Protein 8AUD (pdb70)

B-factor: mean 89.84, std 32.64, range [24.98, 273.58]

Secondary structure (DSSP, 8-state):
-HHHHHHHHHHHHHHHHHHHHHHHHHHHHHHHHHHHHHHHHHHHHHHHHHHHHHHHHHHHHHHHHHHH--HHHHHHHHHHHHHHHHHHHHHHHHHHHHHHHHHHHHHHHHHHHHHHHHHHHHHHHHHHHHHHHHHHHHHHHHHHHHHHHHHHHHHHHHHHHH--THHHHHHHHHHHHHHHT--HHHHHHHHHHHHHS--TT--S--S-SSS-------------HHHHHHHHHHHHHHTTTPPB-TT--BTTB-B----BB-HHHHHHHHHHTTT----S-HHHHTTSSEEE-GGG--TTPEEEESGGG-SEEEEEEETTEEEE--STT--SEEEEPP-TTB-S-EEE--/-HHHHHHHHHHHHHHHHHHHHHHHHHHHHHHHHHHHHHHHHHHHHHHHHHHHHHHHHHHHHHHHHHHH--HHHHHHHHHHHHHHHHHHHHHHHHHHHHHHHHHHHHHHHHHHHHHHHHHHHHHHHHHHHHHHHHHHHHHHHHHHHHHHHHHHHHHHHHHHHH--HHHHHHHHHHHHHH--HHHHHHHHHHHHS--TT--S--S-SSS-------------HHHHHHHHHHHHHHTTTPBB-TT--BTTB-B----BB-HHHHHHHHHHTTT----SSHHHHTTSSEEE-GGG--TTPEEEESGGG-SEEEEEEETTEEEE--STT-BSEEEEPP-TTB-S-EEE--

Radius of gyration: 36.46 Å; Cα contacts (8 Å, |Δi|>4): 1129; chains: 2; bounding box: 85×81×124 Å

InterPro domains:
  IPR000064 Endopeptidase, NLPC/P60 domain [PF00877] (477-597)
  IPR000064 Endopeptidase, NLPC/P60 domain [PS51935] (462-600)
  IPR038765 Papain-like cysteine peptidase superfamily [SSF54001] (462-599)
  IPR051794 Peptidoglycan endopeptidase RipA/RipB-like [PTHR47359] (320-599)

Organism: Corynebacterium glutamicum (strain ATCC 13032 / DSM 20300 / JCM 1318 / BCRC 11384 / CCUG 27702 / LMG 3730 / NBRC 12168 / NCIMB 10025 / NRRL B-2784 / 534) (NCBI:txid196627)

Sequence (696 aa):
LAGSLSSTDAEINRVELEMGALREEVNKSLVDLHDAQAIAEQARQDALAAKKDLDDSQAQIEAAQERLDRQTYLRTSAEKQQAAVEELDRLRTENANKESVLRQARIVAEQREAEAVEKQVQTEAAIAANSEQLNVLTNNRSTLVAQRDGAERNLAIARAQADTAASIAAAALIAASQSSHATTQNPYPTDEDADPTDIADIQGDRSAQIETVIARAMSQLGVQYAWGGGNANGPTLGIVGFDCSGLTLYAFAGVGISLPHYTGYQYQHGTKVSPSEMQRGDLIFYGPGASQHVAIYLGDGQMIEAPNSGSVVKISPVRWSGMTESVVRLILAGSLSSTDAEINRVELEMGALREEVNKSLVDLHDAQAIAEQARQDALAAKKDLDDSQAQIEAAQERLDRQTYLRTSAEKQQAAVEELDRLRTENANKESVLRQARIVAEQREAEAVEKQVQTEAAIAANSEQLNVLTNNRSTLVAQRDGAERNLAIARAQADAASIAAAALIAASQSSHATTQNPYPTDEDADPTDIADIQGDRSAQIETVIARAMSQLGVQYAWGGGNANGPTLGIVGFDCSGLTLYAFAGVGISLPHYTGYQYQHGTKVSPSEMQRGDLIFYGPGASQHVAIYLGDGQMIEAPNSGSVVKISPVRWSGMTESVVRLI

Solvent-accessible surface area: 34866 Å² total; per-residue (Å²): 112,65,50,58,33,66,61,25,56,16,34,18,39,13,0,46,19,11,3,15,21,12,32,3,90,2,2,70,22,1,0,11,0,2,3,8,2,9,72,3,4,90,2,11,46,70,2,57,59,3,60,136,44,23,84,78,4,78,63,78,38,98,59,0,87,127,138,75,136,185,118,78,160,84,148,81,61,48,101,162,88,84,52,6,46,97,48,18,63,128,6,140,81,82,27,57,92,36,63,33,72,4,135,107,13,105,85,54,9,113,114,90,59,43,81,4,72,97,73,40,89,111,4,68,62,36,37,63,50,5,54,128,77,10,83,78,12,38,79,23,42,43,78,15,39,65,100,62,75,31,15,66,167,72,22,52,76,38,139,78,146,84,169,134,84,77,68,69,63,59,64,65,30,62,66,65,20,73,75,45,16,106,100,72,83,8,58,64,31,0,36,124,10,20,89,37,20,13,72,11,15,63,8,121,53,85,21,41,105,92,71,82,70,101,57,127,48,36,56,104,13,66,92,138,118,67,57,66,18,77,48,1,0,56,11,0,69,38,2,68,48,32,98,36,13,38,0,0,8,57,1,84,2,32,26,134,44,95,75,0,0,2,12,0,0,3,2,5,2,0,0,0,5,30,48,38,47,0,0,1,27,0,12,30,0,14,122,59,54,94,104,27,57,38,81,104,41,80,65,3,0,0,0,0,7,6,59,43,0,34,15,21,1,1,1,17,10,9,142,42,68,2,1,18,1,33,18,51,84,29,71,2,76,69,26,100,24,86,96,13,17,20,7,90,24,0,0,36,32,32,105,66,48,58,36,22,50,15,54,25,70,20,40,68,15,47,16,59,8,12,30,21,26,2,84,4,1,66,20,1,0,16,0,0,4,7,1,9,73,6,6,90,2,35,35,63,0,30,55,4,66,143,72,20,85,88,6,70,58,88,36,96,56,0,92,127,136,87,136,213,132,84,178,89,134,78,70,48,103,164,90,86,63,18,47,110,36,20,53,150,5,128,79,71,21,57,103,45,66,35,81,5,130,107,12,94,81,37,0,107,115,83,58,44,80,5,73,97,74,41,88,107,4,65,61,31,46,63,49,3,59,128,81,13,86,85,19,62,80,62,64,63,80,9,50,66,96,73,75,33,12,62,167,72,58,43,81,44,182,77,146,85,171,129,79,84,41,61,68,62,37,59,64,23,29,71,76,12,85,90,87,15,49,64,30,0,39,127,7,18,87,33,19,11,71,12,17,49,9,116,62,80,21,46,110,115,34,105,65,94,61,129,41,36,60,91,24,51,92,133,112,63,54,80,18,79,61,1,2,61,2,0,69,16,2,71,45,28,94,22,14,46,0,0,7,54,0,73,2,34,29,128,37,94,82,0,0,1,8,0,0,2,2,3,0,0,2,0,5,30,46,34,35,0,0,1,33,0,12,37,0,20,129,62,55,92,112,26,34,0,37,86,33,85,77,5,0,0,0,0,2,6,78,58,0,34,13,12,1,1,0,24,14,10,150,41,65,0,1,1,0,24,10,53,81,27,64,1,77,54,13,103,25,60,108,24,22,8,7,101,21,0,0,44,26,41

Foldseek 3Di:
DVVVLVVLVVVLVVLLLVLLLLLLVLLVLLLVLQQLLLVLLVLLLQLLVLVVVLVVLVVQLVVLVVQCVVVVVVVVVVVSNVVSVVSNVVSVVVNVVSVVSNVVSVVSSVVSVVVSVVSLVVSVVSVVVSVVSSVVSVVVSVVSVVVNVVVVVVVVVVVVVVVVCVVVVVVVVCVVLVVLCVVPLLLVLQVVLQVQADQSADNPRPHDDPSDDHDDGHDRAAPVPVVLLCQLVVQLVSQFQFADARSFAGLSATDHHVNGHAFQRSSQNSNSSVNDHHRSHQLRNLVDADWDAPVPDARQKKWAFAESRSGGIWGCHGPQKTWGNRGHPDGTHIGGDDDPRTYRIIHHRD/DVVLLVVLVVVLVVLLLVLLLLLLVLLVLLLVLLQLLLQLQVLLQQLLVLVVVLVVLVVVLVVLVVVLVVVVVVVVVVVVNVVSVVVNVVSVVVNVVSVVSNVVSVVSSVVSVVVSVVSLVVSVVSVVVSVVVSVVSVVVSVVSVVSNVVVVVVVVVVVVVVVVVVVVVVQVVLVVLLPPLLLVLQVVLQVQGDQSADSPRPHDDDSDDHDDRHDRAFPVPVVLLVSLVSNLVSQFPFADARSFAGLNATVHHVRGHAFLRSNQNSNSRNNDHHRSHQLRNLPAADWAFPVPDAAQWKWAFAESSSGGIWGDHHPQKTWGNRDHPHHTGIGGDDDPRTDRIIHHHD

Nearest PDB structures (foldseek):
  8aud-assembly1_A  TM=1.003E+00  e=3.432E-55  Corynebacterium glutamicum ATCC 13032
  8aud-assembly2_B  TM=9.886E-01  e=1.012E-49  Corynebacterium glutamicum ATCC 13032
  8auc-assembly3_A  TM=4.721E-01  e=1.057E-39  Corynebacterium glutamicum ATCC 13032
  8auc-assembly3_B  TM=4.655E-01  e=6.180E-38  Corynebacterium glutamicum ATCC 13032
  4q4g-assembly1_X  TM=9.886E-01  e=1.272E-15  Mycobacterium tuberculosis

Structure (mmCIF, N/CA/C/O backbone):
data_8AUD
#
_entry.id   8AUD
#
_cell.length_a   96.572
_cell.length_b   123.083
_cell.length_c   209.508
_cell.angle_alpha   90.00
_cell.angle_beta   90.00
_cell.angle_gamma   90.00
#
_symmetry.space_group_name_H-M   'P 21 21 21'
#
loop_
_atom_site.group_PDB
_atom_site.id
_atom_site.type_symbol
_atom_site.label_atom_id
_atom_site.label_alt_id
_atom_site.label_comp_id
_atom_site.label_asym_id
_atom_site.label_entity_id
_atom_site.label_seq_id
_atom_site.pdbx_PDB_ins_code
_atom_site.Cartn_x
_atom_site.Cartn_y
_atom_site.Cartn_z
_atom_site.occupancy
_atom_site.B_iso_or_equiv
_atom_site.auth_seq_id
_atom_site.auth_comp_id
_atom_site.auth_asym_id
_atom_site.auth_atom_id
_atom_site.pdbx_PDB_model_num
ATOM 1 N N . LEU A 1 46 ? 43.615 -20.158 11.246 1.00 67.29 46 LEU A N 1
ATOM 2 C CA . LEU A 1 46 ? 45.002 -20.443 10.890 1.00 66.13 46 LEU A CA 1
ATOM 3 C C . LEU A 1 46 ? 45.201 -21.877 10.415 1.00 75.21 46 LEU A C 1
ATOM 4 O O . LEU A 1 46 ? 45.940 -22.106 9.471 1.00 96.84 46 LEU A O 1
ATOM 9 N N . ALA A 1 47 ? 44.592 -22.839 11.114 1.00 67.22 47 ALA A N 1
ATOM 10 C CA . ALA A 1 47 ? 44.669 -24.237 10.692 1.00 79.31 47 ALA A CA 1
ATOM 11 C C . ALA A 1 47 ? 44.239 -24.398 9.238 1.00 88.79 47 ALA A C 1
ATOM 12 O O . ALA A 1 47 ? 44.905 -25.083 8.447 1.00 88.49 47 ALA A O 1
ATOM 14 N N . GLY A 1 48 ? 43.164 -23.708 8.857 1.00 118.47 48 GLY A N 1
ATOM 15 C CA . GLY A 1 48 ? 42.696 -23.767 7.485 1.00 131.69 48 GLY A CA 1
ATOM 16 C C . GLY A 1 48 ? 43.686 -23.162 6.513 1.00 116.26 48 GLY A C 1
ATOM 17 O O . GLY A 1 48 ? 43.924 -23.718 5.441 1.00 105.26 48 GLY A O 1
ATOM 18 N N . SER A 1 49 ? 44.256 -22.007 6.856 1.00 104.26 49 SER A N 1
ATOM 19 C CA . SER A 1 49 ? 45.167 -21.345 5.929 1.00 74.67 49 SER A CA 1
ATOM 20 C C . SER A 1 49 ? 46.474 -22.117 5.794 1.00 71.81 49 SER A C 1
ATOM 21 O O . SER A 1 49 ? 47.028 -22.209 4.697 1.00 99.47 49 SER A O 1
ATOM 24 N N . LEU A 1 50 ? 47.017 -22.622 6.904 1.00 61.92 50 LEU A N 1
ATOM 25 C CA . LEU A 1 50 ? 48.078 -23.626 6.853 1.00 61.57 50 LEU A CA 1
ATOM 26 C C . LEU A 1 50 ? 47.777 -24.742 5.850 1.00 87.46 50 LEU A C 1
ATOM 27 O O . LEU A 1 50 ? 48.546 -24.978 4.904 1.00 108.35 50 LEU A O 1
ATOM 32 N N . SER A 1 51 ? 46.663 -25.458 6.053 1.00 87.20 51 SER A N 1
ATOM 33 C CA . SER A 1 51 ? 46.385 -26.609 5.193 1.00 61.91 51 SER A CA 1
ATOM 34 C C . SER A 1 51 ? 46.121 -26.196 3.747 1.00 60.71 51 SER A C 1
ATOM 35 O O . SER A 1 51 ? 46.470 -26.931 2.814 1.00 59.98 51 SER A O 1
ATOM 38 N N . SER A 1 52 ? 45.596 -24.991 3.540 1.00 67.40 52 SER A N 1
ATOM 39 C CA . SER A 1 52 ? 45.358 -24.503 2.190 1.00 59.52 52 SER A CA 1
ATOM 40 C C . SER A 1 52 ? 46.643 -24.066 1.502 1.00 58.23 52 SER A C 1
ATOM 41 O O . SER A 1 52 ? 46.783 -24.252 0.289 1.00 85.55 52 SER A O 1
ATOM 44 N N . THR A 1 53 ? 47.590 -23.472 2.231 1.00 58.16 53 THR A N 1
ATOM 45 C CA . THR A 1 53 ? 48.881 -23.213 1.612 1.00 59.38 53 THR A CA 1
ATOM 46 C C . THR A 1 53 ? 49.674 -24.486 1.364 1.00 71.03 53 THR A C 1
ATOM 47 O O . THR A 1 53 ? 50.501 -24.504 0.457 1.00 101.25 53 THR A O 1
ATOM 51 N N . ASP A 1 54 ? 49.407 -25.576 2.087 1.00 57.61 54 ASP A N 1
ATOM 52 C CA . ASP A 1 54 ? 50.025 -26.848 1.695 1.00 63.67 54 ASP A CA 1
ATOM 53 C C . ASP A 1 54 ? 49.351 -27.459 0.469 1.00 73.35 54 ASP A C 1
ATOM 54 O O . ASP A 1 54 ? 50.029 -28.042 -0.391 1.00 70.90 54 ASP A O 1
ATOM 59 N N . ALA A 1 55 ? 48.033 -27.274 0.342 1.00 69.73 55 ALA A N 1
ATOM 60 C CA . ALA A 1 55 ? 47.339 -27.633 -0.890 1.00 75.68 55 ALA A CA 1
ATOM 61 C C . ALA A 1 55 ? 47.870 -26.849 -2.088 1.00 85.74 55 ALA A C 1
ATOM 62 O O . ALA A 1 55 ? 48.117 -27.419 -3.160 1.00 78.87 55 ALA A O 1
ATOM 64 N N . GLU A 1 56 ? 48.075 -25.541 -1.909 1.00 112.20 56 GLU A N 1
ATOM 65 C CA . GLU A 1 56 ? 48.628 -24.698 -2.965 1.00 101.26 56 GLU A CA 1
ATOM 66 C C . GLU A 1 56 ? 50.070 -25.083 -3.269 1.00 99.20 56 GLU A C 1
ATOM 67 O O . GLU A 1 56 ? 50.499 -25.059 -4.432 1.00 108.60 56 GLU A O 1
ATOM 73 N N . ILE A 1 57 ? 50.842 -25.391 -2.223 1.00 77.36 57 ILE A N 1
ATOM 74 C CA . ILE A 1 57 ? 52.193 -25.920 -2.377 1.00 78.94 57 ILE A CA 1
ATOM 75 C C . ILE A 1 57 ? 52.182 -27.126 -3.304 1.00 69.27 57 ILE A C 1
ATOM 76 O O . ILE A 1 57 ? 52.998 -27.232 -4.227 1.00 73.58 57 ILE A O 1
ATOM 81 N N . ASN A 1 58 ? 51.232 -28.044 -3.089 1.00 54.08 58 ASN A N 1
ATOM 82 C CA . ASN A 1 58 ? 51.231 -29.249 -3.910 1.00 60.36 58 ASN A CA 1
ATOM 83 C C . ASN A 1 58 ? 50.718 -28.978 -5.322 1.00 78.30 58 ASN A C 1
ATOM 84 O O . ASN A 1 58 ? 51.200 -29.599 -6.276 1.00 82.89 58 ASN A O 1
ATOM 89 N N . ARG A 1 59 ? 49.780 -28.044 -5.492 1.00 86.50 59 ARG A N 1
ATOM 90 C CA . ARG A 1 59 ? 49.446 -27.572 -6.836 1.00 76.85 59 ARG A CA 1
ATOM 91 C C . ARG A 1 59 ? 50.673 -27.092 -7.596 1.00 73.52 59 ARG A C 1
ATOM 92 O O . ARG A 1 59 ? 50.941 -27.529 -8.722 1.00 77.85 59 ARG A O 1
ATOM 100 N N . VAL A 1 60 ? 51.395 -26.138 -7.004 1.00 66.07 60 VAL A N 1
ATOM 101 C CA . VAL A 1 60 ? 52.530 -25.528 -7.687 1.00 83.65 60 VAL A CA 1
ATOM 102 C C . VAL A 1 60 ? 53.619 -26.568 -7.920 1.00 72.18 60 VAL A C 1
ATOM 103 O O . VAL A 1 60 ? 54.304 -26.556 -8.957 1.00 75.17 60 VAL A O 1
ATOM 107 N N . GLU A 1 61 ? 53.745 -27.523 -7.002 1.00 50.78 61 GLU A N 1
ATOM 108 C CA . GLU A 1 61 ? 54.738 -28.572 -7.150 1.00 50.59 61 GLU A CA 1
ATOM 109 C C . GLU A 1 61 ? 54.377 -29.492 -8.312 1.00 57.09 61 GLU A C 1
ATOM 110 O O . GLU A 1 61 ? 55.247 -29.869 -9.104 1.00 80.09 61 GLU A O 1
ATOM 116 N N . LEU A 1 62 ? 53.087 -29.834 -8.451 1.00 50.92 62 LEU A N 1
ATOM 117 C CA . LEU A 1 62 ? 52.659 -30.646 -9.588 1.00 50.27 62 LEU A CA 1
ATOM 118 C C . LEU A 1 62 ? 52.793 -29.899 -10.907 1.00 67.88 62 LEU A C 1
ATOM 119 O O . LEU A 1 62 ? 53.085 -30.513 -11.935 1.00 69.21 62 LEU A O 1
ATOM 124 N N . GLU A 1 63 ? 52.559 -28.586 -10.914 1.00 82.59 63 GLU A N 1
ATOM 125 C CA . GLU A 1 63 ? 52.719 -27.826 -12.156 1.00 81.98 63 GLU A CA 1
ATOM 126 C C . GLU A 1 63 ? 54.174 -27.853 -12.598 1.00 72.18 63 GLU A C 1
ATOM 127 O O . GLU A 1 63 ? 54.492 -28.096 -13.774 1.00 65.62 63 GLU A O 1
ATOM 133 N N . MET A 1 64 ? 55.070 -27.562 -11.652 1.00 61.36 64 MET A N 1
ATOM 134 C CA . MET A 1 64 ? 56.500 -27.699 -11.888 1.00 68.34 64 MET A CA 1
ATOM 135 C C . MET A 1 64 ? 56.838 -29.097 -12.411 1.00 70.35 64 MET A C 1
ATOM 136 O O . MET A 1 64 ? 57.585 -29.247 -13.392 1.00 84.91 64 MET A O 1
ATOM 141 N N . GLY A 1 65 ? 56.259 -30.130 -11.791 1.00 64.41 65 GLY A N 1
ATOM 142 C CA . GLY A 1 65 ? 56.477 -31.491 -12.263 1.00 56.15 65 GLY A CA 1
ATOM 143 C C . GLY A 1 65 ? 56.034 -31.678 -13.702 1.00 54.25 65 GLY A C 1
ATOM 144 O O . GLY A 1 65 ? 56.724 -32.314 -14.504 1.00 64.47 65 GLY A O 1
ATOM 145 N N . ALA A 1 66 ? 54.851 -31.149 -14.031 1.00 52.15 66 ALA A N 1
ATOM 146 C CA . ALA A 1 66 ? 54.286 -31.277 -15.370 1.00 54.88 66 ALA A CA 1
ATOM 147 C C . ALA A 1 66 ? 55.205 -30.680 -16.416 1.00 53.85 66 ALA A C 1
ATOM 148 O O . ALA A 1 66 ? 55.422 -31.276 -17.474 1.00 56.13 66 ALA A O 1
ATOM 150 N N . LEU A 1 67 ? 55.756 -29.498 -16.136 1.00 60.49 67 LEU A N 1
ATOM 151 C CA . LEU A 1 67 ? 56.640 -28.870 -17.115 1.00 65.52 67 LEU A CA 1
ATOM 152 C C . LEU A 1 67 ? 57.930 -29.669 -17.270 1.00 58.71 67 LEU A C 1
ATOM 153 O O . LEU A 1 67 ? 58.405 -29.895 -18.400 1.00 51.90 67 LEU A O 1
ATOM 158 N N . ARG A 1 68 ? 58.518 -30.093 -16.146 1.00 62.12 68 ARG A N 1
ATOM 159 C CA . ARG A 1 68 ? 59.759 -30.856 -16.217 1.00 59.84 68 ARG A CA 1
ATOM 160 C C . ARG A 1 68 ? 59.559 -32.112 -17.055 1.00 63.53 68 ARG A C 1
ATOM 161 O O . ARG A 1 68 ? 60.354 -32.424 -17.954 1.00 69.61 68 ARG A O 1
ATOM 169 N N . GLU A 1 69 ? 58.478 -32.845 -16.776 1.00 54.51 69 GLU A N 1
ATOM 170 C CA . GLU A 1 69 ? 58.208 -34.065 -17.521 1.00 58.98 69 GLU A CA 1
ATOM 171 C C . GLU A 1 69 ? 57.848 -33.790 -18.976 1.00 71.54 69 GLU A C 1
ATOM 172 O O . GLU A 1 69 ? 58.139 -34.617 -19.842 1.00 75.00 69 GLU A O 1
ATOM 178 N N . GLU A 1 70 ? 57.161 -32.680 -19.257 1.00 67.99 70 GLU A N 1
ATOM 179 C CA . GLU A 1 70 ? 56.895 -32.283 -20.636 1.00 58.72 70 GLU A CA 1
ATOM 180 C C . GLU A 1 70 ? 58.195 -32.222 -21.433 1.00 58.34 70 GLU A C 1
ATOM 181 O O . GLU A 1 70 ? 58.313 -32.788 -22.537 1.00 60.17 70 GLU A O 1
ATOM 187 N N . VAL A 1 71 ? 59.193 -31.531 -20.868 1.00 56.33 71 VAL A N 1
ATOM 188 C CA . VAL A 1 71 ? 60.496 -31.479 -21.528 1.00 45.14 71 VAL A CA 1
ATOM 189 C C . VAL A 1 71 ? 61.095 -32.875 -21.648 1.00 45.06 71 VAL A C 1
ATOM 190 O O . VAL A 1 71 ? 61.688 -33.217 -22.678 1.00 63.50 71 VAL A O 1
ATOM 194 N N . ASN A 1 72 ? 61.009 -33.680 -20.583 1.00 45.31 72 ASN A N 1
ATOM 195 C CA . ASN A 1 72 ? 61.517 -35.054 -20.648 1.00 45.40 72 ASN A CA 1
ATOM 196 C C . ASN A 1 72 ? 60.917 -35.820 -21.825 1.00 45.22 72 ASN A C 1
ATOM 197 O O . ASN A 1 72 ? 61.619 -36.547 -22.544 1.00 48.49 72 ASN A O 1
ATOM 202 N N . LYS A 1 73 ? 59.608 -35.660 -22.027 1.00 45.23 73 LYS A N 1
ATOM 203 C CA . LYS A 1 73 ? 58.913 -36.328 -23.120 1.00 51.40 73 LYS A CA 1
ATOM 204 C C . LYS A 1 73 ? 59.505 -35.911 -24.450 1.00 63.84 73 LYS A C 1
ATOM 205 O O . LYS A 1 73 ? 59.829 -36.757 -25.296 1.00 78.47 73 LYS A O 1
ATOM 211 N N . SER A 1 74 ? 59.601 -34.607 -24.686 1.00 63.44 74 SER A N 1
ATOM 212 C CA . SER A 1 74 ? 60.023 -34.259 -26.034 1.00 56.53 74 SER A CA 1
ATOM 213 C C . SER A 1 74 ? 61.528 -34.450 -26.225 1.00 50.13 74 SER A C 1
ATOM 214 O O . SER A 1 74 ? 61.978 -34.605 -27.366 1.00 50.19 74 SER A O 1
ATOM 217 N N . LEU A 1 75 ? 62.286 -34.591 -25.131 1.00 56.34 75 LEU A N 1
ATOM 218 C CA . LEU A 1 75 ? 63.640 -35.142 -25.182 1.00 50.96 75 LEU A CA 1
ATOM 219 C C . LEU A 1 75 ? 63.654 -36.582 -25.688 1.00 47.82 75 LEU A C 1
ATOM 220 O O . LEU A 1 75 ? 64.488 -36.954 -26.530 1.00 54.71 75 LEU A O 1
ATOM 225 N N . VAL A 1 76 ? 62.748 -37.413 -25.164 1.00 45.04 76 VAL A N 1
ATOM 226 C CA . VAL A 1 76 ? 62.639 -38.789 -25.652 1.00 45.57 76 VAL A CA 1
ATOM 227 C C . VAL A 1 76 ? 62.336 -38.777 -27.144 1.00 71.95 76 VAL A C 1
ATOM 228 O O . VAL A 1 76 ? 62.962 -39.501 -27.936 1.00 85.79 76 VAL A O 1
ATOM 232 N N . ASP A 1 77 ? 61.346 -37.971 -27.540 1.00 64.71 77 ASP A N 1
ATOM 233 C CA . ASP A 1 77 ? 60.973 -37.898 -28.949 1.00 55.67 77 ASP A CA 1
ATOM 234 C C . ASP A 1 77 ? 62.180 -37.508 -29.790 1.00 53.56 77 ASP A C 1
ATOM 235 O O . ASP A 1 77 ? 62.392 -38.058 -30.875 1.00 51.14 77 ASP A O 1
ATOM 240 N N . LEU A 1 78 ? 62.963 -36.535 -29.316 1.00 60.65 78 LEU A N 1
ATOM 241 C CA . LEU A 1 78 ? 64.134 -36.091 -30.064 1.00 60.09 78 LEU A CA 1
ATOM 242 C C . LEU A 1 78 ? 65.138 -37.216 -30.265 1.00 64.27 78 LEU A C 1
ATOM 243 O O . LEU A 1 78 ? 65.598 -37.448 -31.385 1.00 60.74 78 LEU A O 1
ATOM 248 N N . HIS A 1 79 ? 65.528 -37.897 -29.186 1.00 80.56 79 HIS A N 1
ATOM 249 C CA . HIS A 1 79 ? 66.527 -38.957 -29.338 1.00 86.22 79 HIS A CA 1
ATOM 250 C C . HIS A 1 79 ? 66.016 -40.104 -30.208 1.00 75.63 79 HIS A C 1
ATOM 251 O O . HIS A 1 79 ? 66.792 -40.714 -30.962 1.00 85.73 79 HIS A O 1
ATOM 258 N N . ASP A 1 80 ? 64.701 -40.323 -30.227 1.00 61.86 80 ASP A N 1
ATOM 259 C CA . ASP A 1 80 ? 64.178 -41.384 -31.081 1.00 68.76 80 ASP A CA 1
ATOM 260 C C . ASP A 1 80 ? 64.122 -40.943 -32.541 1.00 84.54 80 ASP A C 1
ATOM 261 O O . ASP A 1 80 ? 64.402 -41.740 -33.447 1.00 89.40 80 ASP A O 1
ATOM 266 N N . ALA A 1 81 ? 63.782 -39.680 -32.790 1.00 92.83 81 ALA A N 1
ATOM 267 C CA . ALA A 1 81 ? 63.885 -39.131 -34.138 1.00 96.55 81 ALA A CA 1
ATOM 268 C C . ALA A 1 81 ? 65.328 -39.149 -34.630 1.00 96.72 81 ALA A C 1
ATOM 269 O O . ALA A 1 81 ? 65.585 -39.366 -35.818 1.00 107.40 81 ALA A O 1
ATOM 271 N N . GLN A 1 82 ? 66.279 -38.875 -33.733 1.00 68.97 82 GLN A N 1
ATOM 272 C CA . GLN A 1 82 ? 67.698 -38.961 -34.071 1.00 55.30 82 GLN A CA 1
ATOM 273 C C . GLN A 1 82 ? 68.077 -40.369 -34.516 1.00 60.12 82 GLN A C 1
ATOM 274 O O . GLN A 1 82 ? 68.810 -40.546 -35.500 1.00 82.11 82 GLN A O 1
ATOM 280 N N . ALA A 1 83 ? 67.576 -41.385 -33.806 1.00 61.76 83 ALA A N 1
ATOM 281 C CA . ALA A 1 83 ? 67.853 -42.765 -34.202 1.00 77.83 83 ALA A CA 1
ATOM 282 C C . ALA A 1 83 ? 67.189 -43.091 -35.537 1.00 80.45 83 ALA A C 1
ATOM 283 O O . ALA A 1 83 ? 67.765 -43.798 -36.376 1.00 100.35 83 ALA A O 1
ATOM 285 N N . ILE A 1 84 ? 65.992 -42.547 -35.758 1.00 69.79 84 ILE A N 1
ATOM 286 C CA . ILE A 1 84 ? 65.301 -42.695 -37.038 1.00 89.52 84 ILE A CA 1
ATOM 287 C C . ILE A 1 84 ? 66.153 -42.135 -38.176 1.00 101.54 84 ILE A C 1
ATOM 288 O O . ILE A 1 84 ? 66.350 -42.782 -39.220 1.00 86.95 84 ILE A O 1
ATOM 293 N N . ALA A 1 85 ? 66.657 -40.912 -37.991 1.00 117.27 85 ALA A N 1
ATOM 294 C CA . ALA A 1 85 ? 67.478 -40.260 -39.006 1.00 114.71 85 ALA A CA 1
ATOM 295 C C . ALA A 1 85 ? 68.734 -41.070 -39.297 1.00 120.09 85 ALA A C 1
ATOM 296 O O . ALA A 1 85 ? 69.078 -41.308 -40.462 1.00 130.56 85 ALA A O 1
ATOM 298 N N . GLU A 1 86 ? 69.446 -41.485 -38.244 1.00 101.19 86 GLU A N 1
ATOM 299 C CA . GLU A 1 86 ? 70.663 -42.264 -38.446 1.00 88.77 86 GLU A CA 1
ATOM 300 C C . GLU A 1 86 ? 70.385 -43.598 -39.142 1.00 104.13 86 GLU A C 1
ATOM 301 O O . GLU A 1 86 ? 71.220 -44.067 -39.922 1.00 114.69 86 GLU A O 1
ATOM 307 N N . GLN A 1 87 ? 69.203 -44.200 -38.930 1.00 103.52 87 GLN A N 1
ATOM 308 C CA . GLN A 1 87 ? 68.898 -45.463 -39.610 1.00 97.74 87 GLN A CA 1
ATOM 309 C C . GLN A 1 87 ? 68.644 -45.238 -41.091 1.00 101.67 87 GLN A C 1
ATOM 310 O O . GLN A 1 87 ? 69.151 -45.990 -41.941 1.00 100.42 87 GLN A O 1
ATOM 316 N N . ALA A 1 88 ? 67.927 -44.160 -41.417 1.00 105.84 88 ALA A N 1
ATOM 317 C CA . ALA A 1 88 ? 67.716 -43.799 -42.814 1.00 100.67 88 ALA A CA 1
ATOM 318 C C . ALA A 1 88 ? 68.923 -43.567 -43.721 1.00 109.73 88 ALA A C 1
ATOM 319 O O . ALA A 1 88 ? 68.962 -44.023 -44.871 1.00 115.95 88 ALA A O 1
ATOM 321 N N . ARG A 1 89 ? 69.938 -42.880 -43.191 1.00 120.26 89 ARG A N 1
ATOM 322 C CA . ARG A 1 89 ? 71.210 -42.736 -43.914 1.00 88.17 89 ARG A CA 1
ATOM 323 C C . ARG A 1 89 ? 72.207 -43.944 -43.960 1.00 87.12 89 ARG A C 1
ATOM 324 O O . ARG A 1 89 ? 72.980 -44.168 -44.903 1.00 107.18 89 ARG A O 1
ATOM 332 N N . GLN A 1 90 ? 72.076 -44.796 -42.940 1.00 85.10 90 GLN A N 1
ATOM 333 C CA . GLN A 1 90 ? 72.844 -46.042 -42.969 1.00 83.18 90 GLN A CA 1
ATOM 334 C C . GLN A 1 90 ? 72.199 -46.838 -44.103 1.00 102.48 90 GLN A C 1
ATOM 335 O O . GLN A 1 90 ? 72.906 -47.509 -44.873 1.00 124.15 90 GLN A O 1
ATOM 341 N N . ASP A 1 91 ? 70.888 -46.679 -44.300 1.00 137.23 91 ASP A N 1
ATOM 342 C CA . ASP A 1 91 ? 70.246 -47.257 -45.479 1.00 141.48 91 ASP A CA 1
ATOM 343 C C . ASP A 1 91 ? 70.747 -46.590 -46.757 1.00 135.70 91 ASP A C 1
ATOM 344 O O . ASP A 1 91 ? 71.070 -47.268 -47.745 1.00 138.17 91 ASP A O 1
ATOM 349 N N . ALA A 1 92 ? 70.793 -45.256 -46.760 1.00 118.88 92 ALA A N 1
ATOM 350 C CA . ALA A 1 92 ? 71.327 -44.531 -47.910 1.00 98.73 92 ALA A CA 1
ATOM 351 C C . ALA A 1 92 ? 72.759 -44.957 -48.229 1.00 101.20 92 ALA A C 1
ATOM 352 O O . ALA A 1 92 ? 73.121 -45.118 -49.405 1.00 110.93 92 ALA A O 1
ATOM 354 N N . LEU A 1 93 ? 73.606 -45.088 -47.203 1.00 107.65 93 LEU A N 1
ATOM 355 C CA . LEU A 1 93 ? 74.973 -45.555 -47.444 1.00 92.40 93 LEU A CA 1
ATOM 356 C C . LEU A 1 93 ? 74.983 -46.944 -48.086 1.00 111.56 93 LEU A C 1
ATOM 357 O O . LEU A 1 93 ? 75.773 -47.200 -49.005 1.00 106.04 93 LEU A O 1
ATOM 362 N N . ALA A 1 94 ? 74.146 -47.868 -47.589 1.00 122.83 94 ALA A N 1
ATOM 363 C CA . ALA A 1 94 ? 74.069 -49.199 -48.202 1.00 101.90 94 ALA A CA 1
ATOM 364 C C . ALA A 1 94 ? 73.711 -49.090 -49.682 1.00 110.77 94 ALA A C 1
ATOM 365 O O . ALA A 1 94 ? 74.225 -49.840 -50.532 1.00 107.86 94 ALA A O 1
ATOM 367 N N . ALA A 1 95 ? 72.836 -48.134 -49.998 1.00 123.88 95 ALA A N 1
ATOM 368 C CA . ALA A 1 95 ? 72.416 -47.902 -51.376 1.00 113.40 95 ALA A CA 1
ATOM 369 C C . ALA A 1 95 ? 73.601 -47.463 -52.228 1.00 114.54 95 ALA A C 1
ATOM 370 O O . ALA A 1 95 ? 73.816 -47.977 -53.333 1.00 139.35 95 ALA A O 1
ATOM 372 N N . LYS A 1 96 ? 74.371 -46.491 -51.738 1.00 104.61 96 LYS A N 1
ATOM 373 C CA . LYS A 1 96 ? 75.530 -46.046 -52.508 1.00 96.14 96 LYS A CA 1
ATOM 374 C C . LYS A 1 96 ? 76.544 -47.177 -52.671 1.00 111.10 96 LYS A C 1
ATOM 375 O O . LYS A 1 96 ? 77.190 -47.298 -53.722 1.00 114.69 96 LYS A O 1
ATOM 381 N N . LYS A 1 97 ? 76.654 -48.040 -51.659 1.00 110.73 97 LYS A N 1
ATOM 382 C CA . LYS A 1 97 ? 77.559 -49.186 -51.718 1.00 118.13 97 LYS A CA 1
ATOM 383 C C . LYS A 1 97 ? 77.210 -50.134 -52.867 1.00 121.07 97 LYS A C 1
ATOM 384 O O . LYS A 1 97 ? 78.066 -50.463 -53.709 1.00 111.49 97 LYS A O 1
ATOM 390 N N . ASP A 1 98 ? 75.941 -50.559 -52.949 1.00 121.21 98 ASP A N 1
ATOM 391 C CA . ASP A 1 98 ? 75.632 -51.489 -54.035 1.00 116.34 98 ASP A CA 1
ATOM 392 C C . ASP A 1 98 ? 75.597 -50.784 -55.385 1.00 132.31 98 ASP A C 1
ATOM 393 O O . ASP A 1 98 ? 75.897 -51.410 -56.411 1.00 146.17 98 ASP A O 1
ATOM 398 N N . LEU A 1 99 ? 75.321 -49.477 -55.407 1.00 125.54 99 LEU A N 1
ATOM 399 C CA . LEU A 1 99 ? 75.385 -48.763 -56.677 1.00 88.80 99 LEU A CA 1
ATOM 400 C C . LEU A 1 99 ? 76.805 -48.771 -57.222 1.00 96.99 99 LEU A C 1
ATOM 401 O O . LEU A 1 99 ? 77.018 -48.970 -58.421 1.00 118.39 99 LEU A O 1
ATOM 406 N N . ASP A 1 100 ? 77.792 -48.567 -56.345 1.00 84.77 100 ASP A N 1
ATOM 407 C CA . ASP A 1 100 ? 79.188 -48.640 -56.767 1.00 88.18 100 ASP A CA 1
ATOM 408 C C . ASP A 1 100 ? 79.595 -50.041 -57.213 1.00 98.82 100 ASP A C 1
ATOM 409 O O . ASP A 1 100 ? 80.350 -50.185 -58.189 1.00 107.80 100 ASP A O 1
ATOM 414 N N . ASP A 1 101 ? 79.134 -51.091 -56.520 1.00 100.34 101 ASP A N 1
ATOM 415 C CA . ASP A 1 101 ? 79.463 -52.424 -57.033 1.00 117.20 101 ASP A CA 1
ATOM 416 C C . ASP A 1 101 ? 78.871 -52.669 -58.422 1.00 114.67 101 ASP A C 1
ATOM 417 O O . ASP A 1 101 ? 79.562 -53.186 -59.312 1.00 87.07 101 ASP A O 1
ATOM 422 N N . SER A 1 102 ? 77.613 -52.265 -58.646 1.00 129.21 102 SER A N 1
ATOM 423 C CA . SER A 1 102 ? 77.009 -52.422 -59.972 1.00 116.29 102 SER A CA 1
ATOM 424 C C . SER A 1 102 ? 77.743 -51.590 -61.015 1.00 111.04 102 SER A C 1
ATOM 425 O O . SER A 1 102 ? 77.933 -52.023 -62.159 1.00 125.93 102 SER A O 1
ATOM 428 N N . GLN A 1 103 ? 78.139 -50.379 -60.622 1.00 102.13 103 GLN A N 1
ATOM 429 C CA . GLN A 1 103 ? 78.948 -49.478 -61.432 1.00 100.29 103 GLN A CA 1
ATOM 430 C C . GLN A 1 103 ? 80.178 -50.199 -61.963 1.00 108.22 103 GLN A C 1
ATOM 431 O O . GLN A 1 103 ? 80.374 -50.327 -63.180 1.00 113.94 103 GLN A O 1
ATOM 437 N N . ALA A 1 104 ? 81.036 -50.661 -61.054 1.00 101.71 104 ALA A N 1
ATOM 438 C CA . ALA A 1 104 ? 82.303 -51.220 -61.502 1.00 95.78 104 ALA A CA 1
ATOM 439 C C . ALA A 1 104 ? 82.099 -52.575 -62.165 1.00 105.67 104 ALA A C 1
ATOM 440 O O . ALA A 1 104 ? 82.929 -52.982 -62.989 1.00 110.56 104 ALA A O 1
ATOM 442 N N . GLN A 1 105 ? 80.961 -53.226 -61.907 1.00 101.35 105 GLN A N 1
ATOM 443 C CA . GLN A 1 105 ? 80.604 -54.427 -62.652 1.00 107.63 105 GLN A CA 1
ATOM 444 C C . GLN A 1 105 ? 80.363 -54.082 -64.121 1.00 118.30 105 GLN A C 1
ATOM 445 O O . GLN A 1 105 ? 80.917 -54.727 -65.027 1.00 131.54 105 GLN A O 1
ATOM 451 N N . ILE A 1 106 ? 79.541 -53.053 -64.370 1.00 118.10 106 ILE A N 1
ATOM 452 C CA . ILE A 1 106 ? 79.294 -52.592 -65.737 1.00 80.61 106 ILE A CA 1
ATOM 453 C C . ILE A 1 106 ? 80.589 -52.178 -66.408 1.00 104.83 106 ILE A C 1
ATOM 454 O O . ILE A 1 106 ? 80.795 -52.434 -67.598 1.00 135.99 106 ILE A O 1
ATOM 459 N N . GLU A 1 107 ? 81.478 -51.516 -65.668 1.00 95.45 107 GLU A N 1
ATOM 460 C CA . GLU A 1 107 ? 82.717 -51.085 -66.306 1.00 98.36 107 GLU A CA 1
ATOM 461 C C . GLU A 1 107 ? 83.615 -52.269 -66.647 1.00 111.67 107 GLU A C 1
ATOM 462 O O . GLU A 1 107 ? 84.283 -52.255 -67.688 1.00 111.03 107 GLU A O 1
ATOM 468 N N . ALA A 1 108 ? 83.595 -53.327 -65.829 1.00 120.57 108 ALA A N 1
ATOM 469 C CA . ALA A 1 108 ? 84.350 -54.529 -66.172 1.00 122.48 108 ALA A CA 1
ATOM 470 C C . ALA A 1 108 ? 83.773 -55.208 -67.411 1.00 132.62 108 ALA A C 1
ATOM 471 O O . ALA A 1 108 ? 84.519 -55.678 -68.276 1.00 132.49 108 ALA A O 1
ATOM 473 N N . ALA A 1 109 ? 82.443 -55.238 -67.532 1.00 157.43 109 ALA A N 1
ATOM 474 C CA . ALA A 1 109 ? 81.835 -55.819 -68.729 1.00 139.41 109 ALA A CA 1
ATOM 475 C C . ALA A 1 109 ? 82.099 -54.965 -69.972 1.00 138.34 109 ALA A C 1
ATOM 476 O O . ALA A 1 109 ? 82.323 -55.499 -71.067 1.00 154.77 109 ALA A O 1
ATOM 478 N N . GLN A 1 110 ? 82.046 -53.638 -69.832 1.00 120.34 110 GLN A N 1
ATOM 479 C CA . GLN A 1 110 ? 82.397 -52.745 -70.935 1.00 121.81 110 GLN A CA 1
ATOM 480 C C . GLN A 1 110 ? 83.829 -53.000 -71.389 1.00 133.10 110 GLN A C 1
ATOM 481 O O . GLN A 1 110 ? 84.117 -53.039 -72.592 1.00 120.65 110 GLN A O 1
ATOM 487 N N . GLU A 1 111 ? 84.738 -53.181 -70.427 1.00 139.46 111 GLU A N 1
ATOM 488 C CA . GLU A 1 111 ? 86.135 -53.451 -70.736 1.00 134.50 111 GLU A CA 1
ATOM 489 C C . GLU A 1 111 ? 86.284 -54.829 -71.366 1.00 121.04 111 GLU A C 1
ATOM 490 O O . GLU A 1 111 ? 87.224 -55.064 -72.133 1.00 112.51 111 GLU A O 1
ATOM 496 N N . ARG A 1 112 ? 85.364 -55.745 -71.057 1.00 148.98 112 ARG A N 1
ATOM 497 C CA . ARG A 1 112 ? 85.343 -57.018 -71.767 1.00 144.76 112 ARG A CA 1
ATOM 498 C C . ARG A 1 112 ? 84.948 -56.808 -73.223 1.00 133.41 112 ARG A C 1
ATOM 499 O O . ARG A 1 112 ? 85.521 -57.435 -74.122 1.00 144.59 112 ARG A O 1
ATOM 507 N N . LEU A 1 113 ? 83.961 -55.935 -73.470 1.00 117.42 113 LEU A N 1
ATOM 508 C CA . LEU A 1 113 ? 83.609 -55.574 -74.846 1.00 114.81 113 LEU A CA 1
ATOM 509 C C . LEU A 1 113 ? 84.798 -54.967 -75.574 1.00 108.96 113 LEU A C 1
ATOM 510 O O . LEU A 1 113 ? 85.045 -55.266 -76.749 1.00 120.62 113 LEU A O 1
ATOM 515 N N . ASP A 1 114 ? 85.544 -54.117 -74.880 1.00 86.01 114 ASP A N 1
ATOM 516 C CA . ASP A 1 114 ? 86.780 -53.534 -75.372 1.00 107.88 114 ASP A CA 1
ATOM 517 C C . ASP A 1 114 ? 87.776 -54.586 -75.865 1.00 94.75 114 ASP A C 1
ATOM 518 O O . ASP A 1 114 ? 88.282 -54.500 -76.987 1.00 91.12 114 ASP A O 1
ATOM 523 N N . ARG A 1 145 ? 88.319 -69.315 -91.941 1.00 113.11 145 ARG A N 1
ATOM 524 C CA . ARG A 1 145 ? 88.175 -67.908 -91.582 1.00 114.18 145 ARG A CA 1
ATOM 525 C C . ARG A 1 145 ? 86.779 -67.610 -91.018 1.00 127.92 145 ARG A C 1
ATOM 526 O O . ARG A 1 145 ? 86.612 -67.030 -89.923 1.00 128.35 145 ARG A O 1
ATOM 534 N N . GLN A 1 146 ? 85.781 -68.061 -91.776 1.00 124.19 146 GLN A N 1
ATOM 535 C CA . GLN A 1 146 ? 84.391 -67.798 -91.429 1.00 110.07 146 GLN A CA 1
ATOM 536 C C . GLN A 1 146 ? 84.010 -68.441 -90.098 1.00 107.40 146 GLN A C 1
ATOM 537 O O . GLN A 1 146 ? 83.269 -67.851 -89.304 1.00 128.05 146 GLN A O 1
ATOM 543 N N . THR A 1 147 ? 84.525 -69.645 -89.832 1.00 113.07 147 THR A N 1
ATOM 544 C CA . THR A 1 147 ? 84.342 -70.288 -88.530 1.00 145.38 147 THR A CA 1
ATOM 545 C C . THR A 1 147 ? 84.928 -69.479 -87.371 1.00 150.02 147 THR A C 1
ATOM 546 O O . THR A 1 147 ? 84.308 -69.377 -86.297 1.00 148.08 147 THR A O 1
ATOM 550 N N . TYR A 1 148 ? 86.113 -68.888 -87.562 1.00 155.62 148 TYR A N 1
ATOM 551 C CA . TYR A 1 148 ? 86.702 -68.128 -86.463 1.00 151.73 148 TYR A CA 1
ATOM 552 C C . TYR A 1 148 ? 85.884 -66.871 -86.193 1.00 145.07 148 TYR A C 1
ATOM 553 O O . TYR A 1 148 ? 85.668 -66.488 -85.031 1.00 144.51 148 TYR A O 1
ATOM 562 N N . LEU A 1 149 ? 85.364 -66.263 -87.261 1.00 133.18 149 LEU A N 1
ATOM 563 C CA . LEU A 1 149 ? 84.435 -65.142 -87.120 1.00 117.60 149 LEU A CA 1
ATOM 564 C C . LEU A 1 149 ? 83.169 -65.567 -86.385 1.00 131.46 149 LEU A C 1
ATOM 565 O O . LEU A 1 149 ? 82.644 -64.817 -85.551 1.00 157.44 149 LEU A O 1
ATOM 570 N N . ARG A 1 150 ? 82.660 -66.763 -86.688 1.00 124.54 150 ARG A N 1
ATOM 571 C CA . ARG A 1 150 ? 81.475 -67.267 -86.002 1.00 125.94 150 ARG A CA 1
ATOM 572 C C . ARG A 1 150 ? 81.712 -67.296 -84.493 1.00 143.47 150 ARG A C 1
ATOM 573 O O . ARG A 1 150 ? 80.943 -66.709 -83.706 1.00 168.07 150 ARG A O 1
ATOM 581 N N . THR A 1 151 ? 82.799 -67.939 -84.068 1.00 114.17 151 THR A N 1
ATOM 582 C CA . THR A 1 151 ? 82.992 -68.112 -82.630 1.00 151.64 151 THR A CA 1
ATOM 583 C C . THR A 1 151 ? 83.338 -66.792 -81.935 1.00 142.15 151 THR A C 1
ATOM 584 O O . THR A 1 151 ? 82.964 -66.586 -80.767 1.00 124.70 151 THR A O 1
ATOM 588 N N . SER A 1 152 ? 83.943 -65.841 -82.655 1.00 120.47 152 SER A N 1
ATOM 589 C CA . SER A 1 152 ? 84.168 -64.527 -82.049 1.00 94.83 152 SER A CA 1
ATOM 590 C C . SER A 1 152 ? 82.883 -63.706 -81.938 1.00 93.41 152 SER A C 1
ATOM 591 O O . SER A 1 152 ? 82.716 -62.944 -80.974 1.00 117.93 152 SER A O 1
ATOM 594 N N . ALA A 1 153 ? 81.934 -63.902 -82.856 1.00 94.44 153 ALA A N 1
ATOM 595 C CA . ALA A 1 153 ? 80.617 -63.288 -82.697 1.00 96.89 153 ALA A CA 1
ATOM 596 C C . ALA A 1 153 ? 79.909 -63.803 -81.450 1.00 129.39 153 ALA A C 1
ATOM 597 O O . ALA A 1 153 ? 79.265 -63.036 -80.726 1.00 127.74 153 ALA A O 1
ATOM 599 N N . GLU A 1 154 ? 79.991 -65.107 -81.200 1.00 149.74 154 GLU A N 1
ATOM 600 C CA . GLU A 1 154 ? 79.386 -65.652 -79.979 1.00 147.70 154 GLU A CA 1
ATOM 601 C C . GLU A 1 154 ? 80.058 -65.123 -78.718 1.00 146.05 154 GLU A C 1
ATOM 602 O O . GLU A 1 154 ? 79.390 -64.865 -77.703 1.00 145.20 154 GLU A O 1
ATOM 608 N N . LYS A 1 155 ? 81.379 -64.952 -78.758 1.00 107.72 155 LYS A N 1
ATOM 609 C CA . LYS A 1 155 ? 82.052 -64.343 -77.610 1.00 125.30 155 LYS A CA 1
ATOM 610 C C . LYS A 1 155 ? 81.501 -62.936 -77.371 1.00 106.46 155 LYS A C 1
ATOM 611 O O . LYS A 1 155 ? 81.230 -62.532 -76.223 1.00 101.74 155 LYS A O 1
ATOM 617 N N . GLN A 1 156 ? 81.304 -62.190 -78.460 1.00 115.03 156 GLN A N 1
ATOM 618 C CA . GLN A 1 156 ? 80.732 -60.853 -78.363 1.00 112.31 156 GLN A CA 1
ATOM 619 C C . GLN A 1 156 ? 79.322 -60.890 -77.782 1.00 110.68 156 GLN A C 1
ATOM 620 O O . GLN A 1 156 ? 78.940 -60.004 -77.007 1.00 112.05 156 GLN A O 1
ATOM 626 N N . GLN A 1 157 ? 78.534 -61.907 -78.136 1.00 146.28 157 GLN A N 1
ATOM 627 C CA . GLN A 1 157 ? 77.194 -61.989 -77.562 1.00 152.98 157 GLN A CA 1
ATOM 628 C C . GLN A 1 157 ? 77.229 -62.259 -76.068 1.00 143.10 157 GLN A C 1
ATOM 629 O O . GLN A 1 157 ? 76.408 -61.713 -75.320 1.00 146.68 157 GLN A O 1
ATOM 635 N N . ALA A 1 158 ? 78.154 -63.109 -75.616 1.00 126.10 158 ALA A N 1
ATOM 636 C CA . ALA A 1 158 ? 78.306 -63.313 -74.177 1.00 121.88 158 ALA A CA 1
ATOM 637 C C . ALA A 1 158 ? 78.612 -62.002 -73.455 1.00 116.20 158 ALA A C 1
ATOM 638 O O . ALA A 1 158 ? 77.982 -61.668 -72.434 1.00 106.64 158 ALA A O 1
ATOM 640 N N . ALA A 1 159 ? 79.552 -61.222 -74.005 1.00 112.43 159 ALA A N 1
ATOM 641 C CA . ALA A 1 159 ? 79.900 -59.944 -73.379 1.00 79.79 159 ALA A CA 1
ATOM 642 C C . ALA A 1 159 ? 78.716 -58.981 -73.372 1.00 92.72 159 ALA A C 1
ATOM 643 O O . ALA A 1 159 ? 78.459 -58.289 -72.372 1.00 105.47 159 ALA A O 1
ATOM 645 N N . VAL A 1 160 ? 77.969 -58.948 -74.476 1.00 100.34 160 VAL A N 1
ATOM 646 C CA . VAL A 1 160 ? 76.829 -58.046 -74.609 1.00 101.18 160 VAL A CA 1
ATOM 647 C C . VAL A 1 160 ? 75.752 -58.385 -73.588 1.00 106.18 160 VAL A C 1
ATOM 648 O O . VAL A 1 160 ? 75.175 -57.489 -72.956 1.00 100.11 160 VAL A O 1
ATOM 652 N N . GLU A 1 161 ? 75.441 -59.676 -73.424 1.00 118.19 161 GLU A N 1
ATOM 653 C CA . GLU A 1 161 ? 74.401 -60.032 -72.465 1.00 114.01 161 GLU A CA 1
ATOM 654 C C . GLU A 1 161 ? 74.834 -59.751 -71.036 1.00 117.93 161 GLU A C 1
ATOM 655 O O . GLU A 1 161 ? 74.002 -59.344 -70.207 1.00 124.84 161 GLU A O 1
ATOM 661 N N . GLU A 1 162 ? 76.123 -59.925 -70.725 1.00 115.30 162 GLU A N 1
ATOM 662 C CA . GLU A 1 162 ? 76.567 -59.511 -69.399 1.00 111.82 162 GLU A CA 1
ATOM 663 C C . GLU A 1 162 ? 76.371 -58.014 -69.179 1.00 99.44 162 GLU A C 1
ATOM 664 O O . GLU A 1 162 ? 75.889 -57.596 -68.117 1.00 95.11 162 GLU A O 1
ATOM 670 N N . LEU A 1 163 ? 76.695 -57.189 -70.183 1.00 102.52 163 LEU A N 1
ATOM 671 C CA . LEU A 1 163 ? 76.464 -55.755 -70.012 1.00 83.38 163 LEU A CA 1
ATOM 672 C C . LEU A 1 163 ? 74.985 -55.406 -69.869 1.00 92.14 163 LEU A C 1
ATOM 673 O O . LEU A 1 163 ? 74.635 -54.526 -69.082 1.00 100.56 163 LEU A O 1
ATOM 678 N N . ASP A 1 164 ? 74.108 -56.047 -70.645 1.00 94.22 164 ASP A N 1
ATOM 679 C CA . ASP A 1 164 ? 72.666 -55.853 -70.468 1.00 87.10 164 ASP A CA 1
ATOM 680 C C . ASP A 1 164 ? 72.206 -56.152 -69.040 1.00 87.12 164 ASP A C 1
ATOM 681 O O . ASP A 1 164 ? 71.463 -55.359 -68.426 1.00 93.19 164 ASP A O 1
ATOM 686 N N . ARG A 1 165 ? 72.632 -57.300 -68.497 1.00 91.29 165 ARG A N 1
ATOM 687 C CA . ARG A 1 165 ? 72.324 -57.633 -67.108 1.00 97.10 165 ARG A CA 1
ATOM 688 C C . ARG A 1 165 ? 72.753 -56.494 -66.191 1.00 115.61 165 ARG A C 1
ATOM 689 O O . ARG A 1 165 ? 71.929 -55.902 -65.480 1.00 117.28 165 ARG A O 1
ATOM 697 N N . LEU A 1 166 ? 74.055 -56.197 -66.181 1.00 126.09 166 LEU A N 1
ATOM 698 C CA . LEU A 1 166 ? 74.592 -55.180 -65.277 1.00 113.87 166 LEU A CA 1
ATOM 699 C C . LEU A 1 166 ? 73.918 -53.826 -65.478 1.00 117.62 166 LEU A C 1
ATOM 700 O O . LEU A 1 166 ? 73.786 -53.044 -64.531 1.00 128.50 166 LEU A O 1
ATOM 705 N N . ARG A 1 167 ? 73.478 -53.539 -66.705 1.00 110.35 167 ARG A N 1
ATOM 706 C CA . ARG A 1 167 ? 72.769 -52.298 -67.008 1.00 87.52 167 ARG A CA 1
ATOM 707 C C . ARG A 1 167 ? 71.489 -52.194 -66.196 1.00 94.34 167 ARG A C 1
ATOM 708 O O . ARG A 1 167 ? 71.257 -51.210 -65.474 1.00 96.57 167 ARG A O 1
ATOM 716 N N . THR A 1 168 ? 70.615 -53.195 -66.340 1.00 103.40 168 THR A N 1
ATOM 717 C CA . THR A 1 168 ? 69.351 -53.097 -65.614 1.00 105.22 168 THR A CA 1
ATOM 718 C C . THR A 1 168 ? 69.575 -53.219 -64.109 1.00 106.20 168 THR A C 1
ATOM 719 O O . THR A 1 168 ? 68.817 -52.638 -63.314 1.00 91.58 168 THR A O 1
ATOM 723 N N . GLU A 1 169 ? 70.645 -53.913 -63.703 1.00 111.70 169 GLU A N 1
ATOM 724 C CA . GLU A 1 169 ? 71.021 -53.934 -62.292 1.00 105.84 169 GLU A CA 1
ATOM 725 C C . GLU A 1 169 ? 71.345 -52.532 -61.789 1.00 101.64 169 GLU A C 1
ATOM 726 O O . GLU A 1 169 ? 70.931 -52.139 -60.690 1.00 99.15 169 GLU A O 1
ATOM 732 N N . ASN A 1 170 ? 72.094 -51.767 -62.588 1.00 111.19 170 ASN A N 1
ATOM 733 C CA . ASN A 1 170 ? 72.450 -50.400 -62.222 1.00 113.74 170 ASN A CA 1
ATOM 734 C C . ASN A 1 170 ? 71.235 -49.494 -62.171 1.00 112.34 170 ASN A C 1
ATOM 735 O O . ASN A 1 170 ? 71.168 -48.593 -61.334 1.00 124.26 170 ASN A O 1
ATOM 740 N N . ALA A 1 171 ? 70.279 -49.691 -63.077 1.00 107.15 171 ALA A N 1
ATOM 741 C CA . ALA A 1 171 ? 69.049 -48.907 -62.985 1.00 82.15 171 ALA A CA 1
ATOM 742 C C . ALA A 1 171 ? 68.278 -49.204 -61.702 1.00 106.99 171 ALA A C 1
ATOM 743 O O . ALA A 1 171 ? 67.801 -48.277 -61.023 1.00 119.63 171 ALA A O 1
ATOM 745 N N . ASN A 1 172 ? 68.171 -50.484 -61.329 1.00 111.94 172 ASN A N 1
ATOM 746 C CA . ASN A 1 172 ? 67.525 -50.808 -60.058 1.00 121.11 172 ASN A CA 1
ATOM 747 C C . ASN A 1 172 ? 68.255 -50.187 -58.870 1.00 117.25 172 ASN A C 1
ATOM 748 O O . ASN A 1 172 ? 67.632 -49.595 -57.978 1.00 112.15 172 ASN A O 1
ATOM 753 N N . LYS A 1 173 ? 69.584 -50.305 -58.846 1.00 110.06 173 LYS A N 1
ATOM 754 C CA . LYS A 1 173 ? 70.363 -49.703 -57.769 1.00 97.34 173 LYS A CA 1
ATOM 755 C C . LYS A 1 173 ? 70.273 -48.180 -57.759 1.00 92.74 173 LYS A C 1
ATOM 756 O O . LYS A 1 173 ? 70.298 -47.566 -56.686 1.00 102.37 173 LYS A O 1
ATOM 762 N N . GLU A 1 174 ? 70.187 -47.552 -58.933 1.00 103.25 174 GLU A N 1
ATOM 763 C CA . GLU A 1 174 ? 70.037 -46.104 -58.994 1.00 117.77 174 GLU A CA 1
ATOM 764 C C . GLU A 1 174 ? 68.719 -45.662 -58.384 1.00 128.61 174 GLU A C 1
ATOM 765 O O . GLU A 1 174 ? 68.670 -44.668 -57.653 1.00 138.71 174 GLU A O 1
ATOM 771 N N . SER A 1 175 ? 67.644 -46.415 -58.638 1.00 131.96 175 SER A N 1
ATOM 772 C CA . SER A 1 175 ? 66.377 -46.085 -57.989 1.00 125.61 175 SER A CA 1
ATOM 773 C C . SER A 1 175 ? 66.442 -46.324 -56.484 1.00 116.09 175 SER A C 1
ATOM 774 O O . SER A 1 175 ? 65.872 -45.550 -55.696 1.00 119.48 175 SER A O 1
ATOM 777 N N . VAL A 1 176 ? 67.132 -47.389 -56.069 1.00 112.76 176 VAL A N 1
ATOM 778 C CA . VAL A 1 176 ? 67.303 -47.648 -54.642 1.00 101.43 176 VAL A CA 1
ATOM 779 C C . VAL A 1 176 ? 68.004 -46.477 -53.963 1.00 91.67 176 VAL A C 1
ATOM 780 O O . VAL A 1 176 ? 67.587 -46.015 -52.895 1.00 84.80 176 VAL A O 1
ATOM 784 N N . LEU A 1 177 ? 69.073 -45.971 -54.584 1.00 100.72 177 LEU A N 1
ATOM 785 C CA . LEU A 1 177 ? 69.741 -44.780 -54.063 1.00 86.31 177 LEU A CA 1
ATOM 786 C C . LEU A 1 177 ? 68.845 -43.547 -54.057 1.00 91.47 177 LEU A C 1
ATOM 787 O O . LEU A 1 177 ? 68.834 -42.797 -53.077 1.00 93.62 177 LEU A O 1
ATOM 792 N N . ARG A 1 178 ? 68.103 -43.306 -55.142 1.00 94.02 178 ARG A N 1
ATOM 793 C CA . ARG A 1 178 ? 67.201 -42.155 -55.169 1.00 83.16 178 ARG A CA 1
ATOM 794 C C . ARG A 1 178 ? 66.245 -42.150 -53.984 1.00 97.11 178 ARG A C 1
ATOM 795 O O . ARG A 1 178 ? 66.131 -41.152 -53.252 1.00 108.99 178 ARG A O 1
ATOM 803 N N . GLN A 1 179 ? 65.618 -43.298 -53.722 1.00 109.94 179 GLN A N 1
ATOM 804 C CA . GLN A 1 179 ? 64.635 -43.326 -52.645 1.00 104.63 179 GLN A CA 1
ATOM 805 C C . GLN A 1 179 ? 65.264 -43.386 -51.255 1.00 95.64 179 GLN A C 1
ATOM 806 O O . GLN A 1 179 ? 64.751 -42.757 -50.319 1.00 88.86 179 GLN A O 1
ATOM 812 N N . ALA A 1 180 ? 66.389 -44.090 -51.093 1.00 104.23 180 ALA A N 1
ATOM 813 C CA . ALA A 1 180 ? 67.060 -44.073 -49.798 1.00 106.23 180 ALA A CA 1
ATOM 814 C C . ALA A 1 180 ? 67.557 -42.676 -49.452 1.00 102.05 180 ALA A C 1
ATOM 815 O O . ALA A 1 180 ? 67.448 -42.234 -48.301 1.00 104.72 180 ALA A O 1
ATOM 817 N N . ARG A 1 181 ? 68.080 -41.952 -50.443 1.00 88.41 181 ARG A N 1
ATOM 818 C CA . ARG A 1 181 ? 68.520 -40.589 -50.193 1.00 75.27 181 ARG A CA 1
ATOM 819 C C . ARG A 1 181 ? 67.359 -39.664 -49.858 1.00 91.35 181 ARG A C 1
ATOM 820 O O . ARG A 1 181 ? 67.481 -38.843 -48.945 1.00 107.32 181 ARG A O 1
ATOM 828 N N . ILE A 1 182 ? 66.222 -39.769 -50.558 1.00 101.65 182 ILE A N 1
ATOM 829 C CA . ILE A 1 182 ? 65.137 -38.852 -50.202 1.00 91.16 182 ILE A CA 1
ATOM 830 C C . ILE A 1 182 ? 64.579 -39.170 -48.813 1.00 86.25 182 ILE A C 1
ATOM 831 O O . ILE A 1 182 ? 64.245 -38.255 -48.044 1.00 95.72 182 ILE A O 1
ATOM 836 N N . VAL A 1 183 ? 64.499 -40.456 -48.444 1.00 72.99 183 VAL A N 1
ATOM 837 C CA . VAL A 1 183 ? 63.974 -40.786 -47.118 1.00 79.36 183 VAL A CA 1
ATOM 838 C C . VAL A 1 183 ? 64.931 -40.321 -46.022 1.00 88.59 183 VAL A C 1
ATOM 839 O O . VAL A 1 183 ? 64.499 -39.793 -44.984 1.00 99.48 183 VAL A O 1
ATOM 843 N N . ALA A 1 184 ? 66.243 -40.493 -46.232 1.00 93.55 184 ALA A N 1
ATOM 844 C CA . ALA A 1 184 ? 67.200 -39.996 -45.250 1.00 69.98 184 ALA A CA 1
ATOM 845 C C . ALA A 1 184 ? 67.185 -38.476 -45.168 1.00 67.17 184 ALA A C 1
ATOM 846 O O . ALA A 1 184 ? 67.270 -37.916 -44.071 1.00 74.30 184 ALA A O 1
ATOM 848 N N . GLU A 1 185 ? 67.047 -37.790 -46.305 1.00 72.47 185 GLU A N 1
ATOM 849 C CA . GLU 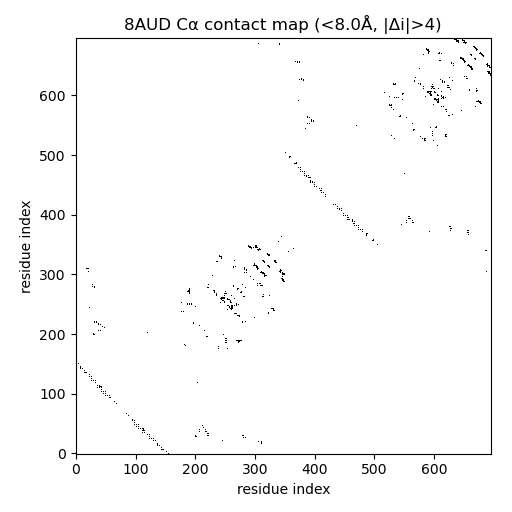A 1 185 ? 66.937 -36.336 -46.286 1.00 71.12 185 GLU A CA 1
ATOM 850 C C . GLU A 1 185 ? 65.770 -35.900 -45.415 1.00 77.41 185 GLU A C 1
ATOM 851 O O . GLU A 1 185 ? 65.925 -35.091 -44.484 1.00 85.58 185 GLU A O 1
ATOM 857 N N . GLN A 1 186 ? 64.610 -36.523 -45.641 1.00 98.48 186 GLN A N 1
ATOM 858 C CA . GLN A 1 186 ? 63.410 -36.148 -44.907 1.00 99.63 186 GLN A CA 1
ATOM 859 C C . GLN A 1 186 ? 63.571 -36.386 -43.415 1.00 99.61 186 GLN A C 1
ATOM 860 O O . GLN A 1 186 ? 63.327 -35.487 -42.602 1.00 103.68 186 GLN A O 1
ATOM 866 N N . ARG A 1 187 ? 63.976 -37.593 -43.029 1.00 92.63 187 ARG A N 1
ATOM 867 C CA . ARG A 1 187 ? 63.932 -37.889 -41.605 1.00 74.89 187 ARG A CA 1
ATOM 868 C C . ARG A 1 187 ? 65.150 -37.391 -40.823 1.00 85.41 187 ARG A C 1
ATOM 869 O O . ARG A 1 187 ? 65.022 -37.127 -39.614 1.00 95.68 187 ARG A O 1
ATOM 877 N N . GLU A 1 188 ? 66.269 -37.089 -41.495 1.00 97.26 188 GLU A N 1
ATOM 878 C CA . GLU A 1 188 ? 67.303 -36.254 -40.889 1.00 97.01 188 GLU A CA 1
ATOM 879 C C . GLU A 1 188 ? 66.779 -34.856 -40.589 1.00 95.31 188 GLU A C 1
ATOM 880 O O . GLU A 1 188 ? 67.001 -34.314 -39.494 1.00 101.47 188 GLU A O 1
ATOM 886 N N . ALA A 1 189 ? 66.092 -34.242 -41.562 1.00 70.66 189 ALA A N 1
ATOM 887 C CA . ALA A 1 189 ? 65.507 -32.931 -41.306 1.00 55.44 189 ALA A CA 1
ATOM 888 C C . ALA A 1 189 ? 64.508 -32.995 -40.158 1.00 87.41 189 ALA A C 1
ATOM 889 O O . ALA A 1 189 ? 64.439 -32.081 -39.331 1.00 101.63 189 ALA A O 1
ATOM 891 N N . GLU A 1 190 ? 63.711 -34.063 -40.112 1.00 81.88 190 GLU A N 1
ATOM 892 C CA . GLU A 1 190 ? 62.736 -34.244 -39.041 1.00 77.39 190 GLU A CA 1
ATOM 893 C C . GLU A 1 190 ? 63.407 -34.250 -37.669 1.00 91.35 190 GLU A C 1
ATOM 894 O O . GLU A 1 190 ? 62.924 -33.608 -36.719 1.00 89.92 190 GLU A O 1
ATOM 900 N N . ALA A 1 191 ? 64.558 -34.925 -37.562 1.00 88.94 191 ALA A N 1
ATOM 901 C CA . ALA A 1 191 ? 65.255 -34.948 -36.278 1.00 77.20 191 ALA A CA 1
ATOM 902 C C . ALA A 1 191 ? 65.852 -33.583 -35.943 1.00 80.17 191 ALA A C 1
ATOM 903 O O . ALA A 1 191 ? 65.820 -33.154 -34.781 1.00 101.27 191 ALA A O 1
ATOM 905 N N . VAL A 1 192 ? 66.370 -32.873 -36.952 1.00 81.12 192 VAL A N 1
ATOM 906 C CA . VAL A 1 192 ? 66.856 -31.505 -36.741 1.00 76.15 192 VAL A CA 1
ATOM 907 C C . VAL A 1 192 ? 65.742 -30.624 -36.176 1.00 99.17 192 VAL A C 1
ATOM 908 O O . VAL A 1 192 ? 65.940 -29.866 -35.206 1.00 88.98 192 VAL A O 1
ATOM 912 N N . GLU A 1 193 ? 64.562 -30.685 -36.807 1.00 126.39 193 GLU A N 1
ATOM 913 C CA . GLU A 1 193 ? 63.433 -29.882 -36.350 1.00 118.79 193 GLU A CA 1
ATOM 914 C C . GLU A 1 193 ? 63.134 -30.178 -34.892 1.00 113.50 193 GLU A C 1
ATOM 915 O O . GLU A 1 193 ? 63.064 -29.256 -34.072 1.00 109.49 193 GLU A O 1
ATOM 921 N N . LYS A 1 194 ? 62.923 -31.454 -34.549 1.00 106.64 194 LYS A N 1
ATOM 922 C CA . LYS A 1 194 ? 62.516 -31.724 -33.171 1.00 90.49 194 LYS A CA 1
ATOM 923 C C . LYS A 1 194 ? 63.624 -31.359 -32.186 1.00 75.81 194 LYS A C 1
ATOM 924 O O . LYS A 1 194 ? 63.333 -31.017 -31.036 1.00 67.75 194 LYS A O 1
ATOM 930 N N . GLN A 1 195 ? 64.887 -31.369 -32.628 1.00 89.21 195 GLN A N 1
ATOM 931 C CA . GLN A 1 195 ? 65.981 -30.940 -31.757 1.00 82.22 195 GLN A CA 1
ATOM 932 C C . GLN A 1 195 ? 65.832 -29.469 -31.387 1.00 86.09 195 GLN A C 1
ATOM 933 O O . GLN A 1 195 ? 65.832 -29.109 -30.196 1.00 110.09 195 GLN A O 1
ATOM 939 N N . VAL A 1 196 ? 65.705 -28.598 -32.390 1.00 79.89 196 VAL A N 1
ATOM 940 C CA . VAL A 1 196 ? 65.567 -27.181 -32.051 1.00 71.52 196 VAL A CA 1
ATOM 941 C C . VAL A 1 196 ? 64.272 -26.967 -31.274 1.00 84.95 196 VAL A C 1
ATOM 942 O O . VAL A 1 196 ? 64.198 -26.133 -30.353 1.00 83.78 196 VAL A O 1
ATOM 946 N N . GLN A 1 197 ? 63.232 -27.726 -31.640 1.00 129.20 197 GLN A N 1
ATOM 947 C CA . GLN A 1 197 ? 61.940 -27.678 -30.965 1.00 130.93 197 GLN A CA 1
ATOM 948 C C . GLN A 1 197 ? 62.097 -27.877 -29.464 1.00 110.82 197 GLN A C 1
ATOM 949 O O . GLN A 1 197 ? 61.597 -27.080 -28.661 1.00 105.16 197 GLN A O 1
ATOM 955 N N . THR A 1 198 ? 62.804 -28.938 -29.062 1.00 69.65 198 THR A N 1
ATOM 956 C CA . THR A 1 198 ? 62.871 -29.206 -27.633 1.00 62.56 198 THR A CA 1
ATOM 957 C C . THR A 1 198 ? 63.870 -28.302 -26.929 1.00 56.41 198 THR A C 1
ATOM 958 O O . THR A 1 198 ? 63.719 -28.072 -25.729 1.00 75.74 198 THR A O 1
ATOM 962 N N . GLU A 1 199 ? 64.889 -27.774 -27.616 1.00 53.52 199 GLU A N 1
ATOM 963 C CA . GLU A 1 199 ? 65.695 -26.747 -26.949 1.00 55.33 199 GLU A CA 1
ATOM 964 C C . GLU A 1 199 ? 64.840 -25.527 -26.593 1.00 60.00 199 GLU A C 1
ATOM 965 O O . GLU A 1 199 ? 64.951 -24.973 -25.487 1.00 73.27 199 GLU A O 1
ATOM 971 N N . ALA A 1 200 ? 63.951 -25.111 -27.501 1.00 57.17 200 ALA A N 1
ATOM 972 C CA . ALA A 1 200 ? 63.124 -23.943 -27.196 1.00 63.98 200 ALA A CA 1
ATOM 973 C C . ALA A 1 200 ? 62.071 -24.283 -26.141 1.00 55.64 200 ALA A C 1
ATOM 974 O O . ALA A 1 200 ? 61.740 -23.449 -25.281 1.00 50.28 200 ALA A O 1
ATOM 976 N N . ALA A 1 201 ? 61.525 -25.499 -26.204 1.00 52.75 201 ALA A N 1
ATOM 977 C CA . ALA A 1 201 ? 60.618 -25.966 -25.161 1.00 50.49 201 ALA A CA 1
ATOM 978 C C . ALA A 1 201 ? 61.314 -25.962 -23.802 1.00 66.61 201 ALA A C 1
ATOM 979 O O . ALA A 1 201 ? 60.707 -25.613 -22.782 1.00 77.10 201 ALA A O 1
ATOM 981 N N . ILE A 1 202 ? 62.591 -26.361 -23.778 1.00 74.65 202 ILE A N 1
ATOM 982 C CA . ILE A 1 202 ? 63.416 -26.254 -22.576 1.00 53.03 202 ILE A CA 1
ATOM 983 C C . ILE A 1 202 ? 63.448 -24.814 -22.083 1.00 60.52 202 ILE A C 1
ATOM 984 O O . ILE A 1 202 ? 63.306 -24.557 -20.886 1.00 55.93 202 ILE A O 1
ATOM 989 N N . ALA A 1 203 ? 63.702 -23.861 -22.984 1.00 62.82 203 ALA A N 1
ATOM 990 C CA . ALA A 1 203 ? 63.749 -22.459 -22.562 1.00 64.65 203 ALA A CA 1
ATOM 991 C C . ALA A 1 203 ? 62.449 -22.057 -21.860 1.00 76.62 203 ALA A C 1
ATOM 992 O O . ALA A 1 203 ? 62.458 -21.514 -20.739 1.00 78.89 203 ALA A O 1
ATOM 994 N N . ALA A 1 204 ? 61.313 -22.355 -22.506 1.00 80.18 204 ALA A N 1
ATOM 995 C CA . ALA A 1 204 ? 60.007 -21.963 -21.974 1.00 83.97 204 ALA A CA 1
ATOM 996 C C . ALA A 1 204 ? 59.759 -22.607 -20.617 1.00 75.76 204 ALA A C 1
ATOM 997 O O . ALA A 1 204 ? 59.315 -21.945 -19.664 1.00 81.98 204 ALA A O 1
ATOM 999 N N . ASN A 1 205 ? 60.060 -23.900 -20.508 1.00 56.13 205 ASN A N 1
ATOM 1000 C CA . ASN A 1 205 ? 59.766 -24.621 -19.283 1.00 62.74 205 ASN A CA 1
ATOM 1001 C C . ASN A 1 205 ? 60.735 -24.224 -18.185 1.00 65.26 205 ASN A C 1
ATOM 1002 O O . ASN A 1 205 ? 60.366 -24.252 -17.014 1.00 88.95 205 ASN A O 1
ATOM 1007 N N . SER A 1 206 ? 61.966 -23.845 -18.534 1.00 46.73 206 SER A N 1
ATOM 1008 C CA . SER A 1 206 ? 62.881 -23.309 -17.534 1.00 56.12 206 SER A CA 1
ATOM 1009 C C . SER A 1 206 ? 62.323 -22.029 -16.930 1.00 68.05 206 SER A C 1
ATOM 1010 O O . SER A 1 206 ? 62.372 -21.840 -15.708 1.00 71.75 206 SER A O 1
ATOM 1013 N N . GLU A 1 207 ? 61.760 -21.147 -17.763 1.00 62.39 207 GLU A N 1
ATOM 1014 C CA . GLU A 1 207 ? 61.214 -19.912 -17.199 1.00 74.12 207 GLU A CA 1
ATOM 1015 C C . GLU A 1 207 ? 60.017 -20.202 -16.302 1.00 96.98 207 GLU A C 1
ATOM 1016 O O . GLU A 1 207 ? 59.941 -19.715 -15.159 1.00 101.57 207 GLU A O 1
ATOM 1022 N N . GLN A 1 208 ? 59.070 -21.001 -16.802 1.00 115.39 208 GLN A N 1
ATOM 1023 C CA . GLN A 1 208 ? 57.900 -21.324 -15.990 1.00 112.32 208 GLN A CA 1
ATOM 1024 C C . GLN A 1 208 ? 58.279 -22.068 -14.713 1.00 116.51 208 GLN A C 1
ATOM 1025 O O . GLN A 1 208 ? 57.692 -21.824 -13.655 1.00 134.04 208 GLN A O 1
ATOM 1031 N N . LEU A 1 209 ? 59.266 -22.970 -14.784 1.00 68.64 209 LEU A N 1
ATOM 1032 C CA . LEU A 1 209 ? 59.735 -23.662 -13.588 1.00 65.47 209 LEU A CA 1
ATOM 1033 C C . LEU A 1 209 ? 60.355 -22.712 -12.576 1.00 96.85 209 LEU A C 1
ATOM 1034 O O . LEU A 1 209 ? 60.162 -22.878 -11.367 1.00 119.01 209 LEU A O 1
ATOM 1039 N N . ASN A 1 210 ? 61.166 -21.758 -13.033 1.00 90.22 210 ASN A N 1
ATOM 1040 C CA . ASN A 1 210 ? 61.785 -20.845 -12.081 1.00 99.75 210 ASN A CA 1
ATOM 1041 C C . ASN A 1 210 ? 60.731 -20.002 -11.377 1.00 92.95 210 ASN A C 1
ATOM 1042 O O . ASN A 1 210 ? 60.800 -19.785 -10.158 1.00 85.02 210 ASN A O 1
ATOM 1047 N N . VAL A 1 211 ? 59.708 -19.575 -12.128 1.00 94.99 211 VAL A N 1
ATOM 1048 C CA . VAL A 1 211 ? 58.550 -18.925 -11.516 1.00 80.82 211 VAL A CA 1
ATOM 1049 C C . VAL A 1 211 ? 57.885 -19.836 -10.489 1.00 80.26 211 VAL A C 1
ATOM 1050 O O . VAL A 1 211 ? 57.595 -19.420 -9.357 1.00 70.88 211 VAL A O 1
ATOM 1054 N N . LEU A 1 212 ? 57.591 -21.081 -10.886 1.00 101.20 212 LEU A N 1
ATOM 1055 C CA . LEU A 1 212 ? 56.877 -21.984 -9.990 1.00 81.38 212 LEU A CA 1
ATOM 1056 C C . LEU A 1 212 ? 57.652 -22.195 -8.695 1.00 66.24 212 LEU A C 1
ATOM 1057 O O . LEU A 1 212 ? 57.068 -22.195 -7.607 1.00 65.70 212 LEU A O 1
ATOM 1062 N N . THR A 1 213 ? 58.972 -22.381 -8.792 1.00 63.81 213 THR A N 1
ATOM 1063 C CA . THR A 1 213 ? 59.739 -22.657 -7.585 1.00 63.76 213 THR A CA 1
ATOM 1064 C C . THR A 1 213 ? 59.952 -21.416 -6.721 1.00 77.48 213 THR A C 1
ATOM 1065 O O . THR A 1 213 ? 60.029 -21.539 -5.493 1.00 89.68 213 THR A O 1
ATOM 1069 N N . ASN A 1 214 ? 59.995 -20.212 -7.310 1.00 75.64 214 ASN A N 1
ATOM 1070 C CA . ASN A 1 214 ? 59.965 -19.006 -6.483 1.00 70.06 214 ASN A CA 1
ATOM 1071 C C . ASN A 1 214 ? 58.657 -18.896 -5.711 1.00 69.50 214 ASN A C 1
ATOM 1072 O O . ASN A 1 214 ? 58.649 -18.622 -4.500 1.00 70.77 214 ASN A O 1
ATOM 1077 N N . ASN A 1 215 ? 57.534 -19.133 -6.399 1.00 64.34 215 ASN A N 1
ATOM 1078 C CA . ASN A 1 215 ? 56.245 -19.109 -5.715 1.00 51.14 215 ASN A CA 1
ATOM 1079 C C . ASN A 1 215 ? 56.214 -20.154 -4.613 1.00 51.39 215 ASN A C 1
ATOM 1080 O O . ASN A 1 215 ? 55.720 -19.894 -3.512 1.00 53.29 215 ASN A O 1
ATOM 1085 N N . ARG A 1 216 ? 56.715 -21.354 -4.909 1.00 53.38 216 ARG A N 1
ATOM 1086 C CA . ARG A 1 216 ? 56.710 -22.435 -3.934 1.00 56.66 216 ARG A CA 1
ATOM 1087 C C . ARG A 1 216 ? 57.532 -22.057 -2.708 1.00 62.96 216 ARG A C 1
ATOM 1088 O O . ARG A 1 216 ? 57.161 -22.398 -1.581 1.00 69.89 216 ARG A O 1
ATOM 1096 N N . SER A 1 217 ? 58.694 -21.421 -2.912 1.00 80.62 217 SER A N 1
ATOM 1097 C CA . SER A 1 217 ? 59.533 -21.069 -1.771 1.00 77.08 217 SER A CA 1
ATOM 1098 C C . SER A 1 217 ? 58.878 -19.990 -0.912 1.00 70.90 217 SER A C 1
ATOM 1099 O O . SER A 1 217 ? 58.945 -20.048 0.322 1.00 72.21 217 SER A O 1
ATOM 1102 N N . THR A 1 218 ? 58.206 -19.014 -1.532 1.00 63.98 218 THR A N 1
ATOM 1103 C CA . THR A 1 218 ? 57.460 -18.059 -0.710 1.00 55.51 218 THR A CA 1
ATOM 1104 C C . THR A 1 218 ? 56.300 -18.741 0.016 1.00 70.30 218 THR A C 1
ATOM 1105 O O . THR A 1 218 ? 55.992 -18.403 1.168 1.00 64.50 218 THR A O 1
ATOM 1109 N N . LEU A 1 219 ? 55.653 -19.711 -0.640 1.00 72.04 219 LEU A N 1
ATOM 1110 C CA . LEU A 1 219 ? 54.581 -20.474 -0.006 1.00 55.22 219 LEU A CA 1
ATOM 1111 C C . LEU A 1 219 ? 55.086 -21.267 1.194 1.00 56.05 219 LEU A C 1
ATOM 1112 O O . LEU A 1 219 ? 54.418 -21.321 2.232 1.00 65.14 219 LEU A O 1
ATOM 1117 N N . VAL A 1 220 ? 56.254 -21.905 1.070 1.00 57.10 220 VAL A N 1
ATOM 1118 C CA . VAL A 1 220 ? 56.756 -22.680 2.200 1.00 54.91 220 VAL A CA 1
ATOM 1119 C C . VAL A 1 220 ? 57.207 -21.738 3.305 1.00 55.47 220 VAL A C 1
ATOM 1120 O O . VAL A 1 220 ? 57.121 -22.078 4.493 1.00 70.83 220 VAL A O 1
ATOM 1124 N N . ALA A 1 221 ? 57.679 -20.540 2.945 1.00 55.30 221 ALA A N 1
ATOM 1125 C CA . ALA A 1 221 ? 57.944 -19.536 3.966 1.00 60.01 221 ALA A CA 1
ATOM 1126 C C . ALA A 1 221 ? 56.669 -19.267 4.757 1.00 80.28 221 ALA A C 1
ATOM 1127 O O . ALA A 1 221 ? 56.659 -19.326 5.997 1.00 80.76 221 ALA A O 1
ATOM 1129 N N . GLN A 1 222 ? 55.592 -18.922 4.035 1.00 84.87 222 GLN A N 1
ATOM 1130 C CA . GLN A 1 222 ? 54.277 -18.734 4.641 1.00 66.15 222 GLN A CA 1
ATOM 1131 C C . GLN A 1 222 ? 53.899 -19.903 5.541 1.00 57.68 222 GLN A C 1
ATOM 1132 O O . GLN A 1 222 ? 53.357 -19.706 6.631 1.00 58.63 222 GLN A O 1
ATOM 1138 N N . ARG A 1 223 ? 54.154 -21.133 5.081 1.00 62.04 223 ARG A N 1
ATOM 1139 C CA . ARG A 1 223 ? 53.681 -22.310 5.804 1.00 58.21 223 ARG A CA 1
ATOM 1140 C C . ARG A 1 223 ? 54.425 -22.489 7.120 1.00 60.65 223 ARG A C 1
ATOM 1141 O O . ARG A 1 223 ? 53.811 -22.771 8.159 1.00 72.10 223 ARG A O 1
ATOM 1149 N N . ASP A 1 224 ? 55.746 -22.302 7.099 1.00 74.19 224 ASP A N 1
ATOM 1150 C CA . ASP A 1 224 ? 56.524 -22.415 8.329 1.00 80.83 224 ASP A CA 1
ATOM 1151 C C . ASP A 1 224 ? 56.148 -21.299 9.296 1.00 91.25 224 ASP A C 1
ATOM 1152 O O . ASP A 1 224 ? 56.034 -21.522 10.511 1.00 111.35 224 ASP A O 1
ATOM 1157 N N . GLY A 1 225 ? 55.922 -20.094 8.764 1.00 75.82 225 GLY A N 1
ATOM 1158 C CA . GLY A 1 225 ? 55.488 -18.994 9.610 1.00 79.52 225 GLY A CA 1
ATOM 1159 C C . GLY A 1 225 ? 54.150 -19.283 10.258 1.00 84.87 225 GLY A C 1
ATOM 1160 O O . GLY A 1 225 ? 53.950 -19.023 11.448 1.00 96.97 225 GLY A O 1
ATOM 1161 N N . ALA A 1 226 ? 53.195 -19.766 9.464 1.00 60.94 226 ALA A N 1
ATOM 1162 C CA . ALA A 1 226 ? 51.871 -20.057 9.993 1.00 61.89 226 ALA A CA 1
ATOM 1163 C C . ALA A 1 226 ? 51.940 -21.147 11.055 1.00 73.95 226 ALA A C 1
ATOM 1164 O O . ALA A 1 226 ? 51.212 -21.091 12.053 1.00 96.15 226 ALA A O 1
ATOM 1166 N N . GLU A 1 227 ? 52.796 -22.161 10.858 1.00 63.12 227 GLU A N 1
ATOM 1167 C CA . GLU A 1 227 ? 52.968 -23.154 11.917 1.00 63.99 227 GLU A CA 1
ATOM 1168 C C . GLU A 1 227 ? 53.517 -22.516 13.189 1.00 74.69 227 GLU A C 1
ATOM 1169 O O . GLU A 1 227 ? 53.060 -22.833 14.295 1.00 101.11 227 GLU A O 1
ATOM 1175 N N . ARG A 1 228 ? 54.521 -21.638 13.059 1.00 89.99 228 ARG A N 1
ATOM 1176 C CA . ARG A 1 228 ? 55.051 -20.952 14.238 1.00 106.13 228 ARG A CA 1
ATOM 1177 C C . ARG A 1 228 ? 53.974 -20.154 14.969 1.00 98.45 228 ARG A C 1
ATOM 1178 O O . ARG A 1 228 ? 53.863 -20.208 16.206 1.00 104.05 228 ARG A O 1
ATOM 1186 N N . ASN A 1 229 ? 53.134 -19.452 14.208 1.00 92.94 229 ASN A N 1
ATOM 1187 C CA . ASN A 1 229 ? 52.042 -18.693 14.810 1.00 92.77 229 ASN A CA 1
ATOM 1188 C C . ASN A 1 229 ? 51.027 -19.597 15.494 1.00 91.56 229 ASN A C 1
ATOM 1189 O O . ASN A 1 229 ? 50.524 -19.269 16.575 1.00 108.72 229 ASN A O 1
ATOM 1194 N N . LEU A 1 230 ? 50.666 -20.710 14.852 1.00 85.77 230 LEU A N 1
ATOM 1195 C CA . LEU A 1 230 ? 49.777 -21.669 15.498 1.00 82.63 230 LEU A CA 1
ATOM 1196 C C . LEU A 1 230 ? 50.357 -22.194 16.807 1.00 95.92 230 LEU A C 1
ATOM 1197 O O . LEU A 1 230 ? 49.619 -22.403 17.778 1.00 117.89 230 LEU A O 1
ATOM 1202 N N . ALA A 1 231 ? 51.670 -22.451 16.845 1.00 96.88 231 ALA A N 1
ATOM 1203 C CA . ALA A 1 231 ? 52.279 -22.880 18.104 1.00 85.56 231 ALA A CA 1
ATOM 1204 C C . ALA A 1 231 ? 52.118 -21.806 19.175 1.00 112.78 231 ALA A C 1
ATOM 1205 O O . ALA A 1 231 ? 51.781 -22.102 20.334 1.00 112.91 231 ALA A O 1
ATOM 1207 N N . ILE A 1 232 ? 52.285 -20.541 18.775 1.00 113.55 232 ILE A N 1
ATOM 1208 C CA . ILE A 1 232 ? 52.056 -19.421 19.685 1.00 118.23 232 ILE A CA 1
ATOM 1209 C C . ILE A 1 232 ? 50.614 -19.431 20.190 1.00 121.21 232 ILE A C 1
ATOM 1210 O O . ILE A 1 232 ? 50.357 -19.215 21.381 1.00 122.05 232 ILE A O 1
ATOM 1215 N N . ALA A 1 233 ? 49.660 -19.693 19.289 1.00 125.67 233 ALA A N 1
ATOM 1216 C CA . ALA A 1 233 ? 48.241 -19.696 19.636 1.00 90.25 233 ALA A CA 1
ATOM 1217 C C . ALA A 1 233 ? 47.926 -20.786 20.655 1.00 88.86 233 ALA A C 1
ATOM 1218 O O . ALA A 1 233 ? 47.192 -20.548 21.620 1.00 124.32 233 ALA A O 1
ATOM 1220 N N . ARG A 1 234 ? 48.414 -22.009 20.414 1.00 74.89 234 ARG A N 1
ATOM 1221 C CA . ARG A 1 234 ? 48.162 -23.112 21.339 1.00 76.69 234 ARG A CA 1
ATOM 1222 C C . ARG A 1 234 ? 48.723 -22.786 22.708 1.00 119.31 234 ARG A C 1
ATOM 1223 O O . ARG A 1 234 ? 48.080 -23.051 23.733 1.00 147.36 234 ARG A O 1
ATOM 1231 N N . ALA A 1 235 ? 49.914 -22.180 22.738 1.00 151.80 235 ALA A N 1
ATOM 1232 C CA . ALA A 1 235 ? 50.502 -21.792 24.014 1.00 158.40 235 ALA A CA 1
ATOM 1233 C C . ALA A 1 235 ? 49.618 -20.758 24.704 1.00 163.14 235 ALA A C 1
ATOM 1234 O O . ALA A 1 235 ? 49.352 -20.852 25.907 1.00 165.87 235 ALA A O 1
ATOM 1236 N N . GLN A 1 236 ? 49.159 -19.763 23.943 1.00 134.58 236 GLN A N 1
ATOM 1237 C CA . GLN A 1 236 ? 48.341 -18.674 24.470 1.00 114.06 236 GLN A CA 1
ATOM 1238 C C . GLN A 1 236 ? 47.018 -19.186 25.032 1.00 118.32 236 GLN A C 1
ATOM 1239 O O . GLN A 1 236 ? 46.535 -18.686 26.054 1.00 118.50 236 GLN A O 1
ATOM 1245 N N . ALA A 1 237 ? 46.417 -20.177 24.371 1.00 127.17 237 ALA A N 1
ATOM 1246 C CA . ALA A 1 237 ? 45.149 -20.734 24.836 1.00 130.44 237 ALA A CA 1
ATOM 1247 C C . ALA A 1 237 ? 45.273 -21.326 26.235 1.00 162.94 237 ALA A C 1
ATOM 1248 O O . ALA A 1 237 ? 44.462 -21.017 27.116 1.00 164.58 237 ALA A O 1
ATOM 1250 N N . ASP A 1 238 ? 46.270 -22.173 26.470 1.00 198.97 238 ASP A N 1
ATOM 1251 C CA . ASP A 1 238 ? 46.334 -22.888 27.746 1.00 205.42 238 ASP A CA 1
ATOM 1252 C C . ASP A 1 238 ? 47.095 -22.067 28.782 1.00 191.83 238 ASP A C 1
ATOM 1253 O O . ASP A 1 238 ? 46.495 -21.524 29.713 1.00 173.06 238 ASP A O 1
ATOM 1258 N N . UNK A 1 344 ? 90.673 -28.326 -14.401 1.00 73.99 344 UNK A N 1
ATOM 1259 C CA . UNK A 1 344 ? 89.521 -29.218 -14.478 1.00 59.16 344 UNK A CA 1
ATOM 1260 C C . UNK A 1 344 ? 89.506 -30.222 -13.318 1.00 95.25 344 UNK A C 1
ATOM 1261 O O . UNK A 1 344 ? 89.554 -31.433 -13.532 1.00 96.43 344 UNK A O 1
ATOM 1263 N N . UNK A 1 345 ? 89.441 -29.705 -12.085 1.00 99.92 345 UNK A N 1
ATOM 1264 C CA . UNK A 1 345 ? 89.296 -30.540 -10.895 1.00 81.98 345 UNK A CA 1
ATOM 1265 C C . UNK A 1 345 ? 87.885 -31.103 -10.744 1.00 108.51 345 UNK A C 1
ATOM 1266 O O . UNK A 1 345 ? 87.646 -31.962 -9.876 1.00 114.96 345 UNK A O 1
ATOM 1268 N N . UNK A 1 346 ? 86.944 -30.647 -11.577 1.00 119.11 346 UNK A N 1
ATOM 1269 C CA . UNK A 1 346 ? 85.661 -31.325 -11.687 1.00 133.89 346 UNK A CA 1
ATOM 1270 C C . UNK A 1 346 ? 85.851 -32.785 -12.068 1.00 149.53 346 UNK A C 1
ATOM 1271 O O . UNK A 1 346 ? 84.971 -33.606 -11.807 1.00 185.70 346 UNK A O 1
ATOM 1273 N N . UNK A 1 347 ? 87.004 -33.134 -12.645 1.00 123.26 347 UNK A N 1
ATOM 1274 C CA . UNK A 1 347 ? 87.336 -34.536 -12.878 1.00 113.92 347 UNK A CA 1
ATOM 1275 C C . UNK A 1 347 ? 87.456 -35.300 -11.567 1.00 113.67 347 UNK A C 1
ATOM 1276 O O . UNK A 1 347 ? 86.906 -36.400 -11.432 1.00 96.18 347 UNK A O 1
ATOM 1278 N N . UNK A 1 348 ? 88.181 -34.744 -10.592 1.00 125.34 348 UNK A N 1
ATOM 1279 C CA . UNK A 1 348 ? 88.255 -35.382 -9.283 1.00 108.76 348 UNK A CA 1
ATOM 1280 C C . UNK A 1 348 ? 86.881 -35.434 -8.631 1.00 100.52 348 UNK A C 1
ATOM 1281 O O . UNK A 1 348 ? 86.524 -36.432 -7.988 1.00 103.31 348 UNK A O 1
ATOM 1283 N N . UNK A 1 349 ? 86.100 -34.361 -8.787 1.00 160.44 349 UNK A N 1
ATOM 1284 C CA . UNK A 1 349 ? 84.725 -34.368 -8.287 1.00 146.88 349 UNK A CA 1
ATOM 1285 C C . UNK A 1 349 ? 83.931 -35.538 -8.871 1.00 125.49 349 UNK A C 1
ATOM 1286 O O . UNK A 1 349 ? 83.219 -36.256 -8.152 1.00 131.79 349 UNK A O 1
ATOM 1288 N N . UNK A 1 350 ? 84.064 -35.756 -10.181 1.00 77.94 350 UNK A N 1
ATOM 1289 C CA . UNK A 1 350 ? 83.326 -36.820 -10.851 1.00 70.13 350 UNK A CA 1
ATOM 1290 C C . UNK A 1 350 ? 83.818 -38.195 -10.420 1.00 57.14 350 UNK A C 1
ATOM 1291 O O . UNK A 1 350 ? 83.021 -39.130 -10.288 1.00 68.22 350 UNK A O 1
ATOM 1293 N N . UNK A 1 351 ? 85.126 -38.342 -10.209 1.00 44.01 351 UNK A N 1
ATOM 1294 C CA . UNK A 1 351 ? 85.654 -39.616 -9.726 1.00 56.84 351 UNK A CA 1
ATOM 1295 C C . UNK A 1 351 ? 85.103 -39.944 -8.343 1.00 76.02 351 UNK A C 1
ATOM 1296 O O . UNK A 1 351 ? 84.756 -41.102 -8.050 1.00 60.21 351 UNK A O 1
ATOM 1298 N N . UNK A 1 352 ? 85.007 -38.928 -7.482 1.00 98.10 352 UNK A N 1
ATOM 1299 C CA . UNK A 1 352 ? 84.406 -39.114 -6.166 1.00 93.87 352 UNK A CA 1
ATOM 1300 C C . UNK A 1 352 ? 82.953 -39.564 -6.285 1.00 101.10 352 UNK A C 1
ATOM 1301 O O . UNK A 1 352 ? 82.527 -40.517 -5.616 1.00 104.77 352 UNK A O 1
ATOM 1303 N N . UNK A 1 353 ? 82.172 -38.884 -7.136 1.00 94.62 353 UNK A N 1
ATOM 1304 C CA . UNK A 1 353 ? 80.774 -39.275 -7.324 1.00 64.22 353 UNK A CA 1
ATOM 1305 C C . UNK A 1 353 ? 80.654 -40.694 -7.867 1.00 54.22 353 UNK A C 1
ATOM 1306 O O . UNK A 1 353 ? 79.706 -41.420 -7.523 1.00 67.71 353 UNK A O 1
ATOM 1308 N N . UNK A 1 354 ? 81.597 -41.099 -8.718 1.00 55.83 354 UNK A N 1
ATOM 1309 C CA . UNK A 1 354 ? 81.582 -42.455 -9.249 1.00 76.77 354 UNK A CA 1
ATOM 1310 C C . UNK A 1 354 ? 81.763 -43.473 -8.135 1.00 63.94 354 UNK A C 1
ATOM 1311 O O . UNK A 1 354 ? 80.997 -44.439 -8.033 1.00 78.44 354 UNK A O 1
ATOM 1313 N N . UNK A 1 355 ? 82.796 -43.287 -7.307 1.00 58.45 355 UNK A N 1
ATOM 1314 C CA . UNK A 1 355 ? 82.957 -44.148 -6.137 1.00 78.97 355 UNK A CA 1
ATOM 1315 C C . UNK A 1 355 ? 81.669 -44.199 -5.321 1.00 62.98 355 UNK A C 1
ATOM 1316 O O . UNK A 1 355 ? 81.207 -45.283 -4.921 1.00 45.56 355 UNK A O 1
ATOM 1318 N N . UNK A 1 356 ? 81.064 -43.029 -5.095 1.00 57.25 356 UNK A N 1
ATOM 1319 C CA . UNK A 1 356 ? 79.832 -42.920 -4.327 1.00 47.14 356 UNK A CA 1
ATOM 1320 C C . UNK A 1 356 ? 78.771 -43.877 -4.849 1.00 50.24 356 UNK A C 1
ATOM 1321 O O . UNK A 1 356 ? 78.427 -44.853 -4.172 1.00 61.93 356 UNK A O 1
ATOM 1323 N N . UNK A 1 357 ? 78.269 -43.607 -6.057 1.00 66.72 357 UNK A N 1
ATOM 1324 C CA . UNK A 1 357 ? 77.172 -44.413 -6.589 1.00 62.48 357 UNK A CA 1
ATOM 1325 C C . UNK A 1 357 ? 77.565 -45.876 -6.756 1.00 84.88 357 UNK A C 1
ATOM 1326 O O . UNK A 1 357 ? 76.735 -46.769 -6.526 1.00 96.04 357 UNK A O 1
ATOM 1328 N N . UNK A 1 358 ? 78.823 -46.145 -7.131 1.00 89.07 358 UNK A N 1
ATOM 1329 C CA . UNK A 1 358 ? 79.249 -47.518 -7.371 1.00 73.57 358 UNK A CA 1
ATOM 1330 C C . UNK A 1 358 ? 79.133 -48.360 -6.110 1.00 70.12 358 UNK A C 1
ATOM 1331 O O . UNK A 1 358 ? 78.631 -49.488 -6.155 1.00 81.80 358 UNK A O 1
ATOM 1333 N N . UNK A 1 359 ? 79.574 -47.833 -4.970 1.00 50.47 359 UNK A N 1
ATOM 1334 C CA . UNK A 1 359 ? 79.466 -48.630 -3.756 1.00 43.66 359 UNK A CA 1
ATOM 1335 C C . UNK A 1 359 ? 78.117 -48.493 -3.067 1.00 63.05 359 UNK A C 1
ATOM 1336 O O . UNK A 1 359 ? 77.774 -49.350 -2.243 1.00 56.25 359 UNK A O 1
ATOM 1338 N N . UNK A 1 360 ? 77.342 -47.448 -3.380 1.00 76.61 360 UNK A N 1
ATOM 1339 C CA . UNK A 1 360 ? 75.962 -47.415 -2.907 1.00 57.52 360 UNK A CA 1
ATOM 1340 C C . UNK A 1 360 ? 75.116 -48.461 -3.617 1.00 90.01 360 UNK A C 1
ATOM 1341 O O . UNK A 1 360 ? 74.105 -48.911 -3.068 1.00 92.31 360 UNK A O 1
ATOM 1343 N N . UNK A 1 361 ? 75.510 -48.861 -4.832 1.00 112.83 361 UNK A N 1
ATOM 1344 C CA . UNK A 1 361 ? 74.850 -49.964 -5.521 1.00 103.40 361 UNK A CA 1
ATOM 1345 C C . UNK A 1 361 ? 75.297 -51.344 -5.016 1.00 89.39 361 UNK A C 1
ATOM 1346 O O . UNK A 1 361 ? 75.127 -52.337 -5.734 1.00 73.70 361 UNK A O 1
ATOM 1348 N N . UNK A 1 362 ? 75.851 -51.431 -3.809 1.00 98.55 362 UNK A N 1
ATOM 1349 C CA . UNK A 1 362 ? 76.232 -52.718 -3.235 1.00 83.94 362 UNK A CA 1
ATOM 1350 C C . UNK A 1 362 ? 75.203 -53.181 -2.205 1.00 80.75 362 UNK A C 1
ATOM 1351 O O . UNK A 1 362 ? 74.372 -54.048 -2.485 1.00 54.83 362 UNK A O 1
ATOM 1353 N N . THR A 1 391 ? 72.310 -59.076 -6.581 1.00 58.01 372 THR A N 1
ATOM 1354 C CA . THR A 1 391 ? 72.479 -57.645 -6.809 1.00 50.23 372 THR A CA 1
ATOM 1355 C C . THR A 1 391 ? 73.348 -57.390 -8.037 1.00 59.21 372 THR A C 1
ATOM 1356 O O . THR A 1 391 ? 72.987 -56.585 -8.897 1.00 80.30 372 THR A O 1
ATOM 1360 N N . ALA A 1 392 ? 74.511 -58.049 -8.096 1.00 44.88 373 ALA A N 1
ATOM 1361 C CA . ALA A 1 392 ? 75.395 -57.873 -9.245 1.00 54.66 373 ALA A CA 1
ATOM 1362 C C . ALA A 1 392 ? 74.716 -58.263 -10.552 1.00 55.57 373 ALA A C 1
ATOM 1363 O O . ALA A 1 392 ? 74.925 -57.610 -11.585 1.00 57.69 373 ALA A O 1
ATOM 1365 N N . ALA A 1 393 ? 73.847 -59.273 -10.513 1.00 56.47 374 ALA A N 1
ATOM 1366 C CA . ALA A 1 393 ? 73.072 -59.625 -11.695 1.00 70.33 374 ALA A CA 1
ATOM 1367 C C . ALA A 1 393 ? 72.149 -58.484 -12.092 1.00 58.62 374 ALA A C 1
ATOM 1368 O O . ALA A 1 393 ? 72.049 -58.129 -13.274 1.00 43.17 374 ALA A O 1
ATOM 1370 N N . SER A 1 394 ? 71.433 -57.922 -11.115 1.00 68.25 375 SER A N 1
ATOM 1371 C CA . SER A 1 394 ? 70.502 -56.845 -11.417 1.00 65.85 375 SER A CA 1
ATOM 1372 C C . SER A 1 394 ? 71.215 -55.627 -11.991 1.00 66.58 375 SER A C 1
ATOM 1373 O O . SER A 1 394 ? 70.733 -55.018 -12.955 1.00 69.54 375 SER A O 1
ATOM 1376 N N . ILE A 1 395 ? 72.369 -55.254 -11.427 1.00 72.82 376 ILE A N 1
ATOM 1377 C CA . ILE A 1 395 ? 73.052 -54.086 -11.976 1.00 67.19 376 ILE A CA 1
ATOM 1378 C C . ILE A 1 395 ? 73.594 -54.370 -13.370 1.00 78.32 376 ILE A C 1
ATOM 1379 O O . ILE A 1 395 ? 73.556 -53.495 -14.239 1.00 76.40 376 ILE A O 1
ATOM 1384 N N . ALA A 1 396 ? 74.122 -55.579 -13.621 1.00 78.14 377 ALA A N 1
ATOM 1385 C CA . ALA A 1 396 ? 74.555 -55.857 -14.991 1.00 61.72 377 ALA A CA 1
ATOM 1386 C C . ALA A 1 396 ? 73.404 -55.920 -15.994 1.00 55.88 377 ALA A C 1
ATOM 1387 O O . ALA A 1 396 ? 73.574 -55.509 -17.149 1.00 62.86 377 ALA A O 1
ATOM 1389 N N . ALA A 1 397 ? 72.208 -56.333 -15.562 1.00 55.69 378 ALA A N 1
ATOM 1390 C CA . ALA A 1 397 ? 71.042 -56.257 -16.444 1.00 63.56 378 ALA A CA 1
ATOM 1391 C C . ALA A 1 397 ? 70.657 -54.816 -16.742 1.00 74.61 378 ALA A C 1
ATOM 1392 O O . ALA A 1 397 ? 70.410 -54.443 -17.903 1.00 85.18 378 ALA A O 1
ATOM 1394 N N . ALA A 1 398 ? 70.643 -53.986 -15.701 1.00 93.49 379 ALA A N 1
ATOM 1395 C CA . ALA A 1 398 ? 70.365 -52.573 -15.889 1.00 107.71 379 ALA A CA 1
ATOM 1396 C C . ALA A 1 398 ? 71.389 -51.926 -16.796 1.00 105.86 379 ALA A C 1
ATOM 1397 O O . ALA A 1 398 ? 71.035 -51.175 -17.703 1.00 111.24 379 ALA A O 1
ATOM 1399 N N . ALA A 1 399 ? 72.647 -52.308 -16.645 1.00 100.36 380 ALA A N 1
ATOM 1400 C CA . ALA A 1 399 ? 73.708 -51.744 -17.462 1.00 92.50 380 ALA A CA 1
ATOM 1401 C C . ALA A 1 399 ? 73.551 -52.139 -18.922 1.00 85.24 380 ALA A C 1
ATOM 1402 O O . ALA A 1 399 ? 73.797 -51.320 -19.818 1.00 69.66 380 ALA A O 1
ATOM 1404 N N . LEU A 1 400 ? 73.228 -53.408 -19.185 1.00 87.72 381 LEU A N 1
ATOM 1405 C CA . LEU A 1 400 ? 72.912 -53.810 -20.552 1.00 91.55 381 LEU A CA 1
ATOM 1406 C C . LEU A 1 400 ? 71.852 -52.867 -21.118 1.00 93.91 381 LEU A C 1
ATOM 1407 O O . LEU A 1 400 ? 72.006 -52.312 -22.218 1.00 103.06 381 LEU A O 1
ATOM 1412 N N . ILE A 1 401 ? 70.776 -52.649 -20.352 1.00 91.50 382 ILE A N 1
ATOM 1413 C CA . ILE A 1 401 ? 69.702 -51.782 -20.837 1.00 82.93 382 ILE A CA 1
ATOM 1414 C C . ILE A 1 401 ? 70.240 -50.378 -21.097 1.00 91.90 382 ILE A C 1
ATOM 1415 O O . ILE A 1 401 ? 69.897 -49.738 -22.098 1.00 105.23 382 ILE A O 1
ATOM 1420 N N . ALA A 1 402 ? 71.079 -49.877 -20.187 1.00 86.75 383 ALA A N 1
ATOM 1421 C CA . ALA A 1 402 ? 71.629 -48.530 -20.308 1.00 85.88 383 ALA A CA 1
ATOM 1422 C C . ALA A 1 402 ? 72.386 -48.388 -21.615 1.00 94.10 383 ALA A C 1
ATOM 1423 O O . ALA A 1 402 ? 72.213 -47.411 -22.353 1.00 97.96 383 ALA A O 1
ATOM 1425 N N . ALA A 1 403 ? 73.229 -49.373 -21.919 1.00 95.59 384 ALA A N 1
ATOM 1426 C CA . ALA A 1 403 ? 73.935 -49.392 -23.188 1.00 105.78 384 ALA A CA 1
ATOM 1427 C C . ALA A 1 403 ? 73.007 -49.647 -24.366 1.00 89.40 384 ALA A C 1
ATOM 1428 O O . ALA A 1 403 ? 73.450 -49.520 -25.513 1.00 61.95 384 ALA A O 1
ATOM 1430 N N . SER A 1 404 ? 71.738 -50.000 -24.127 1.00 103.58 385 SER A N 1
ATOM 1431 C CA . SER A 1 404 ? 70.829 -50.157 -25.256 1.00 95.84 385 SER A CA 1
ATOM 1432 C C . SER A 1 404 ? 70.127 -48.867 -25.687 1.00 101.03 385 SER A C 1
ATOM 1433 O O . SER A 1 404 ? 69.584 -48.834 -26.796 1.00 116.63 385 SER A O 1
ATOM 1436 N N . GLN A 1 405 ? 70.114 -47.804 -24.870 1.00 102.24 386 GLN A N 1
ATOM 1437 C CA . GLN A 1 405 ? 69.359 -46.605 -25.232 1.00 92.42 386 GLN A CA 1
ATOM 1438 C C . GLN A 1 405 ? 70.197 -45.344 -25.054 1.00 69.62 386 GLN A C 1
ATOM 1439 O O . GLN A 1 405 ? 71.130 -45.298 -24.245 1.00 48.78 386 GLN A O 1
ATOM 1445 N N . SER A 1 406 ? 69.843 -44.320 -25.829 1.00 76.96 387 SER A N 1
ATOM 1446 C CA . SER A 1 406 ? 70.567 -43.058 -25.866 1.00 70.77 387 SER A CA 1
ATOM 1447 C C . SER A 1 406 ? 70.448 -42.309 -24.540 1.00 66.30 387 SER A C 1
ATOM 1448 O O . SER A 1 406 ? 69.506 -42.496 -23.765 1.00 94.46 387 SER A O 1
ATOM 1451 N N . SER A 1 407 ? 71.437 -41.455 -24.289 1.00 53.16 388 SER A N 1
ATOM 1452 C CA . SER A 1 407 ? 71.397 -40.521 -23.168 1.00 72.74 388 SER A CA 1
ATOM 1453 C C . SER A 1 407 ? 70.216 -39.559 -23.257 1.00 74.90 388 SER A C 1
ATOM 1454 O O . SER A 1 407 ? 70.123 -38.756 -24.191 1.00 74.67 388 SER A O 1
ATOM 1457 N N . HIS A 1 408 ? 69.322 -39.638 -22.269 1.00 81.45 389 HIS A N 1
ATOM 1458 C CA . HIS A 1 408 ? 68.102 -38.841 -22.194 1.00 79.05 389 HIS A CA 1
ATOM 1459 C C . HIS A 1 408 ? 68.298 -37.577 -21.369 1.00 64.67 389 HIS A C 1
ATOM 1460 O O . HIS A 1 408 ? 67.339 -37.075 -20.765 1.00 50.69 389 HIS A O 1
ATOM 1467 N N . ALA A 1 409 ? 69.522 -37.038 -21.352 1.00 64.29 390 ALA A N 1
ATOM 1468 C CA . ALA A 1 409 ? 69.830 -35.801 -20.649 1.00 73.20 390 ALA A CA 1
ATOM 1469 C C . ALA A 1 409 ? 70.307 -34.670 -21.549 1.00 67.89 390 ALA A C 1
ATOM 1470 O O . ALA A 1 409 ? 70.197 -33.509 -21.146 1.00 67.43 390 ALA A O 1
ATOM 1472 N N . THR A 1 410 ? 70.835 -34.957 -22.732 1.00 73.68 391 THR A N 1
ATOM 1473 C CA . THR A 1 410 ? 71.337 -33.917 -23.619 1.00 78.26 391 THR A CA 1
ATOM 1474 C C . THR A 1 410 ? 70.352 -33.764 -24.770 1.00 72.03 391 THR A C 1
ATOM 1475 O O . THR A 1 410 ? 69.311 -34.418 -24.804 1.00 73.42 391 THR A O 1
ATOM 1479 N N . THR A 1 411 ? 70.696 -32.930 -25.746 1.00 67.20 392 THR A N 1
ATOM 1480 C CA . THR A 1 411 ? 70.003 -32.958 -27.027 1.00 65.33 392 THR A CA 1
ATOM 1481 C C . THR A 1 411 ? 70.900 -33.265 -28.212 1.00 85.78 392 THR A C 1
ATOM 1482 O O . THR A 1 411 ? 70.436 -33.893 -29.168 1.00 82.82 392 THR A O 1
ATOM 1486 N N . GLN A 1 412 ? 72.157 -32.824 -28.174 1.00 105.81 393 GLN A N 1
ATOM 1487 C CA . GLN A 1 412 ? 73.067 -32.923 -29.307 1.00 104.79 393 GLN A CA 1
ATOM 1488 C C . GLN A 1 412 ? 73.109 -34.335 -29.875 1.00 112.19 393 GLN A C 1
ATOM 1489 O O . GLN A 1 412 ? 73.365 -35.303 -29.154 1.00 116.24 393 GLN A O 1
ATOM 1495 N N . ASN A 1 413 ? 72.859 -34.433 -31.174 1.00 95.08 394 ASN A N 1
ATOM 1496 C CA . ASN A 1 413 ? 72.670 -35.719 -31.836 1.00 95.05 394 ASN A CA 1
ATOM 1497 C C . ASN A 1 413 ? 73.962 -36.522 -31.814 1.00 81.92 394 ASN A C 1
ATOM 1498 O O . ASN A 1 413 ? 74.947 -36.107 -32.439 1.00 119.05 394 ASN A O 1
ATOM 1503 N N . PRO A 1 414 ? 74.010 -37.671 -31.138 1.00 66.18 395 PRO A N 1
ATOM 1504 C CA . PRO A 1 414 ? 75.282 -38.398 -31.060 1.00 81.19 395 PRO A CA 1
ATOM 1505 C C . PRO A 1 414 ? 75.525 -39.251 -32.290 1.00 77.36 395 PRO A C 1
ATOM 1506 O O . PRO A 1 414 ? 76.330 -40.185 -32.260 1.00 85.72 395 PRO A O 1
ATOM 1510 N N . TYR A 1 415 ? 74.835 -38.950 -33.375 1.00 67.63 396 TYR A N 1
ATOM 1511 C CA . TYR A 1 415 ? 75.003 -39.725 -34.582 1.00 68.23 396 TYR A CA 1
ATOM 1512 C C . TYR A 1 415 ? 75.740 -38.936 -35.646 1.00 64.40 396 TYR A C 1
ATOM 1513 O O . TYR A 1 415 ? 75.831 -37.706 -35.571 1.00 70.31 396 TYR A O 1
ATOM 1522 N N . PRO A 1 416 ? 76.270 -39.605 -36.664 1.00 75.02 397 PRO A N 1
ATOM 1523 C CA . PRO A 1 416 ? 76.917 -38.871 -37.754 1.00 92.81 397 PRO A CA 1
ATOM 1524 C C . PRO A 1 416 ? 75.917 -38.056 -38.565 1.00 80.29 397 PRO A C 1
ATOM 1525 O O . PRO A 1 416 ? 74.737 -38.400 -38.681 1.00 82.57 397 PRO A O 1
ATOM 1529 N N . THR A 1 417 ? 76.416 -36.952 -39.119 1.00 93.32 398 THR A N 1
ATOM 1530 C CA . THR A 1 417 ? 75.674 -36.033 -39.979 1.00 99.53 398 THR A CA 1
ATOM 1531 C C . THR A 1 417 ? 75.948 -36.288 -41.457 1.00 114.66 398 THR A C 1
ATOM 1532 O O . THR A 1 417 ? 75.021 -36.334 -42.269 1.00 114.87 398 THR A O 1
ATOM 1536 N N . ASP A 1 418 ? 77.214 -36.460 -41.813 1.00 147.38 399 ASP A N 1
ATOM 1537 C CA . ASP A 1 418 ? 77.611 -36.847 -43.157 1.00 173.73 399 ASP A CA 1
ATOM 1538 C C . ASP A 1 418 ? 77.418 -38.350 -43.326 1.00 182.92 399 ASP A C 1
ATOM 1539 O O . ASP A 1 418 ? 77.643 -39.131 -42.391 1.00 176.34 399 ASP A O 1
ATOM 1544 N N . GLU A 1 419 ? 77.016 -38.753 -44.540 1.00 163.82 400 GLU A N 1
ATOM 1545 C CA . GLU A 1 419 ? 76.707 -40.147 -44.860 1.00 143.36 400 GLU A CA 1
ATOM 1546 C C . GLU A 1 419 ? 77.906 -41.089 -44.912 1.00 135.79 400 GLU A C 1
ATOM 1547 O O . GLU A 1 419 ? 78.153 -41.757 -45.922 1.00 119.90 400 GLU A O 1
ATOM 1553 N N . ASP A 1 420 ? 78.625 -41.161 -43.789 1.00 133.69 401 ASP A N 1
ATOM 1554 C CA . ASP A 1 420 ? 79.986 -41.672 -43.690 1.00 105.00 401 ASP A CA 1
ATOM 1555 C C . ASP A 1 420 ? 80.061 -42.346 -42.328 1.00 108.84 401 ASP A C 1
ATOM 1556 O O . ASP A 1 420 ? 79.460 -41.861 -41.366 1.00 133.99 401 ASP A O 1
ATOM 1561 N N . ALA A 1 421 ? 80.786 -43.464 -42.265 1.00 84.19 402 ALA A N 1
ATOM 1562 C CA . ALA A 1 421 ? 80.982 -44.301 -41.077 1.00 88.82 402 ALA A CA 1
ATOM 1563 C C . ALA A 1 421 ? 79.744 -45.171 -40.847 1.00 79.68 402 ALA A C 1
ATOM 1564 O O . ALA A 1 421 ? 78.809 -45.125 -41.651 1.00 102.24 402 ALA A O 1
ATOM 1566 N N . ASP A 1 422 ? 79.693 -45.924 -39.734 1.00 55.63 403 ASP A N 1
ATOM 1567 C CA . ASP A 1 422 ? 78.473 -46.603 -39.300 1.00 67.24 403 ASP A CA 1
ATOM 1568 C C . ASP A 1 422 ? 78.511 -47.043 -37.837 1.00 108.74 403 ASP A C 1
ATOM 1569 O O . ASP A 1 422 ? 79.124 -48.075 -37.536 1.00 123.48 403 ASP A O 1
ATOM 1574 N N . PRO A 1 423 ? 77.912 -46.320 -36.894 1.00 123.24 404 PRO A N 1
ATOM 1575 C CA . PRO A 1 423 ? 78.054 -46.693 -35.485 1.00 108.06 404 PRO A CA 1
ATOM 1576 C C . PRO A 1 423 ? 77.035 -47.769 -35.116 1.00 95.25 404 PRO A C 1
ATOM 1577 O O . PRO A 1 423 ? 76.270 -48.247 -35.949 1.00 102.35 404 PRO A O 1
ATOM 1581 N N . THR A 1 424 ? 77.030 -48.141 -33.841 1.00 83.21 405 THR A N 1
ATOM 1582 C CA . THR A 1 424 ? 75.834 -48.717 -33.251 1.00 99.54 405 THR A CA 1
ATOM 1583 C C . THR A 1 424 ? 74.748 -47.651 -33.136 1.00 107.41 405 THR A C 1
ATOM 1584 O O . THR A 1 424 ? 75.017 -46.446 -33.132 1.00 109.55 405 THR A O 1
ATOM 1588 N N . ASP A 1 425 ? 73.503 -48.110 -33.052 1.00 108.65 406 ASP A N 1
ATOM 1589 C CA . ASP A 1 425 ? 72.344 -47.232 -33.061 1.00 113.03 406 ASP A CA 1
ATOM 1590 C C . ASP A 1 425 ? 71.359 -47.763 -32.030 1.00 112.81 406 ASP A C 1
ATOM 1591 O O . ASP A 1 425 ? 71.099 -48.969 -31.969 1.00 103.44 406 ASP A O 1
ATOM 1596 N N . ILE A 1 426 ? 70.811 -46.857 -31.234 1.00 100.47 407 ILE A N 1
ATOM 1597 C CA . ILE A 1 426 ? 70.133 -47.191 -29.987 1.00 108.96 407 ILE A CA 1
ATOM 1598 C C . ILE A 1 426 ? 68.676 -47.541 -30.253 1.00 87.87 407 ILE A C 1
ATOM 1599 O O . ILE A 1 426 ? 68.069 -47.109 -31.239 1.00 78.52 407 ILE A O 1
ATOM 1604 N N . ALA A 1 427 ? 68.120 -48.349 -29.349 1.00 95.55 408 ALA A N 1
ATOM 1605 C CA . ALA A 1 427 ? 66.757 -48.853 -29.423 1.00 81.04 408 ALA A CA 1
ATOM 1606 C C . ALA A 1 427 ? 65.740 -47.725 -29.251 1.00 79.58 408 ALA A C 1
ATOM 1607 O O . ALA A 1 427 ? 66.070 -46.590 -28.904 1.00 76.54 408 ALA A O 1
ATOM 1609 N N . ASP A 1 428 ? 64.476 -48.067 -29.467 1.00 73.75 409 ASP A N 1
ATOM 1610 C CA . ASP A 1 428 ? 63.400 -47.109 -29.680 1.00 78.03 409 ASP A CA 1
ATOM 1611 C C . ASP A 1 428 ? 62.372 -47.317 -28.580 1.00 93.09 409 ASP A C 1
ATOM 1612 O O . ASP A 1 428 ? 61.899 -48.439 -28.373 1.00 115.81 409 ASP A O 1
ATOM 1617 N N . ILE A 1 429 ? 62.024 -46.236 -27.880 1.00 89.66 410 ILE A N 1
ATOM 1618 C CA . ILE A 1 429 ? 61.520 -46.346 -26.519 1.00 100.41 410 ILE A CA 1
ATOM 1619 C C . ILE A 1 429 ? 60.131 -45.746 -26.355 1.00 101.31 410 ILE A C 1
ATOM 1620 O O . ILE A 1 429 ? 59.582 -45.777 -25.247 1.00 84.48 410 ILE A O 1
ATOM 1625 N N . GLN A 1 430 ? 59.535 -45.213 -27.418 1.00 105.09 411 GLN A N 1
ATOM 1626 C CA . GLN A 1 430 ? 58.299 -44.460 -27.285 1.00 101.41 411 GLN A CA 1
ATOM 1627 C C . GLN A 1 430 ? 57.153 -45.349 -27.770 1.00 98.00 411 GLN A C 1
ATOM 1628 O O . GLN A 1 430 ? 57.342 -46.529 -28.074 1.00 109.48 411 GLN A O 1
ATOM 1634 N N . GLY A 1 431 ? 55.952 -44.788 -27.831 1.00 69.85 412 GLY A N 1
ATOM 1635 C CA . GLY A 1 431 ? 54.821 -45.476 -28.427 1.00 68.60 412 GLY A CA 1
ATOM 1636 C C . GLY A 1 431 ? 55.038 -45.879 -29.878 1.00 65.14 412 GLY A C 1
ATOM 1637 O O . GLY A 1 431 ? 55.572 -46.947 -30.185 1.00 42.29 412 GLY A O 1
ATOM 1638 N N . ASP A 1 479 ? 60.885 -65.687 -9.422 1.00 92.64 460 ASP A N 1
ATOM 1639 C CA . ASP A 1 479 ? 59.463 -65.368 -9.488 1.00 89.56 460 ASP A CA 1
ATOM 1640 C C . ASP A 1 479 ? 59.222 -63.869 -9.289 1.00 89.80 460 ASP A C 1
ATOM 1641 O O . ASP A 1 479 ? 60.163 -63.085 -9.175 1.00 79.63 460 ASP A O 1
ATOM 1646 N N . ARG A 1 480 ? 57.940 -63.493 -9.274 1.00 106.16 461 ARG A N 1
ATOM 1647 C CA . ARG A 1 480 ? 57.546 -62.094 -9.113 1.00 103.21 461 ARG A CA 1
ATOM 1648 C C . ARG A 1 480 ? 58.118 -61.467 -7.843 1.00 90.05 461 ARG A C 1
ATOM 1649 O O . ARG A 1 480 ? 58.573 -60.316 -7.866 1.00 73.14 461 ARG A O 1
ATOM 1657 N N . SER A 1 481 ? 58.091 -62.197 -6.724 1.00 76.01 462 SER A N 1
ATOM 1658 C CA . SER A 1 481 ? 58.591 -61.654 -5.461 1.00 77.85 462 SER A CA 1
ATOM 1659 C C . SER A 1 481 ? 60.067 -61.279 -5.552 1.00 89.98 462 SER A C 1
ATOM 1660 O O . SER A 1 481 ? 60.479 -60.216 -5.069 1.00 85.72 462 SER A O 1
ATOM 1663 N N . ALA A 1 482 ? 60.885 -62.158 -6.137 1.00 96.59 463 ALA A N 1
ATOM 1664 C CA . ALA A 1 482 ? 62.303 -61.848 -6.302 1.00 80.00 463 ALA A CA 1
ATOM 1665 C C . ALA A 1 482 ? 62.487 -60.614 -7.176 1.00 81.46 463 ALA A C 1
ATOM 1666 O O . ALA A 1 482 ? 63.357 -59.774 -6.911 1.00 76.95 463 ALA A O 1
ATOM 1668 N N . GLN A 1 483 ? 61.674 -60.496 -8.227 1.00 78.07 464 GLN A N 1
ATOM 1669 C CA . GLN A 1 483 ? 61.762 -59.356 -9.133 1.00 65.60 464 GLN A CA 1
ATOM 1670 C C . GLN A 1 483 ? 61.486 -58.046 -8.404 1.00 62.79 464 GLN A C 1
ATOM 1671 O O . GLN A 1 483 ? 62.220 -57.063 -8.561 1.00 53.62 464 GLN A O 1
ATOM 1677 N N . ILE A 1 484 ? 60.398 -58.009 -7.631 1.00 74.35 465 ILE A N 1
ATOM 1678 C CA . ILE A 1 484 ? 60.045 -56.812 -6.872 1.00 74.88 465 ILE A CA 1
ATOM 1679 C C . ILE A 1 484 ? 61.150 -56.404 -5.903 1.00 64.80 465 ILE A C 1
ATOM 1680 O O . ILE A 1 484 ? 61.531 -55.229 -5.837 1.00 48.62 465 ILE A O 1
ATOM 1685 N N . GLU A 1 485 ? 61.682 -57.356 -5.129 1.00 65.70 466 GLU A N 1
ATOM 1686 C CA . GLU A 1 485 ? 62.711 -56.972 -4.165 1.00 67.67 466 GLU A CA 1
ATOM 1687 C C . GLU A 1 485 ? 63.981 -56.455 -4.822 1.00 72.62 466 GLU A C 1
ATOM 1688 O O . GLU A 1 485 ? 64.624 -55.546 -4.289 1.00 79.42 466 GLU A O 1
ATOM 1694 N N . THR A 1 486 ? 64.367 -57.008 -5.973 1.00 68.64 467 THR A N 1
ATOM 1695 C CA . THR A 1 486 ? 65.542 -56.467 -6.644 1.00 68.07 467 THR A CA 1
ATOM 1696 C C . THR A 1 486 ? 65.312 -55.025 -7.079 1.00 75.06 467 THR A C 1
ATOM 1697 O O . THR A 1 486 ? 66.172 -54.157 -6.881 1.00 68.52 467 THR A O 1
ATOM 1701 N N . VAL A 1 487 ? 64.155 -54.757 -7.694 1.00 80.61 468 VAL A N 1
ATOM 1702 C CA . VAL A 1 487 ? 63.846 -53.398 -8.128 1.00 78.61 468 VAL A CA 1
ATOM 1703 C C . VAL A 1 487 ? 63.781 -52.440 -6.943 1.00 76.36 468 VAL A C 1
ATOM 1704 O O . VAL A 1 487 ? 64.426 -51.385 -6.937 1.00 81.07 468 VAL A O 1
ATOM 1708 N N . ILE A 1 488 ? 62.992 -52.791 -5.922 1.00 63.17 469 ILE A N 1
ATOM 1709 C CA . ILE A 1 488 ? 62.822 -51.900 -4.775 1.00 61.00 469 ILE A CA 1
ATOM 1710 C C . ILE A 1 488 ? 64.121 -51.713 -3.998 1.00 62.91 469 ILE A C 1
ATOM 1711 O O . ILE A 1 488 ? 64.429 -50.604 -3.544 1.00 63.03 469 ILE A O 1
ATOM 1716 N N . ALA A 1 489 ? 64.898 -52.787 -3.822 1.00 67.58 470 ALA A N 1
ATOM 1717 C CA . ALA A 1 489 ? 66.184 -52.657 -3.142 1.00 70.51 470 ALA A CA 1
ATOM 1718 C C . ALA A 1 489 ? 67.058 -51.665 -3.885 1.00 62.51 470 ALA A C 1
ATOM 1719 O O . ALA A 1 489 ? 67.820 -50.904 -3.276 1.00 68.50 470 ALA A O 1
ATOM 1721 N N . ARG A 1 490 ? 66.953 -51.673 -5.212 1.00 60.98 471 ARG A N 1
ATOM 1722 C CA . ARG A 1 490 ? 67.701 -50.745 -6.045 1.00 69.89 471 ARG A CA 1
ATOM 1723 C C . ARG A 1 490 ? 67.271 -49.312 -5.775 1.00 60.66 471 ARG A C 1
ATOM 1724 O O . ARG A 1 490 ? 68.112 -48.410 -5.668 1.00 57.54 471 ARG A O 1
ATOM 1732 N N . ALA A 1 491 ? 65.962 -49.077 -5.689 1.00 47.64 472 ALA A N 1
ATOM 1733 C CA . ALA A 1 491 ? 65.478 -47.729 -5.426 1.00 42.04 472 ALA A CA 1
ATOM 1734 C C . ALA A 1 491 ? 65.898 -47.279 -4.035 1.00 63.53 472 ALA A C 1
ATOM 1735 O O . ALA A 1 491 ? 66.374 -46.152 -3.853 1.00 87.50 472 ALA A O 1
ATOM 1737 N N . MET A 1 492 ? 65.712 -48.146 -3.034 1.00 70.68 473 MET A N 1
ATOM 1738 C CA . MET A 1 492 ? 66.131 -47.807 -1.679 1.00 60.05 473 MET A CA 1
ATOM 1739 C C . MET A 1 492 ? 67.625 -47.516 -1.620 1.00 71.22 473 MET A C 1
ATOM 1740 O O . MET A 1 492 ? 68.068 -46.685 -0.820 1.00 47.98 473 MET A O 1
ATOM 1745 N N . SER A 1 493 ? 68.416 -48.205 -2.448 1.00 81.85 474 SER A N 1
ATOM 1746 C CA . SER A 1 493 ? 69.861 -48.005 -2.467 1.00 72.93 474 SER A CA 1
ATOM 1747 C C . SER A 1 493 ? 70.254 -46.593 -2.880 1.00 86.92 474 SER A C 1
ATOM 1748 O O . SER A 1 493 ? 71.364 -46.154 -2.562 1.00 70.74 474 SER A O 1
ATOM 1751 N N . GLN A 1 494 ? 69.376 -45.869 -3.575 1.00 105.97 475 GLN A N 1
ATOM 1752 C CA . GLN A 1 494 ? 69.653 -44.496 -3.974 1.00 100.22 475 GLN A CA 1
ATOM 1753 C C . GLN A 1 494 ? 69.081 -43.470 -3.009 1.00 100.85 475 GLN A C 1
ATOM 1754 O O . GLN A 1 494 ? 69.115 -42.272 -3.305 1.00 97.65 475 GLN A O 1
ATOM 1760 N N . LEU A 1 495 ? 68.536 -43.909 -1.879 1.00 89.70 476 LEU A N 1
ATOM 1761 C CA . LEU A 1 495 ? 68.015 -42.971 -0.898 1.00 67.11 476 LEU A CA 1
ATOM 1762 C C . LEU A 1 495 ? 69.108 -42.001 -0.460 1.00 67.87 476 LEU A C 1
ATOM 1763 O O . LEU A 1 495 ? 70.223 -42.411 -0.125 1.00 68.90 476 LEU A O 1
ATOM 1768 N N . GLY A 1 496 ? 68.782 -40.714 -0.451 1.00 77.02 477 GLY A N 1
ATOM 1769 C CA . GLY A 1 496 ? 69.718 -39.668 -0.115 1.00 67.17 477 GLY A CA 1
ATOM 1770 C C . GLY A 1 496 ? 70.392 -39.015 -1.306 1.00 81.84 477 GLY A C 1
ATOM 1771 O O . GLY A 1 496 ? 70.983 -37.941 -1.147 1.00 91.77 477 GLY A O 1
ATOM 1772 N N . VAL A 1 497 ? 70.342 -39.645 -2.484 1.00 95.55 478 VAL A N 1
ATOM 1773 C CA . VAL A 1 497 ? 70.971 -39.082 -3.676 1.00 102.67 478 VAL A CA 1
ATOM 1774 C C . VAL A 1 497 ? 70.232 -37.807 -4.065 1.00 92.89 478 VAL A C 1
ATOM 1775 O O . VAL A 1 497 ? 68.995 -37.760 -4.049 1.00 93.65 478 VAL A O 1
ATOM 1779 N N . GLN A 1 498 ? 70.980 -36.762 -4.414 1.00 48.29 479 GLN A N 1
ATOM 1780 C CA . GLN A 1 498 ? 70.341 -35.503 -4.776 1.00 54.66 479 GLN A CA 1
ATOM 1781 C C . GLN A 1 498 ? 69.563 -35.609 -6.091 1.00 54.82 479 GLN A C 1
ATOM 1782 O O . GLN A 1 498 ? 69.871 -36.424 -6.965 1.00 75.08 479 GLN A O 1
ATOM 1788 N N . TYR A 1 499 ? 68.521 -34.779 -6.194 1.00 59.21 480 TYR A N 1
ATOM 1789 C CA . TYR A 1 499 ? 67.705 -34.622 -7.397 1.00 53.01 480 TYR A CA 1
ATOM 1790 C C . TYR A 1 499 ? 68.401 -33.825 -8.501 1.00 44.21 480 TYR A C 1
ATOM 1791 O O . TYR A 1 499 ? 69.097 -32.841 -8.234 1.00 32.51 480 TYR A O 1
ATOM 1800 N N . ALA A 1 500 ? 68.220 -34.263 -9.752 1.00 38.61 481 ALA A N 1
ATOM 1801 C CA . ALA A 1 500 ? 68.728 -33.523 -10.907 1.00 46.38 481 ALA A CA 1
ATOM 1802 C C . ALA A 1 500 ? 67.791 -33.657 -12.104 1.00 56.66 481 ALA A C 1
ATOM 1803 O O . ALA A 1 500 ? 67.570 -34.774 -12.580 1.00 67.02 481 ALA A O 1
ATOM 1805 N N . TRP A 1 501 ? 67.202 -32.541 -12.552 1.00 43.06 482 TRP A N 1
ATOM 1806 C CA . TRP A 1 501 ? 66.276 -32.554 -13.690 1.00 60.05 482 TRP A CA 1
ATOM 1807 C C . TRP A 1 501 ? 66.872 -33.250 -14.912 1.00 62.05 482 TRP A C 1
ATOM 1808 O O . TRP A 1 501 ? 67.942 -32.866 -15.395 1.00 58.01 482 TRP A O 1
ATOM 1819 N N . GLY A 1 502 ? 66.172 -34.258 -15.431 1.00 56.54 483 GLY A N 1
ATOM 1820 C CA . GLY A 1 502 ? 66.685 -35.017 -16.557 1.00 55.86 483 GLY A CA 1
ATOM 1821 C C . GLY A 1 502 ? 67.780 -35.996 -16.208 1.00 51.27 483 GLY A C 1
ATOM 1822 O O . GLY A 1 502 ? 68.273 -36.702 -17.097 1.00 55.57 483 GLY A O 1
ATOM 1823 N N . GLY A 1 503 ? 68.177 -36.041 -14.943 1.00 63.30 484 GLY A N 1
ATOM 1824 C CA . GLY A 1 503 ? 69.264 -36.893 -14.509 1.00 68.57 484 GLY A CA 1
ATOM 1825 C C . GLY A 1 503 ? 68.922 -38.367 -14.407 1.00 54.78 484 GLY A C 1
ATOM 1826 O O . GLY A 1 503 ? 67.781 -38.759 -14.167 1.00 42.64 484 GLY A O 1
ATOM 1827 N N . GLY A 1 504 ? 69.925 -39.192 -14.658 1.00 63.26 485 GLY A N 1
ATOM 1828 C CA . GLY A 1 504 ? 69.740 -40.618 -14.452 1.00 63.17 485 GLY A CA 1
ATOM 1829 C C . GLY A 1 504 ? 69.741 -41.571 -15.631 1.00 50.35 485 GLY A C 1
ATOM 1830 O O . GLY A 1 504 ? 69.247 -41.264 -16.725 1.00 32.73 485 GLY A O 1
ATOM 1831 N N . ASN A 1 505 ? 70.305 -42.755 -15.387 1.00 68.69 486 ASN A N 1
ATOM 1832 C CA . ASN A 1 505 ? 70.309 -43.869 -16.319 1.00 71.30 486 ASN A CA 1
ATOM 1833 C C . ASN A 1 505 ? 70.252 -45.159 -15.505 1.00 74.55 486 ASN A C 1
ATOM 1834 O O . ASN A 1 505 ? 70.110 -45.138 -14.279 1.00 82.49 486 ASN A O 1
ATOM 1839 N N . ALA A 1 506 ? 70.346 -46.289 -16.205 1.00 59.56 487 ALA A N 1
ATOM 1840 C CA . ALA A 1 506 ? 70.276 -47.600 -15.566 1.00 70.00 487 ALA A CA 1
ATOM 1841 C C . ALA A 1 506 ? 71.381 -47.867 -14.543 1.00 103.76 487 ALA A C 1
ATOM 1842 O O . ALA A 1 506 ? 71.221 -48.762 -13.707 1.00 125.00 487 ALA A O 1
ATOM 1844 N N . ASN A 1 507 ? 72.517 -47.172 -14.620 1.00 109.96 488 ASN A N 1
ATOM 1845 C CA . ASN A 1 507 ? 73.626 -47.383 -13.692 1.00 114.06 488 ASN A CA 1
ATOM 1846 C C . ASN A 1 507 ? 73.629 -46.417 -12.516 1.00 111.75 488 ASN A C 1
ATOM 1847 O O . ASN A 1 507 ? 74.352 -46.658 -11.543 1.00 107.63 488 ASN A O 1
ATOM 1852 N N . GLY A 1 508 ? 72.844 -45.347 -12.568 1.00 91.45 489 GLY A N 1
ATOM 1853 C CA . GLY A 1 508 ? 72.806 -44.419 -11.470 1.00 79.11 489 GLY A CA 1
ATOM 1854 C C . GLY A 1 508 ? 72.503 -42.993 -11.877 1.00 69.23 489 GLY A C 1
ATOM 1855 O O . GLY A 1 508 ? 71.915 -42.720 -12.928 1.00 54.49 489 GLY A O 1
ATOM 1856 N N . PRO A 1 509 ? 72.888 -42.057 -11.018 1.00 73.59 490 PRO A N 1
ATOM 1857 C CA . PRO A 1 509 ? 72.651 -40.639 -11.295 1.00 74.77 490 PRO A CA 1
ATOM 1858 C C . PRO A 1 509 ? 73.513 -40.122 -12.434 1.00 71.66 490 PRO A C 1
ATOM 1859 O O . PRO A 1 509 ? 74.567 -40.672 -12.764 1.00 81.05 490 PRO A O 1
ATOM 1863 N N . THR A 1 510 ? 73.037 -39.031 -13.034 1.00 68.27 491 THR A N 1
ATOM 1864 C CA . THR A 1 510 ? 73.748 -38.356 -14.108 1.00 80.05 491 THR A CA 1
ATOM 1865 C C . THR A 1 510 ? 73.658 -36.850 -13.895 1.00 61.22 491 THR A C 1
ATOM 1866 O O . THR A 1 510 ? 72.880 -36.349 -13.075 1.00 28.78 491 THR A O 1
ATOM 1870 N N . LEU A 1 511 ? 74.483 -36.140 -14.662 1.00 76.59 492 LEU A N 1
ATOM 1871 C CA . LEU A 1 511 ? 74.464 -34.685 -14.714 1.00 72.26 492 LEU A CA 1
ATOM 1872 C C . LEU A 1 511 ? 73.130 -34.123 -15.190 1.00 53.08 492 LEU A C 1
ATOM 1873 O O . LEU A 1 511 ? 72.472 -34.676 -16.078 1.00 74.29 492 LEU A O 1
ATOM 1878 N N . GLY A 1 512 ? 72.748 -33.002 -14.576 1.00 48.41 493 GLY A N 1
ATOM 1879 C CA . GLY A 1 512 ? 71.548 -32.271 -14.922 1.00 72.36 493 GLY A CA 1
ATOM 1880 C C . GLY A 1 512 ? 71.608 -31.577 -16.271 1.00 106.44 493 GLY A C 1
ATOM 1881 O O . GLY A 1 512 ? 72.555 -31.701 -17.049 1.00 109.53 493 GLY A O 1
ATOM 1882 N N . ILE A 1 513 ? 70.537 -30.834 -16.548 1.00 102.52 494 ILE A N 1
ATOM 1883 C CA . ILE A 1 513 ? 70.397 -30.050 -17.771 1.00 96.72 494 ILE A CA 1
ATOM 1884 C C . ILE A 1 513 ? 70.473 -28.551 -17.456 1.00 89.55 494 ILE A C 1
ATOM 1885 O O . ILE A 1 513 ? 70.504 -27.697 -18.350 1.00 41.72 494 ILE A O 1
ATOM 1890 N N . VAL A 1 528 ? 74.980 -34.299 -10.389 1.00 39.08 509 VAL A N 1
ATOM 1891 C CA . VAL A 1 528 ? 74.824 -35.745 -10.488 1.00 46.74 509 VAL A CA 1
ATOM 1892 C C . VAL A 1 528 ? 73.616 -36.186 -9.673 1.00 48.87 509 VAL A C 1
ATOM 1893 O O . VAL A 1 528 ? 73.658 -36.180 -8.444 1.00 65.61 509 VAL A O 1
ATOM 1897 N N . GLY A 1 529 ? 72.531 -36.555 -10.337 1.00 47.90 510 GLY A N 1
ATOM 1898 C CA . GLY A 1 529 ? 71.352 -36.942 -9.600 1.00 76.36 510 GLY A CA 1
ATOM 1899 C C . GLY A 1 529 ? 70.320 -37.703 -10.398 1.00 50.94 510 GLY A C 1
ATOM 1900 O O . GLY A 1 529 ? 70.614 -38.269 -11.452 1.00 47.67 510 GLY A O 1
ATOM 1901 N N . PHE A 1 530 ? 69.089 -37.676 -9.881 1.00 45.82 511 PHE A N 1
ATOM 1902 C CA . PHE A 1 530 ? 67.934 -38.325 -10.481 1.00 43.74 511 PHE A CA 1
ATOM 1903 C C . PHE A 1 530 ? 66.742 -37.381 -10.507 1.00 46.74 511 PHE A C 1
ATOM 1904 O O . PHE A 1 530 ? 66.560 -36.555 -9.608 1.00 44.60 511 PHE A O 1
ATOM 1912 N N . ASP A 1 531 ? 65.929 -37.511 -11.549 1.00 55.30 512 ASP A N 1
ATOM 1913 C CA . ASP A 1 531 ? 64.581 -36.965 -11.555 1.00 58.05 512 ASP A CA 1
ATOM 1914 C C . ASP A 1 531 ? 63.626 -38.148 -11.457 1.00 52.14 512 ASP A C 1
ATOM 1915 O O . ASP A 1 531 ? 64.041 -39.305 -11.576 1.00 56.69 512 ASP A O 1
ATOM 1920 N N . CYS A 1 532 ? 62.344 -37.858 -11.222 1.00 43.01 513 CYS A N 1
ATOM 1921 C CA . CYS A 1 532 ? 61.421 -38.897 -10.767 1.00 40.28 513 CYS A CA 1
ATOM 1922 C C . CYS A 1 532 ? 61.387 -40.080 -11.732 1.00 49.24 513 CYS A C 1
ATOM 1923 O O . CYS A 1 532 ? 61.549 -41.233 -11.317 1.00 45.94 513 CYS A O 1
ATOM 1926 N N . SER A 1 533 ? 61.160 -39.820 -13.026 1.00 64.36 514 SER A N 1
ATOM 1927 C CA . SER A 1 533 ? 61.052 -40.920 -13.982 1.00 56.57 514 SER A CA 1
ATOM 1928 C C . SER A 1 533 ? 62.403 -41.550 -14.297 1.00 53.14 514 SER A C 1
ATOM 1929 O O . SER A 1 533 ? 62.445 -42.683 -14.789 1.00 44.92 514 SER A O 1
ATOM 1932 N N . GLY A 1 534 ? 63.501 -40.840 -14.036 1.00 67.47 515 GLY A N 1
ATOM 1933 C CA . GLY A 1 534 ? 64.817 -41.441 -14.181 1.00 74.48 515 GLY A CA 1
ATOM 1934 C C . GLY A 1 534 ? 65.085 -42.496 -13.125 1.00 73.04 515 GLY A C 1
ATOM 1935 O O . GLY A 1 534 ? 65.692 -43.533 -13.405 1.00 73.74 515 GLY A O 1
ATOM 1936 N N . LEU A 1 535 ? 64.646 -42.232 -11.891 1.00 63.94 516 LEU A N 1
ATOM 1937 C CA . LEU A 1 535 ? 64.850 -43.163 -10.786 1.00 55.63 516 LEU A CA 1
ATOM 1938 C C . LEU A 1 535 ? 64.111 -44.481 -11.003 1.00 57.50 516 LEU A C 1
ATOM 1939 O O . LEU A 1 535 ? 64.676 -45.557 -10.778 1.00 57.74 516 LEU A O 1
ATOM 1944 N N . THR A 1 536 ? 62.848 -44.420 -11.439 1.00 59.61 517 THR A N 1
ATOM 1945 C CA . THR A 1 536 ? 62.084 -45.648 -11.655 1.00 52.94 517 THR A CA 1
ATOM 1946 C C . THR A 1 536 ? 62.711 -46.495 -12.756 1.00 59.67 517 THR A C 1
ATOM 1947 O O . THR A 1 536 ? 62.722 -47.730 -12.675 1.00 58.48 517 THR A O 1
ATOM 1951 N N . LEU A 1 537 ? 63.223 -45.838 -13.800 1.00 63.96 518 LEU A N 1
ATOM 1952 C CA . LEU A 1 537 ? 63.930 -46.524 -14.878 1.00 51.19 518 LEU A CA 1
ATOM 1953 C C . LEU A 1 537 ? 65.107 -47.321 -14.332 1.00 55.75 518 LEU A C 1
ATOM 1954 O O . LEU A 1 537 ? 65.331 -48.472 -14.726 1.00 46.40 518 LEU A O 1
ATOM 1959 N N . TYR A 1 538 ? 65.863 -46.716 -13.413 1.00 73.69 519 TYR A N 1
ATOM 1960 C CA . TYR A 1 538 ? 67.019 -47.377 -12.818 1.00 79.87 519 TYR A CA 1
ATOM 1961 C C . TYR A 1 538 ? 66.615 -48.635 -12.061 1.00 86.43 519 TYR A C 1
ATOM 1962 O O . TYR A 1 538 ? 67.235 -49.693 -12.222 1.00 105.57 519 TYR A O 1
ATOM 1971 N N . ALA A 1 539 ? 65.592 -48.536 -11.211 1.00 73.96 520 ALA A N 1
ATOM 1972 C CA . ALA A 1 539 ? 65.214 -49.677 -10.384 1.00 65.76 520 ALA A CA 1
ATOM 1973 C C . ALA A 1 539 ? 64.740 -50.860 -11.230 1.00 71.09 520 ALA A C 1
ATOM 1974 O O . ALA A 1 539 ? 65.199 -51.993 -11.043 1.00 80.54 520 ALA A O 1
ATOM 1976 N N . PHE A 1 540 ? 63.819 -50.617 -12.170 1.00 66.10 521 PHE A N 1
ATOM 1977 C CA . PHE A 1 540 ? 63.256 -51.711 -12.962 1.00 70.10 521 PHE A CA 1
ATOM 1978 C C . PHE A 1 540 ? 64.217 -52.275 -14.005 1.00 70.84 521 PHE A C 1
ATOM 1979 O O . PHE A 1 540 ? 64.020 -53.408 -14.455 1.00 79.41 521 PHE A O 1
ATOM 1987 N N . ALA A 1 541 ? 65.250 -51.525 -14.392 1.00 67.35 522 ALA A N 1
ATOM 1988 C CA . ALA A 1 541 ? 66.284 -52.048 -15.281 1.00 67.90 522 ALA A CA 1
ATOM 1989 C C . ALA A 1 541 ? 67.045 -53.225 -14.675 1.00 66.86 522 ALA A C 1
ATOM 1990 O O . ALA A 1 541 ? 67.615 -54.033 -15.416 1.00 60.23 522 ALA A O 1
ATOM 1992 N N . GLY A 1 542 ? 67.042 -53.347 -13.348 1.00 79.33 523 GLY A N 1
ATOM 1993 C CA . GLY A 1 542 ? 67.653 -54.460 -12.636 1.00 74.88 523 GLY A CA 1
ATOM 1994 C C . GLY A 1 542 ? 67.098 -55.823 -12.997 1.00 60.43 523 GLY A C 1
ATOM 1995 O O . GLY A 1 542 ? 67.785 -56.834 -12.824 1.00 67.94 523 GLY A O 1
ATOM 1996 N N . VAL A 1 543 ? 65.876 -55.875 -13.506 1.00 38.66 524 VAL A N 1
ATOM 1997 C CA . VAL A 1 543 ? 65.252 -57.114 -13.950 1.00 52.39 524 VAL A CA 1
ATOM 1998 C C . VAL A 1 543 ? 65.016 -57.084 -15.456 1.00 88.30 524 VAL A C 1
ATOM 1999 O O . VAL A 1 543 ? 64.098 -57.735 -15.969 1.00 120.67 524 VAL A O 1
ATOM 2003 N N . GLY A 1 544 ? 65.861 -56.341 -16.174 1.00 81.98 525 GLY A N 1
ATOM 2004 C CA . GLY A 1 544 ? 65.782 -56.293 -17.623 1.00 76.23 525 GLY A CA 1
ATOM 2005 C C . GLY A 1 544 ? 64.577 -55.590 -18.203 1.00 70.72 525 GLY A C 1
ATOM 2006 O O . GLY A 1 544 ? 64.212 -55.848 -19.352 1.00 67.41 525 GLY A O 1
ATOM 2007 N N . ILE A 1 545 ? 63.943 -54.714 -17.431 1.00 70.45 526 ILE A N 1
ATOM 2008 C CA . ILE A 1 545 ? 62.780 -53.948 -17.862 1.00 60.93 526 ILE A CA 1
ATOM 2009 C C . ILE A 1 545 ? 63.278 -52.586 -18.337 1.00 60.92 526 ILE A C 1
ATOM 2010 O O . ILE A 1 545 ? 63.668 -51.738 -17.527 1.00 64.00 526 ILE A O 1
ATOM 2015 N N . SER A 1 546 ? 63.298 -52.380 -19.654 1.00 61.04 527 SER A N 1
ATOM 2016 C CA . SER A 1 546 ? 63.809 -51.141 -20.232 1.00 61.69 527 SER A CA 1
ATOM 2017 C C . SER A 1 546 ? 62.699 -50.098 -20.209 1.00 71.53 527 SER A C 1
ATOM 2018 O O . SER A 1 546 ? 61.668 -50.274 -20.867 1.00 80.64 527 SER A O 1
ATOM 2021 N N . LEU A 1 547 ? 62.905 -49.003 -19.444 1.00 72.56 528 LEU A N 1
ATOM 2022 C CA . LEU A 1 547 ? 61.851 -47.999 -19.392 1.00 76.31 528 LEU A CA 1
ATOM 2023 C C . LEU A 1 547 ? 62.247 -46.669 -20.035 1.00 65.07 528 LEU A C 1
ATOM 2024 O O . LEU A 1 547 ? 63.418 -46.279 -20.027 1.00 48.32 528 LEU A O 1
ATOM 2029 N N . PRO A 1 548 ? 61.284 -45.991 -20.657 1.00 69.06 529 PRO A N 1
ATOM 2030 C CA . PRO A 1 548 ? 61.517 -44.639 -21.178 1.00 69.36 529 PRO A CA 1
ATOM 2031 C C . PRO A 1 548 ? 61.612 -43.595 -20.072 1.00 61.55 529 PRO A C 1
ATOM 2032 O O . PRO A 1 548 ? 61.096 -43.766 -18.965 1.00 62.03 529 PRO A O 1
ATOM 2036 N N . HIS A 1 549 ? 62.303 -42.503 -20.385 1.00 53.03 530 HIS A N 1
ATOM 2037 C CA . HIS A 1 549 ? 62.532 -41.416 -19.431 1.00 65.56 530 HIS A CA 1
ATOM 2038 C C . HIS A 1 549 ? 61.407 -40.383 -19.525 1.00 64.44 530 HIS A C 1
ATOM 2039 O O . HIS A 1 549 ? 61.647 -39.191 -19.709 1.00 74.61 530 HIS A O 1
ATOM 2046 N N . TYR A 1 550 ? 60.160 -40.837 -19.382 1.00 67.20 531 TYR A N 1
ATOM 2047 C CA . TYR A 1 550 ? 59.004 -39.946 -19.351 1.00 62.58 531 TYR A CA 1
ATOM 2048 C C . TYR A 1 550 ? 57.825 -40.649 -18.699 1.00 61.82 531 TYR A C 1
ATOM 2049 O O . TYR A 1 550 ? 57.452 -41.747 -19.121 1.00 65.37 531 TYR A O 1
ATOM 2058 N N . THR A 1 551 ? 57.254 -40.014 -17.669 1.00 59.99 532 THR A N 1
ATOM 2059 C CA . THR A 1 551 ? 56.132 -40.604 -16.944 1.00 54.13 532 THR A CA 1
ATOM 2060 C C . THR A 1 551 ? 55.018 -41.008 -17.901 1.00 63.33 532 THR A C 1
ATOM 2061 O O . THR A 1 551 ? 54.468 -42.111 -17.809 1.00 65.09 532 THR A O 1
ATOM 2065 N N . GLY A 1 552 ? 54.670 -40.112 -18.827 1.00 73.87 533 GLY A N 1
ATOM 2066 C CA . GLY A 1 552 ? 53.597 -40.393 -19.765 1.00 79.21 533 GLY A CA 1
ATOM 2067 C C . GLY A 1 552 ? 53.838 -41.628 -20.611 1.00 80.99 533 GLY A C 1
ATOM 2068 O O . GLY A 1 552 ? 52.887 -42.325 -20.977 1.00 82.70 533 GLY A O 1
ATOM 2069 N N . TYR A 1 553 ? 55.100 -41.913 -20.953 1.00 48.55 534 TYR A N 1
ATOM 2070 C CA . TYR A 1 553 ? 55.357 -43.128 -21.718 1.00 43.00 534 TYR A CA 1
ATOM 2071 C C . TYR A 1 553 ? 55.462 -44.337 -20.799 1.00 48.48 534 TYR A C 1
ATOM 2072 O O . TYR A 1 553 ? 55.029 -45.435 -21.167 1.00 55.75 534 TYR A O 1
ATOM 2081 N N . GLN A 1 554 ? 56.047 -44.162 -19.611 1.00 57.65 535 GLN A N 1
ATOM 2082 C CA . GLN A 1 554 ? 56.076 -45.251 -18.641 1.00 67.11 535 GLN A CA 1
ATOM 2083 C C . GLN A 1 554 ? 54.665 -45.691 -18.279 1.00 71.96 535 GLN A C 1
ATOM 2084 O O . GLN A 1 554 ? 54.428 -46.873 -18.005 1.00 74.44 535 GLN A O 1
ATOM 2090 N N . TYR A 1 555 ? 53.722 -44.742 -18.255 1.00 72.52 536 TYR A N 1
ATOM 2091 C CA . TYR A 1 555 ? 52.328 -45.044 -17.957 1.00 66.93 536 TYR A CA 1
ATOM 2092 C C . TYR A 1 555 ? 51.736 -46.012 -18.972 1.00 70.08 536 TYR A C 1
ATOM 2093 O O . TYR A 1 555 ? 50.712 -46.646 -18.690 1.0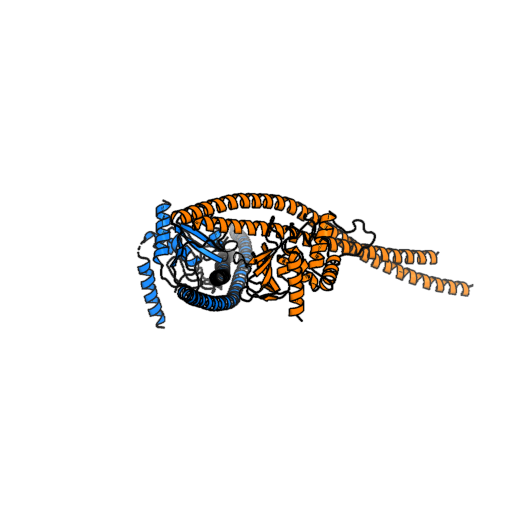0 53.04 536 TYR A O 1
ATOM 2102 N N . GLN A 1 556 ? 52.350 -46.129 -20.150 1.00 77.00 537 GLN A N 1
ATOM 2103 C CA . GLN A 1 556 ? 51.877 -47.022 -21.196 1.00 76.33 537 GLN A CA 1
ATOM 2104 C C . GLN A 1 556 ? 52.450 -48.427 -21.072 1.00 81.29 537 GLN A C 1
ATOM 2105 O O . GLN A 1 556 ? 52.002 -49.326 -21.791 1.00 83.44 537 GLN A O 1
ATOM 2111 N N . HIS A 1 557 ? 53.416 -48.640 -20.180 1.00 75.83 538 HIS A N 1
ATOM 2112 C CA . HIS A 1 557 ? 54.027 -49.948 -20.016 1.00 63.93 538 HIS A CA 1
ATOM 2113 C C . HIS A 1 557 ? 53.299 -50.771 -18.961 1.00 60.65 538 HIS A C 1
ATOM 2114 O O . HIS A 1 557 ? 52.502 -50.261 -18.171 1.00 59.65 538 HIS A O 1
ATOM 2121 N N . GLY A 1 558 ? 53.586 -52.072 -18.963 1.00 67.21 539 GLY A N 1
ATOM 2122 C CA . GLY A 1 558 ? 53.079 -52.998 -17.981 1.00 76.71 539 GLY A CA 1
ATOM 2123 C C . GLY A 1 558 ? 51.565 -53.119 -18.009 1.00 72.82 539 GLY A C 1
ATOM 2124 O O . GLY A 1 558 ? 50.894 -52.879 -19.016 1.00 75.24 539 GLY A O 1
ATOM 2125 N N . THR A 1 559 ? 51.037 -53.520 -16.857 1.00 80.46 540 THR A N 1
ATOM 2126 C CA . THR A 1 559 ? 49.612 -53.743 -16.663 1.00 86.81 540 THR A CA 1
ATOM 2127 C C . THR A 1 559 ? 49.098 -52.720 -15.657 1.00 78.20 540 THR A C 1
ATOM 2128 O O . THR A 1 559 ? 49.701 -52.537 -14.595 1.00 83.85 540 THR A O 1
ATOM 2132 N N . LYS A 1 560 ? 47.992 -52.059 -15.985 1.00 70.80 541 LYS A N 1
ATOM 2133 C CA . LYS A 1 560 ? 47.413 -51.091 -15.065 1.00 58.24 541 LYS A CA 1
ATOM 2134 C C . LYS A 1 560 ? 46.548 -51.785 -14.023 1.00 73.72 541 LYS A C 1
ATOM 2135 O O . LYS A 1 560 ? 45.933 -52.824 -14.278 1.00 81.91 541 LYS A O 1
ATOM 2141 N N . VAL A 1 561 ? 46.527 -51.201 -12.827 1.00 82.54 542 VAL A N 1
ATOM 2142 C CA . VAL A 1 561 ? 45.783 -51.724 -11.690 1.00 83.57 542 VAL A CA 1
ATOM 2143 C C . VAL A 1 561 ? 45.035 -50.568 -11.044 1.00 73.47 542 VAL A C 1
ATOM 2144 O O . VAL A 1 561 ? 45.481 -49.417 -11.094 1.00 74.81 542 VAL A O 1
ATOM 2148 N N . SER A 1 562 ? 43.867 -50.864 -10.479 1.00 73.96 543 SER A N 1
ATOM 2149 C CA . SER A 1 562 ? 43.128 -49.833 -9.769 1.00 80.58 543 SER A CA 1
ATOM 2150 C C . SER A 1 562 ? 43.964 -49.360 -8.581 1.00 87.58 543 SER A C 1
ATOM 2151 O O . SER A 1 562 ? 44.603 -50.180 -7.911 1.00 97.57 543 SER A O 1
ATOM 2154 N N . PRO A 1 563 ? 44.000 -48.056 -8.299 1.00 88.86 544 PRO A N 1
ATOM 2155 C CA . PRO A 1 563 ? 44.806 -47.579 -7.160 1.00 82.84 544 PRO A CA 1
ATOM 2156 C C . PRO A 1 563 ? 44.473 -48.221 -5.819 1.00 89.45 544 PRO A C 1
ATOM 2157 O O . PRO A 1 563 ? 45.372 -48.362 -4.979 1.00 73.01 544 PRO A O 1
ATOM 2161 N N . SER A 1 564 ? 43.216 -48.611 -5.585 1.00 109.30 545 SER A N 1
ATOM 2162 C CA . SER A 1 564 ? 42.849 -49.256 -4.326 1.00 94.84 545 SER A CA 1
ATOM 2163 C C . SER A 1 564 ? 43.482 -50.632 -4.134 1.00 99.84 545 SER A C 1
ATOM 2164 O O . SER A 1 564 ? 43.536 -51.115 -2.998 1.00 92.59 545 SER A O 1
ATOM 2167 N N . GLU A 1 565 ? 43.958 -51.279 -5.202 1.00 110.34 546 GLU A N 1
ATOM 2168 C CA . GLU A 1 565 ? 44.594 -52.590 -5.095 1.00 104.99 546 GLU A CA 1
ATOM 2169 C C . GLU A 1 565 ? 46.105 -52.520 -5.267 1.00 96.12 546 GLU A C 1
ATOM 2170 O O . GLU A 1 565 ? 46.739 -53.547 -5.534 1.00 84.96 546 GLU A O 1
ATOM 2176 N N . MET A 1 566 ? 46.694 -51.332 -5.144 1.00 93.52 547 MET A N 1
ATOM 2177 C CA . MET A 1 566 ? 48.132 -51.207 -5.323 1.00 79.15 547 MET A CA 1
ATOM 2178 C C . MET A 1 566 ? 48.871 -52.071 -4.305 1.00 83.77 547 MET A C 1
ATOM 2179 O O . MET A 1 566 ? 48.401 -52.299 -3.187 1.00 79.53 547 MET A O 1
ATOM 2184 N N . GLN A 1 567 ? 50.039 -52.564 -4.712 1.00 91.73 548 GLN A N 1
ATOM 2185 C CA . GLN A 1 567 ? 50.887 -53.365 -3.843 1.00 87.53 548 GLN A CA 1
ATOM 2186 C C . GLN A 1 567 ? 52.337 -53.112 -4.211 1.00 69.41 548 GLN A C 1
ATOM 2187 O O . GLN A 1 567 ? 52.641 -52.546 -5.263 1.00 60.90 548 GLN A O 1
ATOM 2193 N N . ARG A 1 568 ? 53.217 -53.470 -3.281 1.00 83.10 549 ARG A N 1
ATOM 2194 C CA . ARG A 1 568 ? 54.651 -53.259 -3.409 1.00 84.56 549 ARG A CA 1
ATOM 2195 C C . ARG A 1 568 ? 55.117 -53.545 -4.834 1.00 62.26 549 ARG A C 1
ATOM 2196 O O . ARG A 1 568 ? 54.842 -54.612 -5.388 1.00 61.44 549 ARG A O 1
ATOM 2204 N N . GLY A 1 569 ? 55.811 -52.578 -5.430 1.00 45.16 550 GLY A N 1
ATOM 2205 C CA . GLY A 1 569 ? 56.283 -52.676 -6.793 1.00 59.25 550 GLY A CA 1
ATOM 2206 C C . GLY A 1 569 ? 55.492 -51.879 -7.813 1.00 70.67 550 GLY A C 1
ATOM 2207 O O . GLY A 1 569 ? 56.010 -51.619 -8.907 1.00 59.86 550 GLY A O 1
ATOM 2208 N N . ASP A 1 570 ? 54.254 -51.498 -7.505 1.00 71.94 551 ASP A N 1
ATOM 2209 C CA . ASP A 1 570 ? 53.472 -50.725 -8.461 1.00 59.26 551 ASP A CA 1
ATOM 2210 C C . ASP A 1 570 ? 54.036 -49.317 -8.596 1.00 47.82 551 ASP A C 1
ATOM 2211 O O . ASP A 1 570 ? 54.671 -48.782 -7.683 1.00 67.15 551 ASP A O 1
ATOM 2216 N N . LEU A 1 571 ? 53.802 -48.720 -9.756 1.00 36.03 552 LEU A N 1
ATOM 2217 C CA . LEU A 1 571 ? 54.168 -47.337 -10.016 1.00 39.00 552 LEU A CA 1
ATOM 2218 C C . LEU A 1 571 ? 52.962 -46.435 -9.782 1.00 50.49 552 LEU A C 1
ATOM 2219 O O . LEU A 1 571 ? 51.877 -46.695 -10.312 1.00 55.87 552 LEU A O 1
ATOM 2224 N N . ILE A 1 572 ? 53.155 -45.378 -8.995 1.00 47.63 553 ILE A N 1
ATOM 2225 C CA . ILE A 1 572 ? 52.117 -44.386 -8.739 1.00 42.17 553 ILE A CA 1
ATOM 2226 C C . ILE A 1 572 ? 52.407 -43.182 -9.622 1.00 43.16 553 ILE A C 1
ATOM 2227 O O . ILE A 1 572 ? 53.525 -42.653 -9.623 1.00 59.31 553 ILE A O 1
ATOM 2232 N N . PHE A 1 573 ? 51.401 -42.757 -10.378 1.00 36.54 554 PHE A N 1
ATOM 2233 C CA . PHE A 1 573 ? 51.507 -41.623 -11.279 1.00 30.77 554 PHE A CA 1
ATOM 2234 C C . PHE A 1 573 ? 50.589 -40.493 -10.827 1.00 37.89 554 PHE A C 1
ATOM 2235 O O . PHE A 1 573 ? 49.590 -40.717 -10.140 1.00 57.80 554 PHE A O 1
ATOM 2243 N N . TYR A 1 574 ? 50.928 -39.270 -11.239 1.00 40.93 555 TYR A N 1
ATOM 2244 C CA . TYR A 1 574 ? 50.146 -38.083 -10.914 1.00 57.55 555 TYR A CA 1
ATOM 2245 C C . TYR A 1 574 ? 49.902 -37.249 -12.165 1.00 63.98 555 TYR A C 1
ATOM 2246 O O . TYR A 1 574 ? 50.680 -37.287 -13.122 1.00 59.24 555 TYR A O 1
ATOM 2255 N N . GLY A 1 575 ? 48.792 -36.505 -12.151 1.00 57.05 556 GLY A N 1
ATOM 2256 C CA . GLY A 1 575 ? 48.440 -35.628 -13.244 1.00 68.84 556 GLY A CA 1
ATOM 2257 C C . GLY A 1 575 ? 47.605 -36.312 -14.306 1.00 73.04 556 GLY A C 1
ATOM 2258 O O . GLY A 1 575 ? 47.536 -37.539 -14.366 1.00 72.13 556 GLY A O 1
ATOM 2259 N N . PRO A 1 576 ? 46.920 -35.536 -15.144 1.00 78.40 557 PRO A N 1
ATOM 2260 C CA . PRO A 1 576 ? 46.088 -36.151 -16.188 1.00 72.94 557 PRO A CA 1
ATOM 2261 C C . PRO A 1 576 ? 46.960 -36.963 -17.136 1.00 91.19 557 PRO A C 1
ATOM 2262 O O . PRO A 1 576 ? 47.932 -36.454 -17.700 1.00 99.38 557 PRO A O 1
ATOM 2266 N N . GLY A 1 577 ? 46.591 -38.229 -17.329 1.00 116.12 558 GLY A N 1
ATOM 2267 C CA . GLY A 1 577 ? 47.398 -39.139 -18.123 1.00 121.58 558 GLY A CA 1
ATOM 2268 C C . GLY A 1 577 ? 48.853 -39.262 -17.706 1.00 117.52 558 GLY A C 1
ATOM 2269 O O . GLY A 1 577 ? 49.734 -39.457 -18.551 1.00 111.93 558 GLY A O 1
ATOM 2270 N N . ALA A 1 578 ? 49.111 -39.148 -16.398 1.00 85.35 559 ALA A N 1
ATOM 2271 C CA . ALA A 1 578 ? 50.455 -39.283 -15.825 1.00 62.92 559 ALA A CA 1
ATOM 2272 C C . ALA A 1 578 ? 51.427 -38.221 -16.329 1.00 73.99 559 ALA A C 1
ATOM 2273 O O . ALA A 1 578 ? 52.620 -38.485 -16.489 1.00 81.91 559 ALA A O 1
ATOM 2275 N N . SER A 1 579 ? 50.927 -37.018 -16.606 1.00 75.45 560 SER A N 1
ATOM 2276 C CA . SER A 1 579 ? 51.760 -35.952 -17.147 1.00 76.77 560 SER A CA 1
ATOM 2277 C C . SER A 1 579 ? 52.600 -35.225 -16.098 1.00 67.04 560 SER A C 1
ATOM 2278 O O . SER A 1 579 ? 53.516 -34.488 -16.481 1.00 46.70 560 SER A O 1
ATOM 2281 N N . GLN A 1 580 ? 52.329 -35.397 -14.802 1.00 66.64 561 GLN A N 1
ATOM 2282 C CA . GLN A 1 580 ? 52.982 -34.568 -13.791 1.00 56.95 561 GLN A CA 1
ATOM 2283 C C . GLN A 1 580 ? 54.032 -35.266 -12.934 1.00 47.46 561 GLN A C 1
ATOM 2284 O O . GLN A 1 580 ? 55.078 -34.668 -12.674 1.00 46.15 561 GLN A O 1
ATOM 2290 N N . HIS A 1 581 ? 53.817 -36.502 -12.480 1.00 53.01 562 HIS A N 1
ATOM 2291 C CA . HIS A 1 581 ? 54.763 -37.094 -11.534 1.00 71.10 562 HIS A CA 1
ATOM 2292 C C . HIS A 1 581 ? 54.638 -38.613 -11.522 1.00 70.06 562 HIS A C 1
ATOM 2293 O O . HIS A 1 581 ? 53.618 -39.172 -11.934 1.00 69.45 562 HIS A O 1
ATOM 2300 N N . VAL A 1 582 ? 55.708 -39.279 -11.066 1.00 61.08 563 VAL A N 1
ATOM 2301 C CA . VAL A 1 582 ? 55.721 -40.731 -10.914 1.00 49.52 563 VAL A CA 1
ATOM 2302 C C . VAL A 1 582 ? 56.493 -41.113 -9.653 1.00 41.57 563 VAL A C 1
ATOM 2303 O O . VAL A 1 582 ? 57.445 -40.435 -9.252 1.00 38.20 563 VAL A O 1
ATOM 2307 N N . ALA A 1 583 ? 56.052 -42.198 -9.012 1.00 43.66 564 ALA A N 1
ATOM 2308 C CA . ALA A 1 583 ? 56.704 -42.755 -7.833 1.00 37.79 564 ALA A CA 1
ATOM 2309 C C . ALA A 1 583 ? 56.505 -44.267 -7.836 1.00 46.16 564 ALA A C 1
ATOM 2310 O O . ALA A 1 583 ? 55.638 -44.791 -8.540 1.00 53.33 564 ALA A O 1
ATOM 2312 N N . ILE A 1 584 ? 57.320 -44.970 -7.046 1.00 48.79 565 ILE A N 1
ATOM 2313 C CA . ILE A 1 584 ? 57.207 -46.420 -6.890 1.00 43.01 565 ILE A CA 1
ATOM 2314 C C . ILE A 1 584 ? 56.540 -46.729 -5.560 1.00 45.04 565 ILE A C 1
ATOM 2315 O O . ILE A 1 584 ? 57.006 -46.273 -4.509 1.00 45.86 565 ILE A O 1
ATOM 2320 N N . TYR A 1 585 ? 55.465 -47.513 -5.592 1.00 69.51 566 TYR A N 1
ATOM 2321 C CA . TYR A 1 585 ? 54.839 -47.918 -4.343 1.00 75.72 566 TYR A CA 1
ATOM 2322 C C . TYR A 1 585 ? 55.764 -48.912 -3.658 1.00 74.46 566 TYR A C 1
ATOM 2323 O O . TYR A 1 585 ? 56.249 -49.859 -4.285 1.00 72.22 566 TYR A O 1
ATOM 2332 N N . LEU A 1 586 ? 56.009 -48.696 -2.372 1.00 78.05 567 LEU A N 1
ATOM 2333 C CA . LEU A 1 586 ? 56.895 -49.560 -1.611 1.00 69.14 567 LEU A CA 1
ATOM 2334 C C . LEU A 1 586 ? 56.138 -50.590 -0.781 1.00 91.13 567 LEU A C 1
ATOM 2335 O O . LEU A 1 586 ? 56.768 -51.483 -0.205 1.00 92.73 567 LEU A O 1
ATOM 2340 N N . GLY A 1 587 ? 54.812 -50.510 -0.735 1.00 104.04 568 GLY A N 1
ATOM 2341 C CA . GLY A 1 587 ? 54.024 -51.355 0.135 1.00 114.83 568 GLY A CA 1
ATOM 2342 C C . GLY A 1 587 ? 53.836 -50.749 1.514 1.00 142.86 568 GLY A C 1
ATOM 2343 O O . GLY A 1 587 ? 54.557 -49.847 1.932 1.00 146.25 568 GLY A O 1
ATOM 2344 N N . ASP A 1 588 ? 52.859 -51.292 2.243 1.00 151.32 569 ASP A N 1
ATOM 2345 C CA . ASP A 1 588 ? 52.522 -50.821 3.590 1.00 159.62 569 ASP A CA 1
ATOM 2346 C C . ASP A 1 588 ? 52.236 -49.316 3.602 1.00 135.73 569 ASP A C 1
ATOM 2347 O O . ASP A 1 588 ? 52.615 -48.591 4.525 1.00 150.60 569 ASP A O 1
ATOM 2352 N N . GLY A 1 589 ? 51.555 -48.848 2.554 1.00 108.40 570 GLY A N 1
ATOM 2353 C CA . GLY A 1 589 ? 51.106 -47.469 2.430 1.00 97.92 570 GLY A CA 1
ATOM 2354 C C . GLY A 1 589 ? 52.185 -46.411 2.358 1.00 85.91 570 GLY A C 1
ATOM 2355 O O . GLY A 1 589 ? 51.907 -45.237 2.613 1.00 89.31 570 GLY A O 1
ATOM 2356 N N . GLN A 1 590 ? 53.414 -46.792 2.032 1.00 85.11 571 GLN A N 1
ATOM 2357 C CA . GLN A 1 590 ? 54.520 -45.862 1.853 1.00 93.91 571 GLN A CA 1
ATOM 2358 C C . GLN A 1 590 ? 55.111 -46.033 0.455 1.00 91.32 571 GLN A C 1
ATOM 2359 O O . GLN A 1 590 ? 55.016 -47.109 -0.143 1.00 82.63 571 GLN A O 1
ATOM 2365 N N . MET A 1 591 ? 55.715 -44.964 -0.072 1.00 86.33 572 MET A N 1
ATOM 2366 C CA . MET A 1 591 ? 56.351 -45.007 -1.386 1.00 61.38 572 MET A CA 1
ATOM 2367 C C . MET A 1 591 ? 57.664 -44.232 -1.400 1.00 62.22 572 MET A C 1
ATOM 2368 O O . MET A 1 591 ? 57.903 -43.346 -0.576 1.00 64.82 572 MET A O 1
ATOM 2373 N N . ILE A 1 592 ? 58.523 -44.594 -2.356 1.00 63.77 573 ILE A N 1
ATOM 2374 C CA . ILE A 1 592 ? 59.810 -43.937 -2.571 1.00 62.44 573 ILE A CA 1
ATOM 2375 C C . ILE A 1 592 ? 59.698 -43.047 -3.803 1.00 57.07 573 ILE A C 1
ATOM 2376 O O . ILE A 1 592 ? 59.127 -43.451 -4.826 1.00 57.54 573 ILE A O 1
ATOM 2381 N N . GLU A 1 593 ? 60.254 -41.838 -3.719 1.00 60.91 574 GLU A N 1
ATOM 2382 C CA . GLU A 1 593 ? 60.087 -40.867 -4.793 1.00 63.42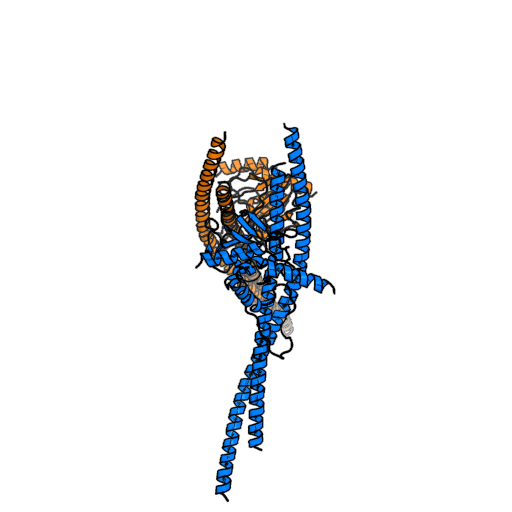 574 GLU A CA 1
ATOM 2383 C C . GLU A 1 593 ? 61.192 -39.818 -4.745 1.00 54.20 574 GLU A C 1
ATOM 2384 O O . GLU A 1 593 ? 61.891 -39.664 -3.739 1.00 67.34 574 GLU A O 1
ATOM 2390 N N . ALA A 1 594 ? 61.332 -39.096 -5.861 1.00 43.27 575 ALA A N 1
ATOM 2391 C CA . ALA A 1 594 ? 62.174 -37.903 -5.988 1.00 55.39 575 ALA A CA 1
ATOM 2392 C C . ALA A 1 594 ? 61.247 -36.728 -6.279 1.00 62.43 575 ALA A C 1
ATOM 2393 O O . ALA A 1 594 ? 60.937 -36.440 -7.447 1.00 79.66 575 ALA A O 1
ATOM 2395 N N . PRO A 1 595 ? 60.783 -36.015 -5.241 1.00 72.42 576 PRO A N 1
ATOM 2396 C CA . PRO A 1 595 ? 59.612 -35.134 -5.395 1.00 81.64 576 PRO A CA 1
ATOM 2397 C C . PRO A 1 595 ? 59.831 -33.764 -6.026 1.00 89.73 576 PRO A C 1
ATOM 2398 O O . PRO A 1 595 ? 59.075 -33.392 -6.930 1.00 78.61 576 PRO A O 1
ATOM 2402 N N . ASN A 1 596 ? 60.836 -33.003 -5.601 1.00 94.82 577 ASN A N 1
ATOM 2403 C CA . ASN A 1 596 ? 60.958 -31.637 -6.096 1.00 122.25 577 ASN A CA 1
ATOM 2404 C C . ASN A 1 596 ? 62.368 -31.123 -5.850 1.00 144.39 577 ASN A C 1
ATOM 2405 O O . ASN A 1 596 ? 63.162 -31.735 -5.131 1.00 122.58 577 ASN A O 1
ATOM 2410 N N . SER A 1 597 ? 62.673 -29.993 -6.492 1.00 208.64 578 SER A N 1
ATOM 2411 C CA . SER A 1 597 ? 63.984 -29.373 -6.353 1.00 244.81 578 SER A CA 1
ATOM 2412 C C . SER A 1 597 ? 64.272 -29.049 -4.895 1.00 249.24 578 SER A C 1
ATOM 2413 O O . SER A 1 597 ? 63.406 -28.562 -4.162 1.00 244.81 578 SER A O 1
ATOM 2416 N N . GLY A 1 598 ? 65.506 -29.321 -4.482 1.00 220.66 579 GLY A N 1
ATOM 2417 C CA . GLY A 1 598 ? 65.930 -29.126 -3.118 1.00 205.42 579 GLY A CA 1
ATOM 2418 C C . GLY A 1 598 ? 65.682 -30.308 -2.211 1.00 185.75 579 GLY A C 1
ATOM 2419 O O . GLY A 1 598 ? 66.101 -30.275 -1.046 1.00 187.33 579 GLY A O 1
ATOM 2420 N N . SER A 1 599 ? 65.012 -31.348 -2.701 1.00 167.03 580 SER A N 1
ATOM 2421 C CA . SER A 1 599 ? 64.727 -32.540 -1.919 1.00 140.35 580 SER A CA 1
ATOM 2422 C C . SER A 1 599 ? 65.498 -33.723 -2.487 1.00 107.97 580 SER A C 1
ATOM 2423 O O . SER A 1 599 ? 65.568 -33.905 -3.707 1.00 99.27 580 SER A O 1
ATOM 2426 N N . VAL A 1 600 ? 66.081 -34.520 -1.596 1.00 89.29 581 VAL A N 1
ATOM 2427 C CA . VAL A 1 600 ? 66.852 -35.689 -2.000 1.00 73.03 581 VAL A CA 1
ATOM 2428 C C . VAL A 1 600 ? 65.885 -36.830 -2.287 1.00 70.00 581 VAL A C 1
ATOM 2429 O O . VAL A 1 600 ? 64.685 -36.726 -2.004 1.00 72.25 581 VAL A O 1
ATOM 2433 N N . VAL A 1 601 ? 66.394 -37.918 -2.868 1.00 50.57 582 VAL A N 1
ATOM 2434 C CA . VAL A 1 601 ? 65.582 -39.116 -3.048 1.00 54.08 582 VAL A CA 1
ATOM 2435 C C . VAL A 1 601 ? 65.148 -39.622 -1.682 1.00 67.45 582 VAL A C 1
ATOM 2436 O O . VAL A 1 601 ? 65.985 -39.868 -0.804 1.00 82.14 582 VAL A O 1
ATOM 2440 N N . LYS A 1 602 ? 63.841 -39.809 -1.492 1.00 65.60 583 LYS A N 1
ATOM 2441 C CA . LYS A 1 602 ? 63.362 -40.096 -0.148 1.00 70.08 583 LYS A CA 1
ATOM 2442 C C . LYS A 1 602 ? 62.143 -41.004 -0.193 1.00 72.54 583 LYS A C 1
ATOM 2443 O O . LYS A 1 602 ? 61.478 -41.148 -1.223 1.00 74.89 583 LYS A O 1
ATOM 2449 N N . ILE A 1 603 ? 61.870 -41.625 0.954 1.00 84.03 584 ILE A N 1
ATOM 2450 C CA . ILE A 1 603 ? 60.673 -42.428 1.174 1.00 67.73 584 ILE A CA 1
ATOM 2451 C C . ILE A 1 603 ? 59.637 -41.561 1.870 1.00 58.84 584 ILE A C 1
ATOM 2452 O O . ILE A 1 603 ? 59.933 -40.928 2.892 1.00 71.24 584 ILE A O 1
ATOM 2457 N N . SER A 1 604 ? 58.425 -41.543 1.336 1.00 59.11 585 SER A N 1
ATOM 2458 C CA . SER A 1 604 ? 57.343 -40.765 1.910 1.00 74.00 585 SER A CA 1
ATOM 2459 C C . SER A 1 604 ? 56.086 -41.620 1.902 1.00 88.82 585 SER A C 1
ATOM 2460 O O . SER A 1 604 ? 55.964 -42.529 1.072 1.00 95.83 585 SER A O 1
ATOM 2463 N N . PRO A 1 605 ? 55.141 -41.367 2.810 1.00 87.78 586 PRO A N 1
ATOM 2464 C CA . PRO A 1 605 ? 53.848 -42.047 2.698 1.00 92.79 586 PRO A CA 1
ATOM 2465 C C . PRO A 1 605 ? 53.181 -41.66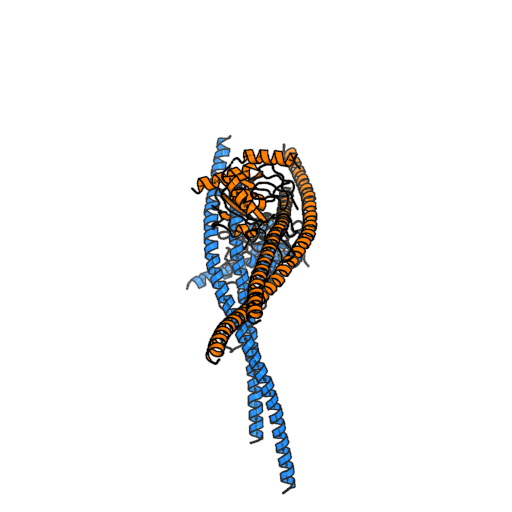6 1.385 1.00 84.70 586 PRO A C 1
ATOM 2466 O O . PRO A 1 605 ? 53.365 -40.565 0.862 1.00 73.31 586 PRO A O 1
ATOM 2470 N N . VAL A 1 606 ? 52.397 -42.604 0.855 1.00 99.02 587 VAL A N 1
ATOM 2471 C CA . VAL A 1 606 ? 51.706 -42.392 -0.412 1.00 76.76 587 VAL A CA 1
ATOM 2472 C C . VAL A 1 606 ? 50.766 -41.201 -0.330 1.00 66.31 587 VAL A C 1
ATOM 2473 O O . VAL A 1 606 ? 50.018 -41.037 0.643 1.00 57.78 587 VAL A O 1
ATOM 2477 N N . ARG A 1 607 ? 50.819 -40.347 -1.352 1.00 64.98 588 ARG A N 1
ATOM 2478 C CA . ARG A 1 607 ? 49.933 -39.200 -1.448 1.00 83.91 588 ARG A CA 1
ATOM 2479 C C . ARG A 1 607 ? 48.812 -39.565 -2.411 1.00 105.55 588 ARG A C 1
ATOM 2480 O O . ARG A 1 607 ? 49.055 -40.131 -3.481 1.00 96.57 588 ARG A O 1
ATOM 2488 N N . TRP A 1 608 ? 47.585 -39.214 -2.028 1.00 94.16 589 TRP A N 1
ATOM 2489 C CA . TRP A 1 608 ? 46.378 -39.531 -2.778 1.00 59.30 589 TRP A CA 1
ATOM 2490 C C . TRP A 1 608 ? 45.826 -38.372 -3.598 1.00 74.14 589 TRP A C 1
ATOM 2491 O O . TRP A 1 608 ? 45.128 -38.614 -4.589 1.00 89.93 589 TRP A O 1
ATOM 2502 N N . SER A 1 609 ? 46.119 -37.132 -3.213 1.00 70.50 590 SER A N 1
ATOM 2503 C CA . SER A 1 609 ? 45.706 -35.975 -3.996 1.00 76.56 590 SER A CA 1
ATOM 2504 C C . SER A 1 609 ? 46.443 -35.903 -5.328 1.00 82.64 590 SER A C 1
ATOM 2505 O O . SER A 1 609 ? 47.647 -36.162 -5.405 1.00 101.91 590 SER A O 1
ATOM 2508 N N . GLY A 1 610 ? 45.708 -35.556 -6.384 1.00 63.09 591 GLY A N 1
ATOM 2509 C CA . GLY A 1 610 ? 46.302 -35.354 -7.691 1.00 71.68 591 GLY A CA 1
ATOM 2510 C C . GLY A 1 610 ? 46.771 -36.612 -8.380 1.00 62.65 591 GLY A C 1
ATOM 2511 O O . GLY A 1 610 ? 47.381 -36.521 -9.452 1.00 50.88 591 GLY A O 1
ATOM 2512 N N . MET A 1 611 ? 46.517 -37.776 -7.790 1.00 64.79 592 MET A N 1
ATOM 2513 C CA . MET A 1 611 ? 46.934 -39.049 -8.360 1.00 66.30 592 MET A CA 1
ATOM 2514 C C . MET A 1 611 ? 46.211 -39.327 -9.674 1.00 58.77 592 MET A C 1
ATOM 2515 O O . MET A 1 611 ? 45.055 -38.942 -9.870 1.00 72.52 592 MET A O 1
ATOM 2520 N N . THR A 1 612 ? 46.907 -40.012 -10.579 1.00 42.41 593 THR A N 1
ATOM 2521 C CA . THR A 1 612 ? 46.276 -40.431 -11.815 1.00 41.00 593 THR A CA 1
ATOM 2522 C C . THR A 1 612 ? 45.206 -41.476 -11.536 1.00 61.15 593 THR A C 1
ATOM 2523 O O . THR A 1 612 ? 45.074 -42.013 -10.432 1.00 70.21 593 THR A O 1
ATOM 2527 N N . GLU A 1 613 ? 44.443 -41.767 -12.587 1.00 70.00 594 GLU A N 1
ATOM 2528 C CA . GLU A 1 613 ? 43.342 -42.713 -12.512 1.00 78.14 594 GLU A CA 1
ATOM 2529 C C . GLU A 1 613 ? 43.791 -44.159 -12.319 1.00 84.02 594 GLU A C 1
ATOM 2530 O O . GLU A 1 613 ? 43.015 -44.957 -11.783 1.00 89.60 594 GLU A O 1
ATOM 2536 N N . SER A 1 614 ? 45.006 -44.525 -12.724 1.00 90.36 595 SER A N 1
ATOM 2537 C CA . SER A 1 614 ? 45.454 -45.900 -12.553 1.00 92.05 595 SER A CA 1
ATOM 2538 C C . SER A 1 614 ? 46.878 -45.915 -12.007 1.00 100.30 595 SER A C 1
ATOM 2539 O O . SER A 1 614 ? 47.631 -44.949 -12.158 1.00 106.19 595 SER A O 1
ATOM 2542 N N . VAL A 1 615 ? 47.242 -47.021 -11.353 1.00 91.67 596 VAL A N 1
ATOM 2543 C CA . VAL A 1 615 ? 48.636 -47.320 -11.061 1.00 61.75 596 VAL A CA 1
ATOM 2544 C C . VAL A 1 615 ? 49.105 -48.336 -12.093 1.00 64.90 596 VAL A C 1
ATOM 2545 O O . VAL A 1 615 ? 48.302 -48.976 -12.776 1.00 74.29 596 VAL A O 1
ATOM 2549 N N . VAL A 1 616 ? 50.421 -48.494 -12.220 1.00 60.10 597 VAL A N 1
ATOM 2550 C CA . VAL A 1 616 ? 50.990 -49.444 -13.170 1.00 63.87 597 VAL A CA 1
ATOM 2551 C C . VAL A 1 616 ? 51.800 -50.502 -12.429 1.00 74.04 597 VAL A C 1
ATOM 2552 O O . VAL A 1 616 ? 52.680 -50.166 -11.627 1.00 80.72 597 VAL A O 1
ATOM 2556 N N . ARG A 1 617 ? 51.506 -51.776 -12.694 1.00 80.88 598 ARG A N 1
ATOM 2557 C CA . ARG A 1 617 ? 52.244 -52.888 -12.107 1.00 75.12 598 ARG A CA 1
ATOM 2558 C C . ARG A 1 617 ? 53.086 -53.501 -13.217 1.00 70.44 598 ARG A C 1
ATOM 2559 O O . ARG A 1 617 ? 52.535 -54.028 -14.190 1.00 73.43 598 ARG A O 1
ATOM 2567 N N . LEU A 1 618 ? 54.406 -53.431 -13.088 1.00 60.79 599 LEU A N 1
ATOM 2568 C CA . LEU A 1 618 ? 55.259 -53.981 -14.131 1.00 58.53 599 LEU A CA 1
ATOM 2569 C C . LEU A 1 618 ? 55.661 -55.419 -13.846 1.00 68.74 599 LEU A C 1
ATOM 2570 O O . LEU A 1 618 ? 56.019 -56.148 -14.779 1.00 69.31 599 LEU A O 1
ATOM 2575 N N . ILE A 1 619 ? 55.609 -55.836 -12.585 1.00 79.76 600 ILE A N 1
ATOM 2576 C CA . ILE A 1 619 ? 55.975 -57.187 -12.189 1.00 91.56 600 ILE A CA 1
ATOM 2577 C C . ILE A 1 619 ? 54.754 -57.908 -11.634 1.00 111.89 600 ILE A C 1
ATOM 2578 O O . ILE A 1 619 ? 53.631 -57.674 -12.083 1.00 115.19 600 ILE A O 1
ATOM 2583 N N . LEU B 1 46 ? 42.730 -46.283 8.800 1.00 89.02 46 LEU B N 1
ATOM 2584 C CA . LEU B 1 46 ? 41.360 -45.835 8.590 1.00 79.85 46 LEU B CA 1
ATOM 2585 C C . LEU B 1 46 ? 41.401 -44.541 7.795 1.00 78.63 46 LEU B C 1
ATOM 2586 O O . LEU B 1 46 ? 40.633 -44.322 6.845 1.00 89.23 46 LEU B O 1
ATOM 2591 N N . ALA B 1 47 ? 42.323 -43.685 8.242 1.00 104.62 47 ALA B N 1
ATOM 2592 C CA . ALA B 1 47 ? 42.590 -42.414 7.583 1.00 107.74 47 ALA B CA 1
ATOM 2593 C C . ALA B 1 47 ? 42.891 -42.614 6.108 1.00 122.61 47 ALA B C 1
ATOM 2594 O O . ALA B 1 47 ? 42.381 -41.885 5.251 1.00 115.36 47 ALA B O 1
ATOM 2596 N N . GLY B 1 48 ? 43.685 -43.640 5.796 1.00 149.17 48 GLY B N 1
ATOM 2597 C CA . GLY B 1 48 ? 44.010 -43.922 4.410 1.00 128.47 48 GLY B CA 1
ATOM 2598 C C . GLY B 1 48 ? 42.819 -44.350 3.580 1.00 115.92 48 GLY B C 1
ATOM 2599 O O . GLY B 1 48 ? 42.670 -43.905 2.444 1.00 130.65 48 GLY B O 1
ATOM 2600 N N . SER B 1 49 ? 41.976 -45.240 4.102 1.00 112.28 49 SER B N 1
ATOM 2601 C CA . SER B 1 49 ? 40.870 -45.695 3.268 1.00 100.37 49 SER B CA 1
ATOM 2602 C C . SER B 1 49 ? 39.834 -44.593 3.074 1.00 101.13 49 SER B C 1
ATOM 2603 O O . SER B 1 49 ? 39.336 -44.397 1.959 1.00 112.10 49 SER B O 1
ATOM 2606 N N . LEU B 1 50 ? 39.504 -43.857 4.142 1.00 99.18 50 LEU B N 1
ATOM 2607 C CA . LEU B 1 50 ? 38.768 -42.601 3.998 1.00 103.55 50 LEU B CA 1
ATOM 2608 C C . LEU B 1 50 ? 39.331 -41.699 2.898 1.00 121.27 50 LEU B C 1
ATOM 2609 O O . LEU B 1 50 ? 38.631 -41.349 1.939 1.00 100.87 50 LEU B O 1
ATOM 2614 N N . SER B 1 51 ? 40.602 -41.299 3.034 1.00 125.04 51 SER B N 1
ATOM 2615 C CA . SER B 1 51 ? 41.187 -40.341 2.100 1.00 96.46 51 SER B CA 1
ATOM 2616 C C . SER B 1 51 ? 41.330 -40.890 0.685 1.00 91.45 51 SER B C 1
ATOM 2617 O O . SER B 1 51 ? 41.234 -40.128 -0.280 1.00 100.51 51 SER B O 1
ATOM 2620 N N . SER B 1 52 ? 41.516 -42.201 0.527 1.00 100.70 52 SER B N 1
ATOM 2621 C CA . SER B 1 52 ? 41.601 -42.758 -0.817 1.00 102.39 52 SER B CA 1
ATOM 2622 C C . SER B 1 52 ? 40.233 -42.866 -1.474 1.00 110.38 52 SER B C 1
ATOM 2623 O O . SER B 1 52 ? 40.101 -42.626 -2.682 1.00 122.25 52 SER B O 1
ATOM 2626 N N . THR B 1 53 ? 39.192 -43.198 -0.707 1.00 106.06 53 THR B N 1
ATOM 2627 C CA . THR B 1 53 ? 37.867 -43.126 -1.301 1.00 95.75 53 THR B CA 1
ATOM 2628 C C . THR B 1 53 ? 37.407 -41.692 -1.550 1.00 98.19 53 THR B C 1
ATOM 2629 O O . THR B 1 53 ? 36.599 -41.476 -2.463 1.00 109.66 53 THR B O 1
ATOM 2633 N N . ASP B 1 54 ? 37.966 -40.702 -0.830 1.00 88.56 54 ASP B N 1
ATOM 2634 C CA . ASP B 1 54 ? 37.705 -39.305 -1.169 1.00 101.84 54 ASP B CA 1
ATOM 2635 C C . ASP B 1 54 ? 38.478 -38.851 -2.402 1.00 104.63 54 ASP B C 1
ATOM 2636 O O . ASP B 1 54 ? 37.961 -38.071 -3.217 1.00 97.36 54 ASP B O 1
ATOM 2641 N N . ALA B 1 55 ? 39.691 -39.372 -2.585 1.00 110.21 55 ALA B N 1
ATOM 2642 C CA . ALA B 1 55 ? 40.400 -39.154 -3.838 1.00 91.17 55 ALA B CA 1
ATOM 2643 C C . ALA B 1 55 ? 39.634 -39.724 -5.023 1.00 105.22 55 ALA B C 1
ATOM 2644 O O . ALA B 1 55 ? 39.506 -39.068 -6.061 1.00 126.51 55 ALA B O 1
ATOM 2646 N N . GLU B 1 56 ? 39.108 -40.946 -4.885 1.00 97.61 56 GLU B N 1
ATOM 2647 C CA . GLU B 1 56 ? 38.315 -41.514 -5.972 1.00 102.57 56 GLU B CA 1
ATOM 2648 C C . GLU B 1 56 ? 37.011 -40.755 -6.169 1.00 81.89 56 GLU B C 1
ATOM 2649 O O . GLU B 1 56 ? 36.549 -40.589 -7.304 1.00 83.42 56 GLU B O 1
ATOM 2655 N N . ILE B 1 57 ? 36.370 -40.351 -5.071 1.00 69.56 57 ILE B N 1
ATOM 2656 C CA . ILE B 1 57 ? 35.187 -39.501 -5.149 1.00 84.69 57 ILE B CA 1
ATOM 2657 C C . ILE B 1 57 ? 35.463 -38.265 -5.997 1.00 76.89 57 ILE B C 1
ATOM 2658 O O . ILE B 1 57 ? 34.686 -37.921 -6.896 1.00 75.84 57 ILE B O 1
ATOM 2663 N N . ASN B 1 58 ? 36.591 -37.592 -5.750 1.00 68.88 58 ASN B N 1
ATOM 2664 C CA . ASN B 1 58 ? 36.842 -36.370 -6.508 1.00 64.15 58 ASN B CA 1
ATOM 2665 C C . ASN B 1 58 ? 37.296 -36.658 -7.937 1.00 70.07 58 ASN B C 1
ATOM 2666 O O . ASN B 1 58 ? 36.969 -35.893 -8.850 1.00 66.39 58 ASN B O 1
ATOM 2671 N N . ARG B 1 59 ? 38.017 -37.760 -8.158 1.00 95.01 59 ARG B N 1
ATOM 2672 C CA . ARG B 1 59 ? 38.284 -38.237 -9.512 1.00 86.58 59 ARG B CA 1
ATOM 2673 C C . ARG B 1 59 ? 36.976 -38.368 -10.285 1.00 74.54 59 ARG B C 1
ATOM 2674 O O . ARG B 1 59 ? 36.826 -37.820 -11.386 1.00 74.52 59 ARG B O 1
ATOM 2682 N N . VAL B 1 60 ? 36.031 -39.131 -9.720 1.00 70.07 60 VAL B N 1
ATOM 2683 C CA . VAL B 1 60 ? 34.767 -39.427 -10.383 1.00 85.66 60 VAL B CA 1
ATOM 2684 C C . VAL B 1 60 ? 33.960 -38.148 -10.570 1.00 75.97 60 VAL B C 1
ATOM 2685 O O . VAL B 1 60 ? 33.248 -37.988 -11.573 1.00 78.10 60 VAL B O 1
ATOM 2689 N N . GLU B 1 61 ? 34.089 -37.205 -9.637 1.00 67.98 61 GLU B N 1
ATOM 2690 C CA . GLU B 1 61 ? 33.376 -35.942 -9.758 1.00 78.49 61 GLU B CA 1
ATOM 2691 C C . GLU B 1 61 ? 33.923 -35.138 -10.930 1.00 85.77 61 GLU B C 1
ATOM 2692 O O . GLU B 1 61 ? 33.161 -34.542 -11.700 1.00 96.16 61 GLU B O 1
ATOM 2698 N N . LEU B 1 62 ? 35.252 -35.133 -11.089 1.00 77.34 62 LEU B N 1
ATOM 2699 C CA . LEU B 1 62 ? 35.852 -34.456 -12.232 1.00 62.42 62 LEU B CA 1
ATOM 2700 C C . LEU B 1 62 ? 35.498 -35.153 -13.537 1.00 72.61 62 LEU B C 1
ATOM 2701 O O . LEU B 1 62 ? 35.345 -34.490 -14.565 1.00 84.57 62 LEU B O 1
ATOM 2706 N N . GLU B 1 63 ? 35.381 -36.479 -13.523 1.00 88.01 63 GLU B N 1
ATOM 2707 C CA . GLU B 1 63 ? 35.002 -37.197 -14.736 1.00 91.11 63 GLU B CA 1
ATOM 2708 C C . GLU B 1 63 ? 33.593 -36.801 -15.162 1.00 82.67 63 GLU B C 1
ATOM 2709 O O . GLU B 1 63 ? 33.330 -36.511 -16.342 1.00 77.88 63 GLU B O 1
ATOM 2715 N N . MET B 1 64 ? 32.664 -36.825 -14.200 1.00 79.48 64 MET B N 1
ATOM 2716 C CA . MET B 1 64 ? 31.318 -36.320 -14.430 1.00 84.91 64 MET B CA 1
ATOM 2717 C C . MET B 1 64 ? 31.353 -34.898 -14.977 1.00 80.87 64 MET B C 1
ATOM 2718 O O . MET B 1 64 ? 30.623 -34.566 -15.924 1.00 86.03 64 MET B O 1
ATOM 2723 N N . GLY B 1 65 ? 32.196 -34.045 -14.387 1.00 56.30 65 GLY B N 1
ATOM 2724 C CA . GLY B 1 65 ? 32.333 -32.683 -14.881 1.00 56.92 65 GLY B CA 1
ATOM 2725 C C . GLY B 1 65 ? 32.761 -32.650 -16.334 1.00 57.24 65 GLY B C 1
ATOM 2726 O O . GLY B 1 65 ? 32.247 -31.859 -17.130 1.00 98.25 65 GLY B O 1
ATOM 2727 N N . ALA B 1 66 ? 33.743 -33.489 -16.682 1.00 60.63 66 ALA B N 1
ATOM 2728 C CA . ALA B 1 66 ? 34.262 -33.538 -18.044 1.00 57.64 66 ALA B CA 1
ATOM 2729 C C . ALA B 1 66 ? 33.162 -33.877 -19.033 1.00 75.31 66 ALA B C 1
ATOM 2730 O O . ALA B 1 66 ? 33.047 -33.238 -20.084 1.00 75.91 66 ALA B O 1
ATOM 2732 N N . LEU B 1 67 ? 32.322 -34.861 -18.700 1.00 77.57 67 LEU B N 1
ATOM 2733 C CA . LEU B 1 67 ? 31.252 -35.226 -19.631 1.00 69.84 67 LEU B CA 1
ATOM 2734 C C . LEU B 1 67 ? 30.221 -34.108 -19.749 1.00 62.58 67 LEU B C 1
ATOM 2735 O O . LEU B 1 67 ? 29.766 -33.778 -20.861 1.00 75.83 67 LEU B O 1
ATOM 2740 N N . ARG B 1 68 ? 29.820 -33.533 -18.611 1.00 57.67 68 ARG B N 1
ATOM 2741 C CA . ARG B 1 68 ? 28.823 -32.469 -18.642 1.00 54.67 68 ARG B CA 1
ATOM 2742 C C . ARG B 1 68 ? 29.296 -31.306 -19.509 1.00 64.18 68 ARG B C 1
ATOM 2743 O O . ARG B 1 68 ? 28.565 -30.809 -20.383 1.00 82.51 68 ARG B O 1
ATOM 2751 N N . GLU B 1 69 ? 30.540 -30.872 -19.294 1.00 77.42 69 GLU B N 1
ATOM 2752 C CA . GLU B 1 69 ? 31.066 -29.767 -20.080 1.00 87.41 69 GLU B CA 1
ATOM 2753 C C . GLU B 1 69 ? 31.265 -30.154 -21.538 1.00 95.19 69 GLU B C 1
ATOM 2754 O O . GLU B 1 69 ? 31.157 -29.297 -22.418 1.00 106.25 69 GLU B O 1
ATOM 2760 N N . GLU B 1 70 ? 31.630 -31.410 -21.807 1.00 80.93 70 GLU B N 1
ATOM 2761 C CA . GLU B 1 70 ? 31.721 -31.897 -23.179 1.00 71.97 70 GLU B CA 1
ATOM 2762 C C . GLU B 1 70 ? 30.430 -31.651 -23.949 1.00 73.40 70 GLU B C 1
ATOM 2763 O O . GLU B 1 70 ? 30.435 -31.095 -25.062 1.00 78.36 70 GLU B O 1
ATOM 2769 N N . VAL B 1 71 ? 29.303 -32.063 -23.359 1.00 84.35 71 VAL B N 1
ATOM 2770 C CA . VAL B 1 71 ? 28.024 -31.799 -24.015 1.00 54.20 71 VAL B CA 1
ATOM 2771 C C . VAL B 1 71 ? 27.779 -30.301 -24.145 1.00 65.44 71 VAL B C 1
ATOM 2772 O O . VAL B 1 71 ? 27.291 -29.833 -25.179 1.00 83.45 71 VAL B O 1
ATOM 2776 N N . ASN B 1 72 ? 28.057 -29.530 -23.085 1.00 111.46 72 ASN B N 1
ATOM 2777 C CA . ASN B 1 72 ? 27.885 -28.077 -23.175 1.00 112.09 72 ASN B CA 1
ATOM 2778 C C . ASN B 1 72 ? 28.651 -27.490 -24.363 1.00 119.08 72 ASN B C 1
ATOM 2779 O O . ASN B 1 72 ? 28.130 -26.654 -25.120 1.00 124.21 72 ASN B O 1
ATOM 2784 N N . LYS B 1 73 ? 29.891 -27.949 -24.548 1.00 75.09 73 LYS B N 1
ATOM 2785 C CA . LYS B 1 73 ? 30.732 -27.484 -25.644 1.00 74.13 73 LY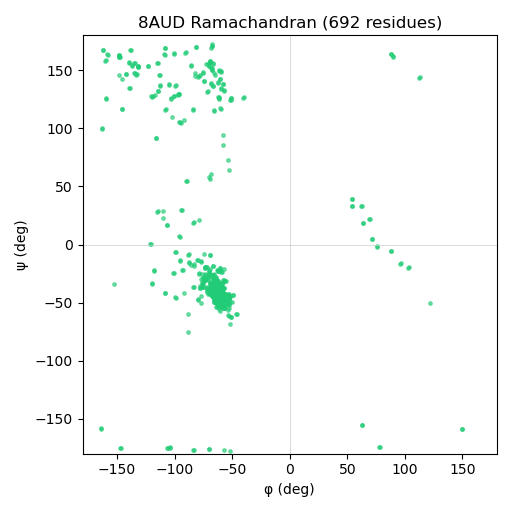S B CA 1
ATOM 2786 C C . LYS B 1 73 ? 30.075 -27.791 -26.976 1.00 74.90 73 LYS B C 1
ATOM 2787 O O . LYS B 1 73 ? 29.954 -26.916 -27.843 1.00 69.81 73 LYS B O 1
ATOM 2793 N N . SER B 1 74 ? 29.686 -29.045 -27.183 1.00 72.58 74 SER B N 1
ATOM 2794 C CA . SER B 1 74 ? 29.211 -29.350 -28.522 1.00 73.40 74 SER B CA 1
ATOM 2795 C C . SER B 1 74 ? 27.797 -28.827 -28.744 1.00 68.63 74 SER B C 1
ATOM 2796 O O . SER B 1 74 ? 27.391 -28.648 -29.895 1.00 65.69 74 SER B O 1
ATOM 2799 N N . LEU B 1 75 ? 27.096 -28.460 -27.668 1.00 79.16 75 LEU B N 1
ATOM 2800 C CA . LEU B 1 75 ? 25.909 -27.614 -27.762 1.00 62.78 75 LEU B CA 1
ATOM 2801 C C . LEU B 1 75 ? 26.237 -26.248 -28.345 1.00 56.39 75 LEU B C 1
ATOM 2802 O O . LEU B 1 75 ? 25.528 -25.740 -29.229 1.00 57.12 75 LEU B O 1
ATOM 2807 N N . VAL B 1 76 ? 27.311 -25.631 -27.845 1.00 52.70 76 VAL B N 1
ATOM 2808 C CA . VAL B 1 76 ? 27.756 -24.355 -28.403 1.00 62.32 76 VAL B CA 1
ATOM 2809 C C . VAL B 1 76 ? 28.074 -24.530 -29.882 1.00 90.43 76 VAL B C 1
ATOM 2810 O O . VAL B 1 76 ? 27.657 -23.728 -30.734 1.00 115.24 76 VAL B O 1
ATOM 2814 N N . ASP B 1 77 ? 28.847 -25.574 -30.199 1.00 76.64 77 ASP B N 1
ATOM 2815 C CA . ASP B 1 77 ? 29.232 -25.818 -31.584 1.00 66.19 77 ASP B CA 1
ATOM 2816 C C . ASP B 1 77 ? 27.996 -25.956 -32.462 1.00 55.12 77 ASP B C 1
ATOM 2817 O O . ASP B 1 77 ? 27.945 -25.406 -33.567 1.00 50.75 77 ASP B O 1
ATOM 2822 N N . LEU B 1 78 ? 26.994 -26.699 -31.986 1.00 82.94 78 LEU B N 1
ATOM 2823 C CA . LEU B 1 78 ? 25.775 -26.900 -32.758 1.00 87.79 78 LEU B CA 1
ATOM 2824 C C . LEU B 1 78 ? 25.049 -25.591 -33.031 1.00 90.69 78 LEU B C 1
ATOM 2825 O O . LEU B 1 78 ? 24.681 -25.307 -34.173 1.00 104.25 78 LEU B O 1
ATOM 2830 N N . HIS B 1 79 ? 24.790 -24.801 -31.986 1.00 94.22 79 HIS B N 1
ATOM 2831 C CA . HIS B 1 79 ? 24.048 -23.559 -32.204 1.00 85.33 79 HIS B CA 1
ATOM 2832 C C . HIS B 1 79 ? 24.809 -22.584 -33.090 1.00 72.41 79 HIS B C 1
ATOM 2833 O O . HIS B 1 79 ? 24.201 -21.858 -33.894 1.00 82.45 79 HIS B O 1
ATOM 2840 N N . ASP B 1 80 ? 26.136 -22.643 -33.064 1.00 51.84 80 ASP B N 1
ATOM 2841 C CA . ASP B 1 80 ? 26.888 -21.753 -33.936 1.00 51.51 80 ASP B CA 1
ATOM 2842 C C . ASP B 1 80 ? 26.910 -22.260 -35.374 1.00 70.71 80 ASP B C 1
ATOM 2843 O O . ASP B 1 80 ? 26.840 -21.462 -36.315 1.00 79.37 80 ASP B O 1
ATOM 2848 N N . ALA B 1 81 ? 27.000 -23.576 -35.570 1.00 71.73 81 ALA B N 1
ATOM 2849 C CA . ALA B 1 81 ? 26.847 -24.134 -36.911 1.00 82.01 81 ALA B CA 1
ATOM 2850 C C . ALA B 1 81 ? 25.462 -23.839 -37.477 1.00 89.84 81 ALA B C 1
ATOM 2851 O O . ALA B 1 81 ? 25.312 -23.602 -38.680 1.00 103.13 81 ALA B O 1
ATOM 2853 N N . GLN B 1 82 ? 24.434 -23.895 -36.629 1.00 67.45 82 GLN B N 1
ATOM 2854 C CA . GLN B 1 82 ? 23.084 -23.526 -37.045 1.00 57.64 82 GLN B CA 1
ATOM 2855 C C . GLN B 1 82 ? 23.031 -22.077 -37.514 1.00 69.65 82 GLN B C 1
ATOM 2856 O O . GLN B 1 82 ? 22.404 -21.765 -38.536 1.00 87.81 82 GLN B O 1
ATOM 2862 N N . ALA B 1 83 ? 23.697 -21.177 -36.784 1.00 69.18 83 ALA B N 1
ATOM 2863 C CA . ALA B 1 83 ? 23.730 -19.776 -37.199 1.00 87.45 83 ALA B CA 1
ATOM 2864 C C . ALA B 1 83 ? 24.504 -19.607 -38.503 1.00 88.69 83 ALA B C 1
ATOM 2865 O O . ALA B 1 83 ? 24.130 -18.796 -39.359 1.00 122.45 83 ALA B O 1
ATOM 2867 N N . ILE B 1 84 ? 25.575 -20.381 -38.675 1.00 81.44 84 ILE B N 1
ATOM 2868 C CA . ILE B 1 84 ? 26.327 -20.390 -39.930 1.00 93.62 84 ILE B CA 1
ATOM 2869 C C . ILE B 1 84 ? 25.421 -20.790 -41.092 1.00 92.48 84 ILE B C 1
ATOM 2870 O O . ILE B 1 84 ? 25.406 -20.143 -42.153 1.00 75.61 84 ILE B O 1
ATOM 2875 N N . ALA B 1 85 ? 24.677 -21.884 -40.916 1.00 107.90 85 ALA B N 1
ATOM 2876 C CA . ALA B 1 85 ? 23.784 -22.366 -41.964 1.00 89.31 85 ALA B CA 1
ATOM 2877 C C . ALA B 1 85 ? 22.743 -21.311 -42.307 1.00 101.35 85 ALA B C 1
ATOM 2878 O O . ALA B 1 85 ? 22.503 -21.017 -43.484 1.00 115.61 85 ALA B O 1
ATOM 2880 N N . GLU B 1 86 ? 22.096 -20.746 -41.287 1.00 142.28 86 GLU B N 1
ATOM 2881 C CA . GLU B 1 86 ? 21.088 -19.721 -41.534 1.00 148.79 86 GLU B CA 1
ATOM 2882 C C . GLU B 1 86 ? 21.676 -18.482 -42.207 1.00 155.54 86 GLU B C 1
ATOM 2883 O O . GLU B 1 86 ? 20.997 -17.849 -43.029 1.00 160.30 86 GLU B O 1
ATOM 2889 N N . GLN B 1 87 ? 22.946 -18.152 -41.936 1.00 110.84 87 GLN B N 1
ATOM 2890 C CA . GLN B 1 87 ? 23.523 -16.994 -42.615 1.00 94.80 87 GLN B CA 1
ATOM 2891 C C . GLN B 1 87 ? 23.774 -17.306 -44.084 1.00 105.68 87 GLN B C 1
ATOM 2892 O O . GLN B 1 87 ? 23.522 -16.469 -44.964 1.00 117.39 87 GLN B O 1
ATOM 2898 N N . ALA B 1 88 ? 24.245 -18.515 -44.371 1.00 104.67 88 ALA B N 1
ATOM 2899 C CA . ALA B 1 88 ? 24.404 -18.930 -45.761 1.00 111.72 88 ALA B CA 1
ATOM 2900 C C . ALA B 1 88 ? 23.056 -18.945 -46.489 1.00 120.98 88 ALA B C 1
ATOM 2901 O O . ALA B 1 88 ? 22.966 -18.598 -47.674 1.00 117.20 88 ALA B O 1
ATOM 2903 N N . ARG B 1 89 ? 21.990 -19.329 -45.777 1.00 128.10 89 ARG B N 1
ATOM 2904 C CA . ARG B 1 89 ? 20.638 -19.320 -46.345 1.00 115.86 89 ARG B CA 1
ATOM 2905 C C . ARG B 1 89 ? 20.176 -17.912 -46.702 1.00 108.39 89 ARG B C 1
ATOM 2906 O O . ARG B 1 89 ? 19.616 -17.685 -47.784 1.00 118.36 89 ARG B O 1
ATOM 2914 N N . GLN B 1 90 ? 20.386 -16.953 -45.801 1.00 107.32 90 GLN B N 1
ATOM 2915 C CA . GLN B 1 90 ? 20.000 -15.582 -46.120 1.00 108.63 90 GLN B CA 1
ATOM 2916 C C . GLN B 1 90 ? 20.864 -14.996 -47.233 1.00 103.43 90 GLN B C 1
ATOM 2917 O O . GLN B 1 90 ? 20.383 -14.172 -48.027 1.00 129.24 90 GLN B O 1
ATOM 2923 N N . ASP B 1 91 ? 22.093 -15.496 -47.386 1.00 100.56 91 ASP B N 1
ATOM 2924 C CA . ASP B 1 91 ? 22.904 -15.113 -48.537 1.00 108.85 91 ASP B CA 1
ATOM 2925 C C . ASP B 1 91 ? 22.295 -15.628 -49.836 1.00 104.92 91 ASP B C 1
ATOM 2926 O O . ASP B 1 91 ? 22.180 -14.887 -50.824 1.00 102.26 91 ASP B O 1
ATOM 2931 N N . ALA B 1 92 ? 21.917 -16.907 -49.853 1.00 111.40 92 ALA B N 1
ATOM 2932 C CA . ALA B 1 92 ? 21.263 -17.479 -51.026 1.00 109.94 92 ALA B CA 1
ATOM 2933 C C . ALA B 1 92 ? 19.982 -16.727 -51.397 1.00 119.68 92 ALA B C 1
ATOM 2934 O O . ALA B 1 92 ? 19.722 -16.472 -52.584 1.00 113.80 92 ALA B O 1
ATOM 2936 N N . LEU B 1 93 ? 19.139 -16.410 -50.403 1.00 120.61 93 LEU B N 1
ATOM 2937 C CA . LEU B 1 93 ? 17.933 -15.635 -50.706 1.00 92.56 93 LEU B CA 1
ATOM 2938 C C . LEU B 1 93 ? 18.270 -14.271 -51.308 1.00 100.25 93 LEU B C 1
ATOM 2939 O O . LEU B 1 93 ? 17.619 -13.839 -52.269 1.00 103.80 93 LEU B O 1
ATOM 2944 N N . ALA B 1 94 ? 19.259 -13.561 -50.739 1.00 108.86 94 ALA B N 1
ATOM 2945 C CA . ALA B 1 94 ? 19.657 -12.273 -51.310 1.00 91.96 94 ALA B CA 1
ATOM 2946 C C . ALA B 1 94 ? 20.070 -12.440 -52.767 1.00 111.93 94 ALA B C 1
ATOM 2947 O O . ALA B 1 94 ? 19.778 -11.589 -53.627 1.00 126.43 94 ALA B O 1
ATOM 2949 N N . ALA B 1 95 ? 20.734 -13.559 -53.056 1.00 136.93 95 ALA B N 1
ATOM 2950 C CA . ALA B 1 95 ? 21.174 -13.854 -54.413 1.00 140.51 95 ALA B CA 1
ATOM 2951 C C . ALA B 1 95 ? 19.978 -14.011 -55.341 1.00 148.06 95 ALA B C 1
ATOM 2952 O O . ALA B 1 95 ? 19.951 -13.436 -56.437 1.00 155.02 95 ALA B O 1
ATOM 2954 N N . LYS B 1 96 ? 18.984 -14.802 -54.925 1.00 102.25 96 LYS B N 1
ATOM 2955 C CA . LYS B 1 96 ? 17.797 -14.976 -55.764 1.00 103.43 96 LYS B CA 1
ATOM 2956 C C . LYS B 1 96 ? 17.057 -13.657 -55.946 1.00 111.62 96 LYS B C 1
ATOM 2957 O O . LYS B 1 96 ? 16.471 -13.410 -57.007 1.00 114.17 96 LYS B O 1
ATOM 2963 N N . LYS B 1 97 ? 17.084 -12.800 -54.927 1.00 105.28 97 LYS B N 1
ATOM 2964 C CA . LYS B 1 97 ? 16.448 -11.488 -55.011 1.00 90.95 97 LYS B CA 1
ATOM 2965 C C . LYS B 1 97 ? 17.057 -10.662 -56.139 1.00 111.50 97 LYS B C 1
ATOM 2966 O O . LYS B 1 97 ? 16.341 -10.132 -57.005 1.00 114.58 97 LYS B O 1
ATOM 2972 N N . ASP B 1 98 ? 18.392 -10.553 -56.157 1.00 128.50 98 ASP B N 1
ATOM 2973 C CA . ASP B 1 98 ? 18.988 -9.744 -57.217 1.00 118.95 98 ASP B CA 1
ATOM 2974 C C . ASP B 1 98 ? 18.918 -10.445 -58.569 1.00 120.93 98 ASP B C 1
ATOM 2975 O O . ASP B 1 98 ? 18.837 -9.773 -59.610 1.00 122.46 98 ASP B O 1
ATOM 2980 N N . LEU B 1 99 ? 18.870 -11.780 -58.581 1.00 131.30 99 LEU B N 1
ATOM 2981 C CA . LEU B 1 99 ? 18.695 -12.486 -59.845 1.00 118.46 99 LEU B CA 1
ATOM 2982 C C . LEU B 1 99 ? 17.338 -12.172 -60.454 1.00 123.30 99 LEU B C 1
ATOM 2983 O O . LEU B 1 99 ? 17.227 -11.943 -61.661 1.00 125.67 99 LEU B O 1
ATOM 2988 N N . ASP B 1 100 ? 16.294 -12.147 -59.621 1.00 125.79 100 ASP B N 1
ATOM 2989 C CA . ASP B 1 100 ? 14.961 -11.782 -60.087 1.00 104.98 100 ASP B CA 1
ATOM 2990 C C . ASP B 1 100 ? 14.865 -10.331 -60.538 1.00 95.56 100 ASP B C 1
ATOM 2991 O O . ASP B 1 100 ? 14.195 -10.040 -61.539 1.00 97.98 100 ASP B O 1
ATOM 2996 N N . ASP B 1 101 ? 15.501 -9.396 -59.823 1.00 100.46 101 ASP B N 1
ATOM 2997 C CA . ASP B 1 101 ? 15.468 -8.028 -60.338 1.00 108.79 101 ASP B CA 1
ATOM 2998 C C . ASP B 1 101 ? 16.157 -7.901 -61.697 1.00 117.19 101 ASP B C 1
ATOM 2999 O O . ASP B 1 101 ? 15.609 -7.276 -62.617 1.00 101.42 101 ASP B O 1
ATOM 3004 N N . SER B 1 102 ? 17.328 -8.534 -61.868 1.00 130.19 102 SER B N 1
ATOM 3005 C CA . SER B 1 102 ? 17.996 -8.486 -63.171 1.00 104.87 102 SER B CA 1
ATOM 3006 C C . SER B 1 102 ? 17.166 -9.175 -64.247 1.00 92.28 102 SER B C 1
ATOM 3007 O O . SER B 1 102 ? 17.071 -8.698 -65.387 1.00 91.21 102 SER B O 1
ATOM 3010 N N . GLN B 1 103 ? 16.557 -10.305 -63.879 1.00 104.82 103 GLN B N 1
ATOM 3011 C CA . GLN B 1 103 ? 15.637 -11.053 -64.723 1.00 101.38 103 GLN B CA 1
ATOM 3012 C C . GLN B 1 103 ? 14.556 -10.146 -65.288 1.00 104.95 103 GLN B C 1
ATOM 3013 O O . GLN B 1 103 ? 14.412 -10.009 -66.509 1.00 111.63 103 GLN B O 1
ATOM 3019 N N . ALA B 1 104 ? 13.748 -9.553 -64.408 1.00 107.04 104 ALA B N 1
ATOM 3020 C CA . ALA B 1 104 ? 12.602 -8.801 -64.894 1.00 87.97 104 ALA B CA 1
ATOM 3021 C C . ALA B 1 104 ? 13.037 -7.493 -65.538 1.00 108.23 104 ALA B C 1
ATOM 3022 O O . ALA B 1 104 ? 12.304 -6.959 -66.378 1.00 130.77 104 ALA B O 1
ATOM 3024 N N . GLN B 1 105 ? 14.251 -7.022 -65.242 1.00 100.80 105 GLN B N 1
ATOM 3025 C CA . GLN B 1 105 ? 14.793 -5.892 -65.983 1.00 107.50 105 GLN B CA 1
ATOM 3026 C C . GLN B 1 105 ? 15.007 -6.292 -67.444 1.00 110.80 105 GLN B C 1
ATOM 3027 O O . GLN B 1 105 ? 14.610 -5.570 -68.369 1.00 89.83 105 GLN B O 1
ATOM 3033 N N . ILE B 1 106 ? 15.667 -7.433 -67.664 1.00 119.10 106 ILE B N 1
ATOM 3034 C CA . ILE B 1 106 ? 15.860 -7.957 -69.018 1.00 96.58 106 ILE B CA 1
ATOM 3035 C C . ILE B 1 106 ? 14.527 -8.212 -69.703 1.00 104.76 106 ILE B C 1
ATOM 3036 O O . ILE B 1 106 ? 14.385 -7.984 -70.907 1.00 108.63 106 ILE B O 1
ATOM 3041 N N . GLU B 1 107 ? 13.541 -8.719 -68.964 1.00 119.10 107 GLU B N 1
ATOM 3042 C CA . GLU B 1 107 ? 12.266 -9.007 -69.612 1.00 106.77 107 GLU B CA 1
ATOM 3043 C C . GLU B 1 107 ? 11.554 -7.723 -70.018 1.00 105.09 107 GLU B C 1
ATOM 3044 O O . GLU B 1 107 ? 10.938 -7.661 -71.095 1.00 115.09 107 GLU B O 1
ATOM 3050 N N . ALA B 1 108 ? 11.714 -6.661 -69.226 1.00 107.65 108 ALA B N 1
ATOM 3051 C CA . ALA B 1 108 ? 11.156 -5.372 -69.612 1.00 113.03 108 ALA B CA 1
ATOM 3052 C C . ALA B 1 108 ? 11.860 -4.815 -70.840 1.00 133.62 108 ALA B C 1
ATOM 3053 O O . ALA B 1 108 ? 11.215 -4.263 -71.736 1.00 148.47 108 ALA B O 1
ATOM 3055 N N . ALA B 1 109 ? 13.183 -4.982 -70.916 1.00 119.63 109 ALA B N 1
ATOM 3056 C CA . ALA B 1 109 ? 13.904 -4.519 -72.102 1.00 121.31 109 ALA B CA 1
ATOM 3057 C C . ALA B 1 109 ? 13.580 -5.345 -73.351 1.00 121.96 109 ALA B C 1
ATOM 3058 O O . ALA B 1 109 ? 13.503 -4.797 -74.455 1.00 120.84 109 ALA B O 1
ATOM 3060 N N . GLN B 1 110 ? 13.450 -6.668 -73.224 1.00 119.02 110 GLN B N 1
ATOM 3061 C CA . GLN B 1 110 ? 13.026 -7.477 -74.369 1.00 126.25 110 GLN B CA 1
ATOM 3062 C C . GLN B 1 110 ? 11.652 -7.035 -74.873 1.00 155.26 110 GLN B C 1
ATOM 3063 O O . GLN B 1 110 ? 11.429 -6.907 -76.086 1.00 151.25 110 GLN B O 1
ATOM 3069 N N . GLU B 1 111 ? 10.717 -6.779 -73.948 1.00 179.40 111 GLU B N 1
ATOM 3070 C CA . GLU B 1 111 ? 9.384 -6.329 -74.347 1.00 176.74 111 GLU B CA 1
ATOM 3071 C C . GLU B 1 111 ? 9.459 -4.924 -74.925 1.00 177.63 111 GLU B C 1
ATOM 3072 O O . GLU B 1 111 ? 8.613 -4.530 -75.735 1.00 183.55 111 GLU B O 1
ATOM 3078 N N . ARG B 1 112 ? 10.473 -4.168 -74.512 1.00 137.09 112 ARG B N 1
ATOM 3079 C CA . ARG B 1 112 ? 10.760 -2.877 -75.116 1.00 128.78 112 ARG B CA 1
ATOM 3080 C C . ARG B 1 112 ? 11.209 -3.078 -76.561 1.00 137.39 112 ARG B C 1
ATOM 3081 O O . ARG B 1 112 ? 10.845 -2.290 -77.442 1.00 146.25 112 ARG B O 1
ATOM 3089 N N . LEU B 1 113 ? 12.021 -4.113 -76.816 1.00 143.35 113 LEU B N 1
ATOM 3090 C CA . LEU B 1 113 ? 12.363 -4.460 -78.198 1.00 132.26 113 LEU B CA 1
ATOM 3091 C C . LEU B 1 113 ? 11.104 -4.765 -78.992 1.00 135.54 113 LEU B C 1
ATOM 3092 O O . LEU B 1 113 ? 10.982 -4.377 -80.161 1.00 122.43 113 LEU B O 1
ATOM 3097 N N . ASP B 1 114 ? 10.167 -5.478 -78.371 1.00 146.11 114 ASP B N 1
ATOM 3098 C CA . ASP B 1 114 ? 8.855 -5.742 -78.953 1.00 158.10 114 ASP B CA 1
ATOM 3099 C C . ASP B 1 114 ? 8.164 -4.451 -79.387 1.00 154.96 114 ASP B C 1
ATOM 3100 O O . ASP B 1 114 ? 6.945 -4.412 -79.551 1.00 157.64 114 ASP B O 1
ATOM 3105 N N . ARG B 1 145 ? 11.405 9.867 -96.375 1.00 102.88 145 ARG B N 1
ATOM 3106 C CA . ARG B 1 145 ? 11.305 8.527 -95.806 1.00 135.59 145 ARG B CA 1
ATOM 3107 C C . ARG B 1 145 ? 12.582 8.176 -95.031 1.00 106.03 145 ARG B C 1
ATOM 3108 O O . ARG B 1 145 ? 12.539 7.638 -93.908 1.00 100.93 145 ARG B O 1
ATOM 3116 N N . GLN B 1 146 ? 13.719 8.498 -95.651 1.00 122.67 146 GLN B N 1
ATOM 3117 C CA . GLN B 1 146 ? 15.012 8.157 -95.071 1.00 129.40 146 GLN B CA 1
ATOM 3118 C C . GLN B 1 146 ? 15.188 8.760 -93.685 1.00 132.44 146 GLN B C 1
ATOM 3119 O O . GLN B 1 146 ? 15.808 8.146 -92.815 1.00 146.85 146 GLN B O 1
ATOM 3125 N N . THR B 1 147 ? 14.688 9.976 -93.469 1.00 120.09 147 THR B N 1
ATOM 3126 C CA . THR B 1 147 ? 14.695 10.559 -92.127 1.00 124.29 147 THR B CA 1
ATOM 3127 C C . THR B 1 147 ? 13.914 9.734 -91.101 1.00 96.52 147 THR B C 1
ATOM 3128 O O . THR B 1 147 ? 14.377 9.542 -89.961 1.00 105.08 147 THR B O 1
ATOM 3132 N N . TYR B 1 148 ? 12.746 9.205 -91.486 1.00 100.78 148 TYR B N 1
ATOM 3133 C CA . TYR B 1 148 ? 11.969 8.435 -90.518 1.00 129.39 148 TYR B CA 1
ATOM 3134 C C . TYR B 1 148 ? 12.676 7.124 -90.181 1.00 109.87 148 TYR B C 1
ATOM 3135 O O . TYR B 1 148 ? 12.781 6.726 -89.002 1.00 102.62 148 TYR B O 1
ATOM 3144 N N . LEU B 1 149 ? 13.291 6.526 -91.206 1.00 118.03 149 LEU B N 1
ATOM 3145 C CA . LEU B 1 149 ? 14.121 5.336 -91.041 1.00 116.69 149 LEU B CA 1
ATOM 3146 C C . LEU B 1 149 ? 15.331 5.609 -90.159 1.00 112.50 149 LEU B C 1
ATOM 3147 O O . LEU B 1 149 ? 15.666 4.811 -89.269 1.00 133.81 149 LEU B O 1
ATOM 3152 N N . ARG B 1 150 ? 15.966 6.762 -90.366 1.00 118.47 150 ARG B N 1
ATOM 3153 C CA . ARG B 1 150 ? 17.127 7.158 -89.584 1.00 119.51 150 ARG B CA 1
ATOM 3154 C C . ARG B 1 150 ? 16.804 7.206 -88.099 1.00 128.98 150 ARG B C 1
ATOM 3155 O O . ARG B 1 150 ? 17.464 6.540 -87.284 1.00 136.77 150 ARG B O 1
ATOM 3163 N N . THR B 1 151 ? 15.767 7.962 -87.725 1.00 132.14 151 THR B N 1
ATOM 3164 C CA . THR B 1 151 ? 15.542 8.138 -86.292 1.00 137.32 151 THR B CA 1
ATOM 3165 C C . THR B 1 151 ? 15.009 6.876 -85.612 1.00 126.47 151 THR B C 1
ATOM 3166 O O . THR B 1 151 ? 15.371 6.604 -84.448 1.00 111.21 151 THR B O 1
ATOM 3170 N N . SER B 1 152 ? 14.291 6.010 -86.341 1.00 129.68 152 SER B N 1
ATOM 3171 C CA . SER B 1 152 ? 13.907 4.764 -85.680 1.00 96.33 152 SER B CA 1
ATOM 3172 C C . SER B 1 152 ? 15.073 3.789 -85.531 1.00 91.34 152 SER B C 1
ATOM 3173 O O . SER B 1 152 ? 15.166 3.086 -84.512 1.00 96.29 152 SER B O 1
ATOM 3176 N N . ALA B 1 153 ? 16.025 3.808 -86.467 1.00 104.88 153 ALA B N 1
ATOM 3177 C CA . ALA B 1 153 ? 17.251 3.032 -86.291 1.00 89.42 153 ALA B CA 1
ATOM 3178 C C . ALA B 1 153 ? 18.094 3.489 -85.101 1.00 110.35 153 ALA B C 1
ATOM 3179 O O . ALA B 1 153 ? 18.622 2.657 -84.345 1.00 120.07 153 ALA B O 1
ATOM 3181 N N . GLU B 1 154 ? 18.238 4.804 -84.913 1.00 119.62 154 GLU B N 1
ATOM 3182 C CA . GLU B 1 154 ? 19.018 5.272 -83.763 1.00 109.87 154 GLU B CA 1
ATOM 3183 C C . GLU B 1 154 ? 18.371 4.907 -82.428 1.00 98.31 154 GLU B C 1
ATOM 3184 O O . GLU B 1 154 ? 19.060 4.475 -81.481 1.00 111.64 154 GLU B O 1
ATOM 3190 N N . LYS B 1 155 ? 17.040 5.016 -82.347 1.00 85.96 155 LYS B N 1
ATOM 3191 C CA . LYS B 1 155 ? 16.355 4.597 -81.128 1.00 94.98 155 LYS B CA 1
ATOM 3192 C C . LYS B 1 155 ? 16.564 3.107 -80.865 1.00 87.79 155 LYS B C 1
ATOM 3193 O O . LYS B 1 155 ? 16.823 2.687 -79.722 1.00 86.91 155 LYS B O 1
ATOM 3199 N N . GLN B 1 156 ? 16.479 2.294 -81.924 1.00 98.88 156 GLN B N 1
ATOM 3200 C CA . GLN B 1 156 ? 16.689 0.858 -81.779 1.00 100.40 156 GLN B CA 1
ATOM 3201 C C . GLN B 1 156 ? 18.092 0.524 -81.286 1.00 103.87 156 GLN B C 1
ATOM 3202 O O . GLN B 1 156 ? 18.262 -0.401 -80.483 1.00 108.60 156 GLN B O 1
ATOM 3208 N N . GLN B 1 157 ? 19.112 1.259 -81.741 1.00 106.73 157 GLN B N 1
ATOM 3209 C CA . GLN B 1 157 ? 20.456 0.976 -81.229 1.00 103.91 157 GLN B CA 1
ATOM 3210 C C . GLN B 1 157 ? 20.594 1.316 -79.744 1.00 92.53 157 GLN B C 1
ATOM 3211 O O . GLN B 1 157 ? 21.252 0.576 -78.988 1.00 101.33 157 GLN B O 1
ATOM 3217 N N . ALA B 1 158 ? 19.975 2.417 -79.300 1.00 80.07 158 ALA B N 1
ATOM 3218 C CA . ALA B 1 158 ? 19.984 2.708 -77.863 1.00 90.57 158 ALA B CA 1
ATOM 3219 C C . ALA B 1 158 ? 19.380 1.554 -77.057 1.00 89.97 158 ALA B C 1
ATOM 3220 O O . ALA B 1 158 ? 19.961 1.083 -76.055 1.00 102.78 158 ALA B O 1
ATOM 3222 N N . ALA B 1 159 ? 18.235 1.047 -77.526 1.00 77.55 159 ALA B N 1
ATOM 3223 C CA . ALA B 1 159 ? 17.573 -0.064 -76.843 1.00 73.93 159 ALA B CA 1
ATOM 3224 C C . ALA B 1 159 ? 18.444 -1.317 -76.839 1.00 80.50 159 ALA B C 1
ATOM 3225 O O . ALA B 1 159 ? 18.500 -2.055 -75.841 1.00 115.02 159 ALA B O 1
ATOM 3227 N N . VAL B 1 160 ? 19.127 -1.576 -77.952 1.00 80.32 160 VAL B N 1
ATOM 3228 C CA . VAL B 1 160 ? 19.952 -2.775 -78.055 1.00 92.51 160 VAL B CA 1
ATOM 3229 C C . VAL B 1 160 ? 21.084 -2.743 -77.034 1.00 101.81 160 VAL B C 1
ATOM 3230 O O . VAL B 1 160 ? 21.367 -3.749 -76.365 1.00 112.50 160 VAL B O 1
ATOM 3234 N N . GLU B 1 161 ? 21.766 -1.598 -76.902 1.00 122.25 161 GLU B N 1
ATOM 3235 C CA . GLU B 1 161 ? 22.862 -1.594 -75.931 1.00 116.63 161 GLU B CA 1
ATOM 3236 C C . GLU B 1 161 ? 22.381 -1.700 -74.484 1.00 116.59 161 GLU B C 1
ATOM 3237 O O . GLU B 1 161 ? 23.041 -2.373 -73.668 1.00 129.20 161 GLU B O 1
ATOM 3243 N N . GLU B 1 162 ? 21.228 -1.108 -74.139 1.00 94.92 162 GLU B N 1
ATOM 3244 C CA . GLU B 1 162 ? 20.730 -1.362 -72.782 1.00 92.72 162 GLU B CA 1
ATOM 3245 C C . GLU B 1 162 ? 20.430 -2.849 -72.548 1.00 98.03 162 GLU B C 1
ATOM 3246 O O . GLU B 1 162 ? 20.743 -3.387 -71.472 1.00 101.09 162 GLU B O 1
ATOM 3252 N N . LEU B 1 163 ? 19.829 -3.536 -73.531 1.00 109.37 163 LEU B N 1
ATOM 3253 C CA . LEU B 1 163 ? 19.587 -4.972 -73.337 1.00 78.51 163 LEU B CA 1
ATOM 3254 C C . LEU B 1 163 ? 20.866 -5.793 -73.202 1.00 91.20 163 LEU B C 1
ATOM 3255 O O . LEU B 1 163 ? 20.925 -6.718 -72.379 1.00 99.79 163 LEU B O 1
ATOM 3260 N N . ASP B 1 164 ? 21.893 -5.487 -74.000 1.00 104.31 164 ASP B N 1
ATOM 3261 C CA . ASP B 1 164 ? 23.188 -6.153 -73.835 1.00 110.86 164 ASP B CA 1
ATOM 3262 C C . ASP B 1 164 ? 23.737 -6.012 -72.414 1.00 110.78 164 ASP B C 1
ATOM 3263 O O . ASP B 1 164 ? 24.167 -7.002 -71.783 1.00 108.49 164 ASP B O 1
ATOM 3268 N N . ARG B 1 165 ? 23.713 -4.781 -71.893 1.00 109.55 165 ARG B N 1
ATOM 3269 C CA . ARG B 1 165 ? 24.122 -4.548 -70.512 1.00 104.31 165 ARG B CA 1
ATOM 3270 C C . ARG B 1 165 ? 23.352 -5.461 -69.561 1.00 107.28 165 ARG B C 1
ATOM 3271 O O . ARG B 1 165 ? 23.959 -6.225 -68.796 1.00 100.94 165 ARG B O 1
ATOM 3279 N N . LEU B 1 166 ? 22.015 -5.339 -69.541 1.00 115.84 166 LEU B N 1
ATOM 3280 C CA . LEU B 1 166 ? 21.229 -6.109 -68.574 1.00 103.72 166 LEU B CA 1
ATOM 3281 C C . LEU B 1 166 ? 21.452 -7.616 -68.722 1.00 92.97 166 LEU B C 1
ATOM 3282 O O . LEU B 1 166 ? 21.414 -8.346 -67.723 1.00 102.23 166 LEU B O 1
ATOM 3287 N N . ARG B 1 167 ? 21.746 -8.087 -69.938 1.00 88.34 167 ARG B N 1
ATOM 3288 C CA . ARG B 1 167 ? 22.033 -9.504 -70.157 1.00 93.31 167 ARG B CA 1
ATOM 3289 C C . ARG B 1 167 ? 23.260 -9.933 -69.366 1.00 106.20 167 ARG B C 1
ATOM 3290 O O . ARG B 1 167 ? 23.223 -10.907 -68.593 1.00 117.52 167 ARG B O 1
ATOM 3298 N N . THR B 1 168 ? 24.381 -9.243 -69.584 1.00 107.08 168 THR B N 1
ATOM 3299 C CA . THR B 1 168 ? 25.585 -9.680 -68.880 1.00 114.86 168 THR B CA 1
ATOM 3300 C C . THR B 1 168 ? 25.461 -9.440 -67.375 1.00 119.39 168 THR B C 1
ATOM 3301 O O . THR B 1 168 ? 26.066 -10.174 -66.574 1.00 115.62 168 THR B O 1
ATOM 3305 N N . GLU B 1 169 ? 24.648 -8.456 -66.971 1.00 116.78 169 GLU B N 1
ATOM 3306 C CA . GLU B 1 169 ? 24.354 -8.297 -65.549 1.00 108.13 169 GLU B CA 1
ATOM 3307 C C . GLU B 1 169 ? 23.671 -9.542 -64.998 1.00 110.72 169 GLU B C 1
ATOM 3308 O O . GLU B 1 169 ? 23.985 -9.998 -63.890 1.00 117.77 169 GLU B O 1
ATOM 3314 N N . ASN B 1 170 ? 22.717 -10.093 -65.753 1.00 95.89 170 ASN B N 1
ATOM 3315 C CA . ASN B 1 170 ? 22.027 -11.300 -65.309 1.00 107.17 170 ASN B CA 1
ATOM 3316 C C . ASN B 1 170 ? 22.963 -12.492 -65.235 1.00 115.29 170 ASN B C 1
ATOM 3317 O O . ASN B 1 170 ? 22.820 -13.335 -64.348 1.00 127.19 170 ASN B O 1
ATOM 3322 N N . ALA B 1 171 ? 23.911 -12.597 -66.164 1.00 110.42 171 ALA B N 1
ATOM 3323 C CA . ALA B 1 171 ? 24.888 -13.680 -66.047 1.00 97.60 171 ALA B CA 1
ATOM 3324 C C . ALA B 1 171 ? 25.749 -13.551 -64.788 1.00 113.68 171 ALA B C 1
ATOM 3325 O O . ALA B 1 171 ? 25.976 -14.543 -64.073 1.00 101.60 171 ALA B O 1
ATOM 3327 N N . ASN B 1 172 ? 26.215 -12.336 -64.478 1.00 130.70 172 ASN B N 1
ATOM 3328 C CA . ASN B 1 172 ? 26.962 -12.137 -63.232 1.00 123.65 172 ASN B CA 1
ATOM 3329 C C . ASN B 1 172 ? 26.123 -12.471 -61.995 1.00 99.78 172 ASN B C 1
ATOM 3330 O O . ASN B 1 172 ? 26.590 -13.150 -61.070 1.00 70.39 172 ASN B O 1
ATOM 3335 N N . LYS B 1 173 ? 24.873 -12.001 -61.962 1.00 111.93 173 LYS B N 1
ATOM 3336 C CA . LYS B 1 173 ? 23.985 -12.317 -60.845 1.00 90.86 173 LYS B CA 1
ATOM 3337 C C . LYS B 1 173 ? 23.696 -13.812 -60.765 1.00 99.80 173 LYS B C 1
ATOM 3338 O O . LYS B 1 173 ? 23.507 -14.356 -59.670 1.00 120.47 173 LYS B O 1
ATOM 3344 N N . GLU B 1 174 ? 23.632 -14.484 -61.916 1.00 119.67 174 GLU B N 1
ATOM 3345 C CA . GLU B 1 174 ? 23.423 -15.925 -61.944 1.00 125.23 174 GLU B CA 1
ATOM 3346 C C . GLU B 1 174 ? 24.593 -16.631 -61.275 1.00 133.79 174 GLU B C 1
ATOM 3347 O O . GLU B 1 174 ? 24.406 -17.593 -60.518 1.00 135.96 174 GLU B O 1
ATOM 3353 N N . SER B 1 175 ? 25.810 -16.132 -61.508 1.00 115.11 175 SER B N 1
ATOM 3354 C CA . SER B 1 175 ? 26.968 -16.690 -60.813 1.00 113.64 175 SER B CA 1
ATOM 3355 C C . SER B 1 175 ? 26.903 -16.400 -59.314 1.00 108.07 175 SER B C 1
ATOM 3356 O O . SER B 1 175 ? 27.304 -17.236 -58.487 1.00 96.65 175 SER B O 1
ATOM 3359 N N . VAL B 1 176 ? 26.412 -15.212 -58.949 1.00 116.72 176 VAL B N 1
ATOM 3360 C CA . VAL B 1 176 ? 26.238 -14.872 -57.536 1.00 103.19 176 VAL B CA 1
ATOM 3361 C C . VAL B 1 176 ? 25.307 -15.874 -56.859 1.00 97.34 176 VAL B C 1
ATOM 3362 O O . VAL B 1 176 ? 25.583 -16.361 -55.751 1.00 91.64 176 VAL B O 1
ATOM 3366 N N . LEU B 1 177 ? 24.196 -16.207 -57.526 1.00 102.01 177 LEU B N 1
ATOM 3367 C CA . LEU B 1 177 ? 23.297 -17.243 -57.020 1.00 93.99 177 LEU B CA 1
ATOM 3368 C C . LEU B 1 177 ? 23.986 -18.593 -56.924 1.00 99.67 177 LEU B C 1
ATOM 3369 O O . LEU B 1 177 ? 23.783 -19.326 -55.952 1.00 116.25 177 LEU B O 1
ATOM 3374 N N . ARG B 1 178 ? 24.760 -18.964 -57.945 1.00 89.65 178 ARG B N 1
ATOM 3375 C CA . ARG B 1 178 ? 25.487 -20.229 -57.891 1.00 95.32 178 ARG B CA 1
ATOM 3376 C C . ARG B 1 178 ? 26.329 -20.337 -56.626 1.00 106.77 178 ARG B C 1
ATOM 3377 O O . ARG B 1 178 ? 26.257 -21.336 -55.892 1.00 88.29 178 ARG B O 1
ATOM 3385 N N . GLN B 1 179 ? 27.060 -19.267 -56.300 1.00 135.69 179 GLN B N 1
ATOM 3386 C CA . GLN B 1 179 ? 27.948 -19.373 -55.149 1.00 137.63 179 GLN B CA 1
ATOM 3387 C C . GLN B 1 179 ? 27.205 -19.289 -53.819 1.00 133.06 179 GLN B C 1
ATOM 3388 O O . GLN B 1 179 ? 27.520 -20.039 -52.881 1.00 133.31 179 GLN B O 1
ATOM 3394 N N . ALA B 1 180 ? 26.165 -18.454 -53.737 1.00 100.43 180 ALA B N 1
ATOM 3395 C CA . ALA B 1 180 ? 25.369 -18.415 -52.514 1.00 102.90 180 ALA B CA 1
ATOM 3396 C C . ALA B 1 180 ? 24.638 -19.728 -52.251 1.00 105.57 180 ALA B C 1
ATOM 3397 O O . ALA B 1 180 ? 24.577 -20.202 -51.108 1.00 115.37 180 ALA B O 1
ATOM 3399 N N . ARG B 1 181 ? 24.100 -20.348 -53.303 1.00 107.47 181 ARG B N 1
ATOM 3400 C CA . ARG B 1 181 ? 23.426 -21.630 -53.146 1.00 107.50 181 ARG B CA 1
ATOM 3401 C C . ARG B 1 181 ? 24.376 -22.749 -52.750 1.00 110.70 181 ARG B C 1
ATOM 3402 O O . ARG B 1 181 ? 24.038 -23.564 -51.883 1.00 114.77 181 ARG B O 1
ATOM 3410 N N . ILE B 1 182 ? 25.568 -22.818 -53.352 1.00 111.43 182 ILE B N 1
ATOM 3411 C CA . ILE B 1 182 ? 26.454 -23.909 -52.954 1.00 113.27 182 ILE B CA 1
ATOM 3412 C C . ILE B 1 182 ? 26.932 -23.719 -51.517 1.00 106.88 182 ILE B C 1
ATOM 3413 O O . ILE B 1 182 ? 27.039 -24.691 -50.752 1.00 99.54 182 ILE B O 1
ATOM 3418 N N . VAL B 1 183 ? 27.178 -22.469 -51.103 1.00 109.77 183 VAL B N 1
ATOM 3419 C CA . VAL B 1 183 ? 27.635 -22.251 -49.732 1.00 101.19 183 VAL B CA 1
ATOM 3420 C C . VAL B 1 183 ? 26.530 -22.586 -48.730 1.00 91.00 183 VAL B C 1
ATOM 3421 O O . VAL B 1 183 ? 26.789 -23.208 -47.686 1.00 103.56 183 VAL B O 1
ATOM 3425 N N . ALA B 1 184 ? 25.280 -22.211 -49.034 1.00 89.34 184 ALA B N 1
ATOM 3426 C CA . ALA B 1 184 ? 24.192 -22.578 -48.134 1.00 90.00 184 ALA B CA 1
ATOM 3427 C C . ALA B 1 184 ? 23.963 -24.083 -48.089 1.00 98.30 184 ALA B C 1
ATOM 3428 O O . ALA B 1 184 ? 23.728 -24.636 -47.011 1.00 91.91 184 ALA B O 1
ATOM 3430 N N . GLU B 1 185 ? 24.058 -24.769 -49.231 1.00 108.81 185 GLU B N 1
ATOM 3431 C CA . GLU B 1 185 ? 23.935 -26.224 -49.228 1.00 102.05 185 GLU B CA 1
ATOM 3432 C C . GLU B 1 185 ? 24.973 -26.863 -48.312 1.00 90.49 185 GLU B C 1
ATOM 3433 O O . GLU B 1 185 ? 24.639 -27.662 -47.421 1.00 80.32 185 GLU B O 1
ATOM 3439 N N . GLN B 1 186 ? 26.235 -26.446 -48.463 1.00 97.92 186 GLN B N 1
ATOM 3440 C CA . GLN B 1 186 ? 27.309 -27.038 -47.673 1.00 82.22 186 GLN B CA 1
ATOM 3441 C C . GLN B 1 186 ? 27.109 -26.800 -46.187 1.00 77.20 186 GLN B C 1
ATOM 3442 O O . GLN B 1 186 ? 27.166 -27.736 -45.381 1.00 77.40 186 GLN B O 1
ATOM 3448 N N . ARG B 1 187 ? 26.895 -25.548 -45.793 1.00 87.48 187 ARG B N 1
ATOM 3449 C CA . ARG B 1 187 ? 26.910 -25.289 -44.363 1.00 77.88 187 ARG B CA 1
ATOM 3450 C C . ARG B 1 187 ? 25.575 -25.599 -43.683 1.00 72.97 187 ARG B C 1
ATOM 3451 O O . ARG B 1 187 ? 25.559 -25.864 -42.471 1.00 72.16 187 ARG B O 1
ATOM 3459 N N . GLU B 1 188 ? 24.486 -25.721 -44.450 1.00 91.28 188 GLU B N 1
ATOM 3460 C CA . GLU B 1 188 ? 23.295 -26.400 -43.954 1.00 95.29 188 GLU B CA 1
ATOM 3461 C C . GLU B 1 188 ? 23.593 -27.856 -43.629 1.00 97.21 188 GLU B C 1
ATOM 3462 O O . GLU B 1 188 ? 23.181 -28.368 -42.578 1.00 106.30 188 GLU B O 1
ATOM 3468 N N . ALA B 1 189 ? 24.278 -28.556 -44.542 1.00 90.45 189 ALA B N 1
ATOM 3469 C CA . ALA B 1 189 ? 24.648 -29.934 -44.238 1.00 85.58 189 ALA B CA 1
ATOM 3470 C C . ALA B 1 189 ? 25.532 -29.998 -42.998 1.00 83.51 189 ALA B C 1
ATOM 3471 O O . ALA B 1 189 ? 25.383 -30.899 -42.165 1.00 97.90 189 ALA B O 1
ATOM 3473 N N . GLU B 1 190 ? 26.470 -29.058 -42.873 1.00 80.25 190 GLU B N 1
ATOM 3474 C CA . GLU B 1 190 ? 27.343 -29.021 -41.700 1.00 87.93 190 GLU B CA 1
ATOM 3475 C C . GLU B 1 190 ? 26.543 -28.888 -40.405 1.00 82.90 190 GLU B C 1
ATOM 3476 O O . GLU B 1 190 ? 26.823 -29.579 -39.411 1.00 80.17 190 GLU B O 1
ATOM 3482 N N . ALA B 1 191 ? 25.511 -28.037 -40.412 1.00 75.46 191 ALA B N 1
ATOM 3483 C CA . ALA B 1 191 ? 24.705 -27.886 -39.203 1.00 65.66 191 ALA B CA 1
ATOM 3484 C C . ALA B 1 191 ? 23.863 -29.127 -38.926 1.00 80.30 191 ALA B C 1
ATOM 3485 O O . ALA B 1 191 ? 23.715 -29.533 -37.765 1.00 108.28 191 ALA B O 1
ATOM 3487 N N . VAL B 1 192 ? 23.329 -29.761 -39.976 1.00 77.06 192 VAL B N 1
ATOM 3488 C CA . VAL B 1 192 ? 22.607 -31.025 -39.801 1.00 78.88 192 VAL B CA 1
ATOM 3489 C C . VAL B 1 192 ? 23.506 -32.065 -39.136 1.00 106.87 192 VAL B C 1
ATOM 3490 O O . VAL B 1 192 ? 23.110 -32.744 -38.168 1.00 94.08 192 VAL B O 1
ATOM 3494 N N . GLU B 1 193 ? 24.725 -32.220 -39.668 1.00 125.36 193 GLU B N 1
ATOM 3495 C CA . GLU B 1 193 ? 25.663 -33.188 -39.111 1.00 120.87 193 GLU B CA 1
ATOM 3496 C C . GLU B 1 193 ? 25.907 -32.908 -37.640 1.00 115.85 193 GLU B C 1
ATOM 3497 O O . GLU B 1 193 ? 25.774 -33.808 -36.808 1.00 107.49 193 GLU B O 1
ATOM 3503 N N . LYS B 1 194 ? 26.310 -31.679 -37.301 1.00 91.85 194 LYS B N 1
ATOM 3504 C CA . LYS B 1 194 ? 26.670 -31.428 -35.906 1.00 85.95 194 LYS B CA 1
ATOM 3505 C C . LYS B 1 194 ? 25.454 -31.560 -34.989 1.00 65.37 194 LYS B C 1
ATOM 3506 O O . LYS B 1 194 ? 25.602 -31.912 -33.811 1.00 67.12 194 LYS B O 1
ATOM 3512 N N . GLN B 1 195 ? 24.247 -31.344 -35.521 1.00 73.07 195 GLN B N 1
ATOM 3513 C CA . GLN B 1 195 ? 23.037 -31.550 -34.730 1.00 72.91 195 GLN B CA 1
ATOM 3514 C C . GLN B 1 195 ? 22.912 -33.015 -34.340 1.00 78.05 195 GLN B C 1
ATOM 3515 O O . GLN B 1 195 ? 22.750 -33.349 -33.154 1.00 94.66 195 GLN B O 1
ATOM 3521 N N . VAL B 1 196 ? 22.974 -33.909 -35.328 1.00 72.51 196 VAL B N 1
ATOM 3522 C CA . VAL B 1 196 ? 22.856 -35.328 -34.999 1.00 73.08 196 VAL B CA 1
ATOM 3523 C C . VAL B 1 196 ? 24.034 -35.745 -34.122 1.00 81.92 196 VAL B C 1
ATOM 3524 O O . VAL B 1 196 ? 23.900 -36.586 -33.216 1.00 89.02 196 VAL B O 1
ATOM 3528 N N . GLN B 1 197 ? 25.207 -35.158 -34.387 1.00 80.42 197 GLN B N 1
ATOM 3529 C CA . GLN B 1 197 ? 26.414 -35.415 -33.611 1.00 78.21 197 GLN B CA 1
ATOM 3530 C C . GLN B 1 197 ? 26.157 -35.211 -32.129 1.00 59.41 197 GLN B C 1
ATOM 3531 O O . GLN B 1 197 ? 26.424 -36.095 -31.305 1.00 56.84 197 GLN B O 1
ATOM 3537 N N . THR B 1 198 ? 25.603 -34.051 -31.772 1.00 56.98 198 THR B N 1
ATOM 3538 C CA . THR B 1 198 ? 25.436 -33.777 -30.355 1.00 54.97 198 THR B CA 1
ATOM 3539 C C . THR B 1 198 ? 24.229 -34.487 -29.767 1.00 60.44 198 THR B C 1
ATOM 3540 O O . THR B 1 198 ? 24.222 -34.731 -28.562 1.00 86.24 198 THR B O 1
ATOM 3544 N N . GLU B 1 199 ? 23.212 -34.829 -30.565 1.00 64.98 199 GLU B N 1
ATOM 3545 C CA . GLU B 1 199 ? 22.158 -35.685 -30.019 1.00 66.94 199 GLU B CA 1
ATOM 3546 C C . GLU B 1 199 ? 22.720 -37.042 -29.589 1.00 64.09 199 GLU B C 1
ATOM 3547 O O . GLU B 1 199 ? 22.403 -37.551 -28.500 1.00 70.71 199 GLU B O 1
ATOM 3553 N N . ALA B 1 200 ? 23.603 -37.621 -30.409 1.00 60.90 200 ALA B N 1
ATOM 3554 C CA . ALA B 1 200 ? 24.167 -38.920 -30.049 1.00 67.29 200 ALA B CA 1
ATOM 3555 C C . ALA B 1 200 ? 25.163 -38.777 -28.902 1.00 66.43 200 ALA B C 1
ATOM 3556 O O . ALA B 1 200 ? 25.263 -39.657 -28.035 1.00 78.31 200 ALA B O 1
ATOM 3558 N N . ALA B 1 201 ? 25.929 -37.684 -28.905 1.00 57.44 201 ALA B N 1
ATOM 3559 C CA . ALA B 1 201 ? 26.811 -37.388 -27.783 1.00 55.77 201 ALA B CA 1
ATOM 3560 C C . ALA B 1 201 ? 26.018 -37.246 -26.489 1.00 55.80 201 ALA B C 1
ATOM 3561 O O . ALA B 1 201 ? 26.467 -37.688 -25.427 1.00 55.40 201 ALA B O 1
ATOM 3563 N N . ILE B 1 202 ? 24.844 -36.610 -26.558 1.00 59.04 202 ILE B N 1
ATOM 3564 C CA . ILE B 1 202 ? 23.939 -36.557 -25.413 1.00 59.99 202 ILE B CA 1
ATOM 3565 C C . ILE B 1 202 ? 23.594 -37.963 -24.940 1.00 79.48 202 ILE B C 1
ATOM 3566 O O . ILE B 1 202 ? 23.647 -38.254 -23.741 1.00 101.88 202 ILE B O 1
ATOM 3571 N N . ALA B 1 203 ? 23.200 -38.846 -25.862 1.00 75.54 203 ALA B N 1
ATOM 3572 C CA . ALA B 1 203 ? 22.854 -40.208 -25.445 1.00 65.19 203 ALA B CA 1
ATOM 3573 C C . ALA B 1 203 ? 24.015 -40.869 -24.695 1.00 80.42 203 ALA B C 1
ATOM 3574 O O . ALA B 1 203 ? 23.857 -41.376 -23.568 1.00 82.37 203 ALA B O 1
ATOM 3576 N N . ALA B 1 204 ? 25.207 -40.821 -25.303 1.00 95.80 204 ALA B N 1
ATOM 3577 C CA . ALA B 1 204 ? 26.388 -41.476 -24.741 1.00 94.01 204 ALA B CA 1
ATOM 3578 C C . ALA B 1 204 ? 26.747 -40.899 -23.378 1.00 86.15 204 ALA B C 1
ATOM 3579 O O . ALA B 1 204 ? 27.028 -41.639 -22.425 1.00 93.99 204 ALA B O 1
ATOM 3581 N N . ASN B 1 205 ? 26.737 -39.570 -23.268 1.00 80.77 205 ASN B N 1
ATOM 3582 C CA . ASN B 1 205 ? 27.166 -38.932 -22.034 1.00 81.05 205 ASN B CA 1
ATOM 3583 C C . ASN B 1 205 ? 26.120 -39.093 -20.946 1.00 82.78 205 ASN B C 1
ATOM 3584 O O . ASN B 1 205 ? 26.474 -39.153 -19.770 1.00 109.11 205 ASN B O 1
ATOM 3589 N N . SER B 1 206 ? 24.839 -39.176 -21.308 1.00 69.13 206 SER B N 1
ATOM 3590 C CA . SER B 1 206 ? 23.824 -39.491 -20.312 1.00 59.33 206 SER B CA 1
ATOM 3591 C C . SER B 1 206 ? 24.084 -40.868 -19.722 1.00 77.28 206 SER B C 1
ATOM 3592 O O . SER B 1 206 ? 24.006 -41.058 -18.500 1.00 73.12 206 SER B O 1
ATOM 3595 N N . GLU B 1 207 ? 24.444 -41.835 -20.574 1.00 90.61 207 GLU B N 1
ATOM 3596 C CA . GLU B 1 207 ? 24.700 -43.178 -20.060 1.00 96.48 207 GLU B CA 1
ATOM 3597 C C . GLU B 1 207 ? 25.927 -43.183 -19.147 1.00 102.94 207 GLU B C 1
ATOM 3598 O O . GLU B 1 207 ? 25.883 -43.697 -18.014 1.00 105.23 207 GLU B O 1
ATOM 3604 N N . GLN B 1 208 ? 27.027 -42.586 -19.622 1.00 110.34 208 GLN B N 1
ATOM 3605 C CA . GLN B 1 208 ? 28.252 -42.536 -18.828 1.00 97.57 208 GLN B CA 1
ATOM 3606 C C . GLN B 1 208 ? 28.070 -41.768 -17.523 1.00 89.75 208 GLN B C 1
ATOM 3607 O O . GLN B 1 208 ? 28.598 -42.173 -16.482 1.00 83.81 208 GLN B O 1
ATOM 3613 N N . LEU B 1 209 ? 27.309 -40.668 -17.548 1.00 89.50 209 LEU B N 1
ATOM 3614 C CA . LEU B 1 209 ? 27.018 -39.928 -16.325 1.00 85.76 209 LEU B CA 1
ATOM 3615 C C . LEU B 1 209 ? 26.206 -40.749 -15.338 1.00 98.93 209 LEU B C 1
ATOM 3616 O O . LEU B 1 209 ? 26.417 -40.648 -14.125 1.00 117.84 209 LEU B O 1
ATOM 3621 N N . ASN B 1 210 ? 25.207 -41.493 -15.819 1.00 89.74 210 ASN B N 1
ATOM 3622 C CA . ASN B 1 210 ? 24.409 -42.277 -14.884 1.00 90.52 210 ASN B CA 1
ATOM 3623 C C . ASN B 1 210 ? 25.283 -43.327 -14.209 1.00 89.92 210 ASN B C 1
ATOM 3624 O O . ASN B 1 210 ? 25.179 -43.562 -12.994 1.00 85.20 210 ASN B O 1
ATOM 3629 N N . VAL B 1 211 ? 26.206 -43.915 -14.980 1.00 93.54 211 VAL B N 1
ATOM 3630 C CA . VAL B 1 211 ? 27.223 -44.786 -14.391 1.00 84.22 211 VAL B CA 1
ATOM 3631 C C . VAL B 1 211 ? 28.022 -44.035 -13.331 1.00 82.95 211 VAL B C 1
ATOM 3632 O O . VAL B 1 211 ? 28.226 -44.532 -12.214 1.00 83.75 211 VAL B O 1
ATOM 3636 N N . LEU B 1 212 ? 28.521 -42.845 -13.682 1.00 96.17 212 LEU B N 1
ATOM 3637 C CA . LEU B 1 212 ? 29.367 -42.094 -12.758 1.00 94.37 212 LEU B CA 1
ATOM 3638 C C . LEU B 1 212 ? 28.635 -41.798 -11.453 1.00 83.32 212 LEU B C 1
ATOM 3639 O O . LEU B 1 212 ? 29.220 -41.899 -10.372 1.00 99.42 212 LEU B O 1
ATOM 3644 N N . THR B 1 213 ? 27.358 -41.410 -11.534 1.00 74.06 213 THR B N 1
ATOM 3645 C CA . THR B 1 213 ? 26.637 -41.045 -10.316 1.00 83.07 213 THR B CA 1
ATOM 3646 C C . THR B 1 213 ? 26.264 -42.271 -9.488 1.00 93.57 213 THR B C 1
ATOM 3647 O O . THR B 1 213 ? 26.208 -42.191 -8.250 1.00 92.36 213 THR B O 1
ATOM 3651 N N . ASN B 1 214 ? 26.082 -43.428 -10.135 1.00 91.89 214 ASN B N 1
ATOM 3652 C CA . ASN B 1 214 ? 25.957 -44.669 -9.378 1.00 87.64 214 ASN B CA 1
ATOM 3653 C C . ASN B 1 214 ? 27.235 -44.939 -8.602 1.00 84.36 214 ASN B C 1
ATOM 3654 O O . ASN B 1 214 ? 27.205 -45.274 -7.407 1.00 77.55 214 ASN B O 1
ATOM 3659 N N . ASN B 1 215 ? 28.378 -44.770 -9.273 1.00 96.17 215 ASN B N 1
ATOM 3660 C CA . ASN B 1 215 ? 29.656 -44.936 -8.595 1.00 100.37 215 ASN B CA 1
ATOM 3661 C C . ASN B 1 215 ? 29.778 -43.957 -7.442 1.00 99.10 215 ASN B C 1
ATOM 3662 O O . ASN B 1 215 ? 30.291 -44.314 -6.381 1.00 113.31 215 ASN B O 1
ATOM 3667 N N . ARG B 1 216 ? 29.377 -42.701 -7.648 1.00 80.86 216 ARG B N 1
ATOM 3668 C CA . ARG B 1 216 ? 29.505 -41.724 -6.574 1.00 60.72 216 ARG B CA 1
ATOM 3669 C C . ARG B 1 216 ? 28.683 -42.148 -5.366 1.00 66.62 216 ARG B C 1
ATOM 3670 O O . ARG B 1 216 ? 29.119 -41.972 -4.226 1.00 81.82 216 ARG B O 1
ATOM 3678 N N . SER B 1 217 ? 27.462 -42.654 -5.585 1.00 74.25 217 SER B N 1
ATOM 3679 C CA . SER B 1 217 ? 26.654 -43.033 -4.428 1.00 81.94 217 SER B CA 1
ATOM 3680 C C . SER B 1 217 ? 27.236 -44.248 -3.698 1.00 76.51 217 SER B C 1
ATOM 3681 O O . SER B 1 217 ? 27.246 -44.286 -2.460 1.00 72.21 217 SER B O 1
ATOM 3684 N N . THR B 1 218 ? 27.767 -45.236 -4.430 1.00 80.46 218 THR B N 1
ATOM 3685 C CA . THR B 1 218 ? 28.442 -46.339 -3.736 1.00 79.88 218 THR B CA 1
ATOM 3686 C C . THR B 1 218 ? 29.716 -45.871 -3.030 1.00 74.96 218 THR B C 1
ATOM 3687 O O . THR B 1 218 ? 30.043 -46.341 -1.930 1.00 65.07 218 THR B O 1
ATOM 3691 N N . LEU B 1 219 ? 30.438 -44.937 -3.650 1.00 80.41 219 LEU B N 1
ATOM 3692 C CA . LEU B 1 219 ? 31.633 -44.358 -3.049 1.00 66.91 219 LEU B CA 1
ATOM 3693 C C . LEU B 1 219 ? 31.297 -43.615 -1.767 1.00 77.30 219 LEU B C 1
ATOM 3694 O O . LEU B 1 219 ? 32.035 -43.702 -0.783 1.00 95.55 219 LEU B O 1
ATOM 3699 N N . VAL B 1 220 ? 30.200 -42.855 -1.762 1.00 76.98 220 VAL B N 1
ATOM 3700 C CA . VAL B 1 220 ? 29.862 -42.130 -0.548 1.00 75.18 220 VAL B CA 1
ATOM 3701 C C . VAL B 1 220 ? 29.397 -43.126 0.501 1.00 91.04 220 VAL B C 1
ATOM 3702 O O . VAL B 1 220 ? 29.581 -42.897 1.697 1.00 109.61 220 VAL B O 1
ATOM 3706 N N . ALA B 1 221 ? 28.796 -44.247 0.088 1.00 86.36 221 ALA B N 1
ATOM 3707 C CA . ALA B 1 221 ? 28.515 -45.299 1.061 1.00 87.59 221 ALA B CA 1
ATOM 3708 C C . ALA B 1 221 ? 29.812 -45.728 1.740 1.00 89.00 221 ALA B C 1
ATOM 3709 O O . ALA B 1 221 ? 29.908 -45.763 2.976 1.00 99.69 221 ALA B O 1
ATOM 3711 N N . GLN B 1 222 ? 30.805 -46.111 0.926 1.00 79.93 222 GLN B N 1
ATOM 3712 C CA . GLN B 1 222 ? 32.136 -46.444 1.436 1.00 88.34 222 GLN B CA 1
ATOM 3713 C C . GLN B 1 222 ? 32.656 -45.361 2.377 1.00 95.94 222 GLN B C 1
ATOM 3714 O O . GLN B 1 222 ? 33.241 -45.657 3.429 1.00 115.47 222 GLN B O 1
ATOM 3720 N N . ARG B 1 223 ? 32.461 -44.095 1.994 1.00 127.03 223 ARG B N 1
ATOM 3721 C CA . ARG B 1 223 ? 33.048 -42.973 2.720 1.00 132.42 223 ARG B CA 1
ATOM 3722 C C . ARG B 1 223 ? 32.394 -42.821 4.086 1.00 149.96 223 ARG B C 1
ATOM 3723 O O . ARG B 1 223 ? 33.079 -42.612 5.096 1.00 164.64 223 ARG B O 1
ATOM 3731 N N . ASP B 1 224 ? 31.069 -42.957 4.133 1.00 107.39 224 ASP B N 1
ATOM 3732 C CA . ASP B 1 224 ? 30.348 -42.877 5.396 1.00 102.45 224 ASP B CA 1
ATOM 3733 C C . ASP B 1 224 ? 30.725 -44.043 6.294 1.00 118.91 224 ASP B C 1
ATOM 3734 O O . ASP B 1 224 ? 30.844 -43.875 7.509 1.00 130.43 224 ASP B O 1
ATOM 3739 N N . GLY B 1 225 ? 30.898 -45.238 5.720 1.00 121.08 225 GLY B N 1
ATOM 3740 C CA . GLY B 1 225 ? 31.327 -46.363 6.539 1.00 137.36 225 GLY B CA 1
ATOM 3741 C C . GLY B 1 225 ? 32.698 -46.137 7.148 1.00 129.34 225 GLY B C 1
ATOM 3742 O O . GLY B 1 225 ? 32.916 -46.387 8.340 1.00 131.94 225 GLY B O 1
ATOM 3743 N N . ALA B 1 226 ? 33.657 -45.698 6.329 1.00 118.43 226 ALA B N 1
ATOM 3744 C CA . ALA B 1 226 ? 35.000 -45.480 6.854 1.00 105.91 226 ALA B CA 1
ATOM 3745 C C . ALA B 1 226 ? 34.995 -44.379 7.910 1.00 132.34 226 ALA B C 1
ATOM 3746 O O . ALA B 1 226 ? 35.680 -44.480 8.940 1.00 143.79 226 ALA B O 1
ATOM 3748 N N . GLU B 1 227 ? 34.202 -43.322 7.682 1.00 133.97 227 GLU B N 1
ATOM 3749 C CA . GLU B 1 227 ? 34.055 -42.284 8.702 1.00 122.85 227 GLU B CA 1
ATOM 3750 C C . GLU B 1 227 ? 33.434 -42.828 9.979 1.00 131.76 227 GLU B C 1
ATOM 3751 O O . GLU B 1 227 ? 33.834 -42.440 11.078 1.00 165.21 227 GLU B O 1
ATOM 3757 N N . ARG B 1 228 ? 32.393 -43.656 9.855 1.00 131.66 228 ARG B N 1
ATOM 3758 C CA . ARG B 1 228 ? 31.785 -44.251 11.039 1.00 135.64 228 ARG B CA 1
ATOM 3759 C C . ARG B 1 228 ? 32.806 -45.046 11.839 1.00 146.02 228 ARG B C 1
ATOM 3760 O O . ARG B 1 228 ? 32.828 -44.982 13.072 1.00 179.56 228 ARG B O 1
ATOM 3768 N N . ASN B 1 229 ? 33.662 -45.806 11.154 1.00 139.97 229 ASN B N 1
ATOM 3769 C CA . ASN B 1 229 ? 34.700 -46.546 11.870 1.00 140.37 229 ASN B CA 1
ATOM 3770 C C . ASN B 1 229 ? 35.686 -45.603 12.557 1.00 136.07 229 ASN B C 1
ATOM 3771 O O . ASN B 1 229 ? 36.096 -45.841 13.703 1.00 133.78 229 ASN B O 1
ATOM 3776 N N . LEU B 1 230 ? 36.101 -44.536 11.863 1.00 134.89 230 LEU B N 1
ATOM 3777 C CA . LEU B 1 230 ? 36.955 -43.536 12.505 1.00 139.39 230 LEU B CA 1
ATOM 3778 C C . LEU B 1 230 ? 36.275 -42.934 13.731 1.00 158.73 230 LEU B C 1
ATOM 3779 O O . LEU B 1 230 ? 36.927 -42.660 14.746 1.00 175.19 230 LEU B O 1
ATOM 3784 N N . ALA B 1 231 ? 34.966 -42.688 13.633 1.00 187.01 231 ALA B N 1
ATOM 3785 C CA . ALA B 1 231 ? 34.191 -42.193 14.766 1.00 191.68 231 ALA B CA 1
ATOM 3786 C C . ALA B 1 231 ? 34.218 -43.189 15.914 1.00 207.20 231 ALA B C 1
ATOM 3787 O O . ALA B 1 231 ? 34.300 -42.801 17.084 1.00 219.71 231 ALA B O 1
ATOM 3789 N N . ILE B 1 232 ? 34.141 -44.482 15.590 1.00 191.13 232 ILE B N 1
ATOM 3790 C CA . ILE B 1 232 ? 34.258 -45.523 16.608 1.00 173.63 232 ILE B CA 1
ATOM 3791 C C . ILE B 1 232 ? 35.601 -45.403 17.307 1.00 189.95 232 ILE B C 1
ATOM 3792 O O . ILE B 1 232 ? 35.692 -45.528 18.531 1.00 202.48 232 ILE B O 1
ATOM 3797 N N . ALA B 1 233 ? 36.663 -45.167 16.538 1.00 184.72 233 ALA B N 1
ATOM 3798 C CA . ALA B 1 233 ? 37.996 -45.052 17.128 1.00 173.95 233 ALA B CA 1
ATOM 3799 C C . ALA B 1 233 ? 38.065 -43.848 18.067 1.00 198.58 233 ALA B C 1
ATOM 3800 O O . ALA B 1 233 ? 38.578 -43.942 19.193 1.00 191.24 233 ALA B O 1
ATOM 3802 N N . ARG B 1 234 ? 37.576 -42.694 17.599 1.00 225.27 234 ARG B N 1
ATOM 3803 C CA . ARG B 1 234 ? 37.593 -41.482 18.416 1.00 218.65 234 ARG B CA 1
ATOM 3804 C C . ARG B 1 234 ? 36.789 -41.682 19.700 1.00 216.37 234 ARG B C 1
ATOM 3805 O O . ARG B 1 234 ? 37.202 -41.240 20.779 1.00 194.90 234 ARG B O 1
ATOM 3813 N N . ALA B 1 235 ? 35.636 -42.350 19.595 1.00 238.09 235 ALA B N 1
ATOM 3814 C CA . ALA B 1 235 ? 34.790 -42.658 20.748 1.00 248.59 235 ALA B CA 1
ATOM 3815 C C . ALA B 1 235 ? 35.525 -43.581 21.711 1.00 250.85 235 ALA B C 1
ATOM 3816 O O . ALA B 1 235 ? 35.496 -43.391 22.933 1.00 273.58 235 ALA B O 1
ATOM 3818 N N . GLN B 1 236 ? 36.180 -44.597 21.151 1.00 216.88 236 GLN B N 1
ATOM 3819 C CA . GLN B 1 236 ? 36.897 -45.628 21.888 1.00 198.74 236 GLN B CA 1
ATOM 3820 C C . GLN B 1 236 ? 38.026 -45.032 22.712 1.00 195.79 236 GLN B C 1
ATOM 3821 O O . GLN B 1 236 ? 38.302 -45.496 23.825 1.00 207.99 236 GLN B O 1
ATOM 3827 N N . ALA B 1 237 ? 38.708 -44.019 22.175 1.00 178.38 237 ALA B N 1
ATOM 3828 C CA . ALA B 1 237 ? 39.796 -43.404 22.932 1.00 173.48 237 ALA B CA 1
ATOM 3829 C C . ALA B 1 237 ? 39.282 -42.837 24.255 1.00 209.05 237 ALA B C 1
ATOM 3830 O O . ALA B 1 237 ? 39.857 -43.112 25.315 1.00 224.36 237 ALA B O 1
ATOM 3832 N N . ASP B 1 238 ? 38.212 -42.047 24.230 1.00 209.50 238 ASP B N 1
ATOM 3833 C CA . ASP B 1 238 ? 37.788 -41.376 25.462 1.00 190.25 238 ASP B CA 1
ATOM 3834 C C . ASP B 1 238 ? 36.832 -42.283 26.231 1.00 172.35 238 ASP B C 1
ATOM 3835 O O . ASP B 1 238 ? 37.260 -43.094 27.055 1.00 171.18 238 ASP B O 1
ATOM 3840 N N . UNK B 1 350 ? 5.262 -24.600 -13.220 1.00 99.03 350 UNK B N 1
ATOM 3841 C CA . UNK B 1 350 ? 6.186 -23.758 -13.971 1.00 110.87 350 UNK B CA 1
ATOM 3842 C C . UNK B 1 350 ? 6.131 -22.310 -13.495 1.00 108.55 350 UNK B C 1
ATOM 3843 O O . UNK B 1 350 ? 7.163 -21.648 -13.358 1.00 88.40 350 UNK B O 1
ATOM 3845 N N . UNK B 1 351 ? 4.916 -21.819 -13.235 1.00 109.99 351 UNK B N 1
ATOM 3846 C CA . UNK B 1 351 ? 4.742 -20.419 -12.8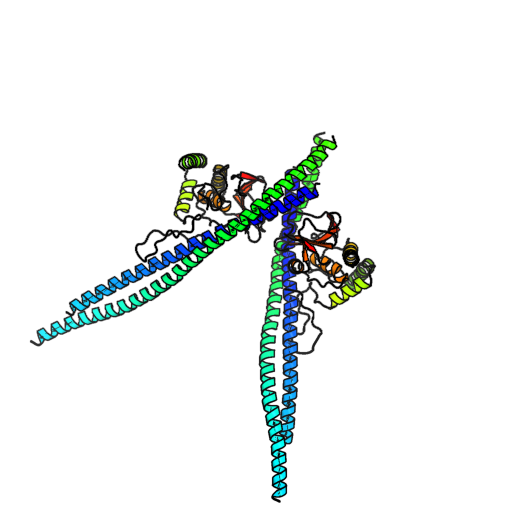61 1.00 90.52 351 UNK B CA 1
ATOM 3847 C C . UNK B 1 351 ? 5.135 -20.150 -11.412 1.00 124.51 351 UNK B C 1
ATOM 3848 O O . UNK B 1 351 ? 5.565 -19.036 -11.095 1.00 124.37 351 UNK B O 1
ATOM 3850 N N . UNK B 1 352 ? 4.995 -21.139 -10.524 1.00 153.39 352 UNK B N 1
ATOM 3851 C CA . UNK B 1 352 ? 5.528 -21.005 -9.170 1.00 141.08 352 UNK B CA 1
ATOM 3852 C C . UNK B 1 352 ? 7.047 -20.865 -9.196 1.00 160.29 352 UNK B C 1
ATOM 3853 O O . UNK B 1 352 ? 7.615 -19.990 -8.525 1.00 161.95 352 UNK B O 1
ATOM 3855 N N . UNK B 1 353 ? 7.724 -21.716 -9.978 1.00 164.59 353 UNK B N 1
ATOM 3856 C CA . UNK B 1 353 ? 9.161 -21.557 -10.179 1.00 126.27 353 UNK B CA 1
ATOM 3857 C C . UNK B 1 353 ? 9.489 -20.223 -10.836 1.00 106.94 353 UNK B C 1
ATOM 3858 O O . UNK B 1 353 ? 10.523 -19.624 -10.528 1.00 97.70 353 UNK B O 1
ATOM 3860 N N . UNK B 1 354 ? 8.619 -19.733 -11.722 1.00 112.94 354 UNK B N 1
ATOM 3861 C CA . UNK B 1 354 ? 8.846 -18.437 -12.352 1.00 107.36 354 UNK B CA 1
ATOM 3862 C C . UNK B 1 354 ? 8.823 -17.312 -11.322 1.00 79.82 354 UNK B C 1
ATOM 3863 O O . UNK B 1 354 ? 9.726 -16.468 -11.285 1.00 82.56 354 UNK B O 1
ATOM 3865 N N . UNK B 1 355 ? 7.786 -17.279 -10.483 1.00 87.69 355 UNK B N 1
ATOM 3866 C CA . UNK B 1 355 ? 7.691 -16.237 -9.466 1.00 62.08 355 UNK B CA 1
ATOM 3867 C C . UNK B 1 355 ? 8.838 -16.335 -8.464 1.00 103.46 355 UNK B C 1
ATOM 3868 O O . UNK B 1 355 ? 9.363 -15.311 -8.010 1.00 108.23 355 UNK B O 1
ATOM 3870 N N . UNK B 1 356 ? 9.269 -17.555 -8.127 1.00 100.07 356 UNK B N 1
ATOM 3871 C CA . UNK B 1 356 ? 10.366 -17.692 -7.168 1.00 99.53 356 UNK B CA 1
ATOM 3872 C C . UNK B 1 356 ? 11.703 -17.275 -7.781 1.00 103.42 356 UNK B C 1
ATOM 3873 O O . UNK B 1 356 ? 12.547 -16.664 -7.104 1.00 104.48 356 UNK B O 1
ATOM 3875 N N . UNK B 1 357 ? 11.926 -17.605 -9.056 1.00 88.43 357 UNK B N 1
ATOM 3876 C CA . UNK B 1 357 ? 13.115 -17.112 -9.738 1.00 74.72 357 UNK B CA 1
ATOM 3877 C C . UNK B 1 357 ? 13.090 -15.598 -9.834 1.00 83.07 357 UNK B C 1
ATOM 3878 O O . UNK B 1 357 ? 14.138 -14.954 -9.733 1.00 89.04 357 UNK B O 1
ATOM 3880 N N . UNK B 1 358 ? 11.903 -15.012 -10.001 1.00 83.45 358 UNK B N 1
ATOM 3881 C CA . UNK B 1 358 ? 11.790 -13.561 -9.943 1.00 83.03 358 UNK B CA 1
ATOM 3882 C C . UNK B 1 358 ? 12.105 -13.033 -8.550 1.00 72.52 358 UNK B C 1
ATOM 3883 O O . UNK B 1 358 ? 12.623 -11.923 -8.418 1.00 85.56 358 UNK B O 1
ATOM 3885 N N . UNK B 1 359 ? 11.790 -13.802 -7.507 1.00 65.84 359 UNK B N 1
ATOM 3886 C CA . UNK B 1 359 ? 12.200 -13.422 -6.156 1.00 78.64 359 UNK B CA 1
ATOM 3887 C C . UNK B 1 359 ? 13.715 -13.330 -6.053 1.00 105.48 359 UNK B C 1
ATOM 3888 O O . UNK B 1 359 ? 14.267 -12.320 -5.598 1.00 97.25 359 UNK B O 1
ATOM 3890 N N . UNK B 1 360 ? 14.403 -14.402 -6.450 1.00 112.82 360 UNK B N 1
ATOM 3891 C CA . UNK B 1 360 ? 15.865 -14.390 -6.405 1.00 69.20 360 UNK B CA 1
ATOM 3892 C C . UNK B 1 360 ? 16.451 -13.325 -7.328 1.00 105.25 360 UNK B C 1
ATOM 3893 O O . UNK B 1 360 ? 17.508 -12.763 -7.026 1.00 99.95 360 UNK B O 1
ATOM 3895 N N . UNK B 1 361 ? 15.771 -13.002 -8.437 1.00 131.08 361 UNK B N 1
ATOM 3896 C CA . UNK B 1 361 ? 16.251 -11.938 -9.321 1.00 116.38 361 UNK B CA 1
ATOM 3897 C C . UNK B 1 361 ? 15.990 -10.546 -8.748 1.00 108.39 361 UNK B C 1
ATOM 3898 O O . UNK B 1 361 ? 16.743 -9.609 -9.039 1.00 102.35 361 UNK B O 1
ATOM 3900 N N . UNK B 1 362 ? 14.935 -10.382 -7.944 1.00 109.23 362 UNK B N 1
ATOM 3901 C CA . UNK B 1 362 ? 14.766 -9.141 -7.191 1.00 91.47 362 UNK B CA 1
ATOM 3902 C C . UNK B 1 362 ? 15.839 -9.014 -6.119 1.00 98.80 362 UNK B C 1
ATOM 3903 O O . UNK B 1 362 ? 16.312 -7.909 -5.829 1.00 101.88 362 UNK B O 1
ATOM 3905 N N . UNK B 1 363 ? 16.228 -10.139 -5.514 1.00 95.21 363 UNK B N 1
ATOM 3906 C CA . UNK B 1 363 ? 17.433 -10.144 -4.686 1.00 94.72 363 UNK B CA 1
ATOM 3907 C C . UNK B 1 363 ? 18.661 -9.744 -5.503 1.00 127.96 363 UNK B C 1
ATOM 3908 O O . UNK B 1 363 ? 19.576 -9.092 -4.987 1.00 115.54 363 UNK B O 1
ATOM 3910 N N . UNK B 1 364 ? 18.705 -10.151 -6.777 1.00 165.20 364 UNK B N 1
ATOM 3911 C CA . UNK B 1 364 ? 19.766 -9.753 -7.708 1.00 164.20 364 UNK B CA 1
ATOM 3912 C C . UNK B 1 364 ? 19.704 -8.276 -8.075 1.00 124.42 364 UNK B C 1
ATOM 3913 O O . UNK B 1 364 ? 20.709 -7.717 -8.530 1.00 94.03 364 UNK B O 1
ATOM 3915 N N . UNK B 1 365 ? 18.555 -7.636 -7.904 1.00 119.39 365 UNK B N 1
ATOM 3916 C CA . UNK B 1 365 ? 18.449 -6.203 -8.151 1.00 111.27 365 UNK B CA 1
ATOM 3917 C C . UNK B 1 365 ? 19.042 -5.411 -6.986 1.00 93.11 365 UNK B C 1
ATOM 3918 O O . UNK B 1 365 ? 20.214 -5.574 -6.638 1.00 75.33 365 UNK B O 1
ATOM 3920 N N . ALA B 1 392 ? 19.703 -3.221 -11.423 1.00 48.53 373 ALA B N 1
ATOM 3921 C CA . ALA B 1 392 ? 18.812 -3.269 -12.580 1.00 49.45 373 ALA B CA 1
ATOM 3922 C C . ALA B 1 392 ? 19.590 -3.079 -13.881 1.00 62.29 373 ALA B C 1
ATOM 3923 O O . ALA B 1 392 ? 19.274 -3.676 -14.924 1.00 77.62 373 ALA B O 1
ATOM 3925 N N . ALA B 1 393 ? 20.641 -2.264 -13.792 1.00 50.72 374 ALA B N 1
ATOM 3926 C CA . ALA B 1 393 ? 21.540 -2.080 -14.924 1.00 64.61 374 ALA B CA 1
ATOM 3927 C C . ALA B 1 393 ? 22.236 -3.386 -15.283 1.00 72.89 374 ALA B C 1
ATOM 3928 O O . ALA B 1 393 ? 22.328 -3.754 -16.463 1.00 67.48 374 ALA B O 1
ATOM 3930 N N . SER B 1 394 ? 22.764 -4.085 -14.274 1.00 61.70 375 SER B N 1
ATOM 3931 C CA . SER B 1 394 ? 23.474 -5.328 -14.545 1.00 70.28 375 SER B CA 1
ATOM 3932 C C . SER B 1 394 ? 22.561 -6.365 -15.184 1.00 89.83 375 SER B C 1
ATOM 3933 O O . SER B 1 394 ? 22.961 -7.052 -16.134 1.00 107.57 375 SER B O 1
ATOM 3936 N N . ILE B 1 395 ? 21.325 -6.491 -14.695 1.00 90.70 376 ILE B N 1
ATOM 3937 C CA . ILE B 1 395 ? 20.436 -7.477 -15.296 1.00 81.26 376 ILE B CA 1
ATOM 3938 C C . ILE B 1 395 ? 20.047 -7.072 -16.712 1.00 87.88 376 ILE B C 1
ATOM 3939 O O . ILE B 1 395 ? 19.921 -7.932 -17.586 1.00 100.93 376 ILE B O 1
ATOM 3944 N N . ALA B 1 396 ? 19.824 -5.776 -16.973 1.00 90.80 377 ALA B N 1
ATOM 3945 C CA . ALA B 1 396 ? 19.541 -5.412 -18.362 1.00 65.03 377 ALA B CA 1
ATOM 3946 C C . ALA B 1 396 ? 20.727 -5.627 -19.299 1.00 58.32 377 ALA B C 1
ATOM 3947 O O . ALA B 1 396 ? 20.530 -6.003 -20.464 1.00 79.07 377 ALA B O 1
ATOM 3949 N N . ALA B 1 397 ? 21.958 -5.503 -18.798 1.00 50.25 378 ALA B N 1
ATOM 3950 C CA . ALA B 1 397 ? 23.112 -5.864 -19.620 1.00 60.68 378 ALA B CA 1
ATOM 3951 C C . ALA B 1 397 ? 23.149 -7.360 -19.899 1.00 71.19 378 ALA B C 1
ATOM 3952 O O . ALA B 1 397 ? 23.361 -7.798 -21.045 1.00 76.17 378 ALA B O 1
ATOM 3954 N N . ALA B 1 398 ? 22.903 -8.155 -18.860 1.00 101.39 379 ALA B N 1
ATOM 3955 C CA . ALA B 1 398 ? 22.842 -9.597 -19.032 1.00 112.42 379 ALA B CA 1
ATOM 3956 C C . ALA B 1 398 ? 21.749 -10.011 -19.996 1.00 122.84 379 ALA B C 1
ATOM 3957 O O . ALA B 1 398 ? 21.975 -10.838 -20.877 1.00 128.08 379 ALA B O 1
ATOM 3959 N N . ALA B 1 399 ? 20.599 -9.362 -19.924 1.00 119.96 380 ALA B N 1
ATOM 3960 C CA . ALA B 1 399 ? 19.504 -9.699 -20.820 1.00 107.42 380 ALA B CA 1
ATOM 3961 C C . ALA B 1 399 ? 19.863 -9.343 -22.255 1.00 97.29 380 ALA B C 1
ATOM 3962 O O . ALA B 1 399 ? 19.481 -10.063 -23.184 1.00 95.33 380 ALA B O 1
ATOM 3964 N N . LEU B 1 400 ? 20.491 -8.182 -22.467 1.00 77.88 381 LEU B N 1
ATOM 3965 C CA . LEU B 1 400 ? 20.989 -7.870 -23.803 1.00 83.69 381 LEU B CA 1
ATOM 3966 C C . LEU B 1 400 ? 21.814 -9.048 -24.311 1.00 85.78 381 LEU B C 1
ATOM 3967 O O . LEU B 1 400 ? 21.608 -9.536 -25.433 1.00 90.47 381 LEU B O 1
ATOM 3972 N N . ILE B 1 401 ? 22.748 -9.530 -23.486 1.00 81.03 382 ILE B N 1
ATOM 3973 C CA . ILE B 1 401 ? 23.585 -10.648 -23.927 1.00 83.70 382 ILE B CA 1
ATOM 3974 C C . ILE B 1 401 ? 22.717 -11.869 -24.225 1.00 90.43 382 ILE B C 1
ATOM 3975 O O . ILE B 1 401 ? 22.929 -12.578 -25.216 1.00 110.78 382 ILE B O 1
ATOM 3980 N N . ALA B 1 402 ? 21.739 -12.140 -23.356 1.00 80.02 383 ALA B N 1
ATOM 3981 C CA . ALA B 1 402 ? 20.876 -13.307 -23.515 1.00 82.89 383 ALA B CA 1
ATOM 3982 C C . ALA B 1 402 ? 20.155 -13.266 -24.854 1.00 84.12 383 ALA B C 1
ATOM 3983 O O . ALA B 1 402 ? 20.114 -14.261 -25.587 1.00 101.64 383 ALA B O 1
ATOM 3985 N N . ALA B 1 403 ? 19.581 -12.110 -25.188 1.00 87.79 384 ALA B N 1
ATOM 3986 C CA . ALA B 1 403 ? 18.952 -11.923 -26.485 1.00 94.31 384 ALA B CA 1
ATOM 3987 C C . ALA B 1 403 ? 19.970 -11.890 -27.612 1.00 86.54 384 ALA B C 1
ATOM 3988 O O . ALA B 1 403 ? 19.574 -11.903 -28.783 1.00 93.54 384 ALA B O 1
ATOM 3990 N N . SER B 1 404 ? 21.263 -11.841 -27.290 1.00 75.68 385 SER B N 1
ATOM 3991 C CA . SER B 1 404 ? 22.283 -11.899 -28.323 1.00 78.49 385 SER B CA 1
ATOM 3992 C C . SER B 1 404 ? 22.686 -13.323 -28.693 1.00 86.16 385 SER B C 1
ATOM 3993 O O . SER B 1 404 ? 23.322 -13.510 -29.735 1.00 110.65 385 SER B O 1
ATOM 3996 N N . GLN B 1 405 ? 22.347 -14.333 -27.885 1.00 78.42 386 GLN B N 1
ATOM 3997 C CA . GLN B 1 405 ? 22.808 -15.689 -28.155 1.00 81.67 386 GLN B CA 1
ATOM 3998 C C . GLN B 1 405 ? 21.659 -16.686 -28.079 1.00 73.77 386 GLN B C 1
ATOM 3999 O O . GLN B 1 405 ? 20.665 -16.478 -27.378 1.00 78.21 386 GLN B O 1
ATOM 4005 N N . SER B 1 406 ? 21.830 -17.780 -28.816 1.00 87.38 387 SER B N 1
ATOM 4006 C CA . SER B 1 406 ? 20.839 -18.833 -28.959 1.00 88.92 387 SER B CA 1
ATOM 4007 C C . SER B 1 406 ? 20.640 -19.550 -27.631 1.00 87.69 387 SER B C 1
ATOM 4008 O O . SER B 1 406 ? 21.504 -19.531 -26.750 1.00 97.46 387 SER B O 1
ATOM 4011 N N . SER B 1 407 ? 19.471 -20.163 -27.478 1.00 87.43 388 SER B N 1
ATOM 4012 C CA . SER B 1 407 ? 19.263 -21.034 -26.331 1.00 100.60 388 SER B CA 1
ATOM 4013 C C . SER B 1 407 ? 20.284 -22.162 -26.366 1.00 96.90 388 SER B C 1
ATOM 4014 O O . SER B 1 407 ? 20.286 -22.990 -27.282 1.00 94.59 388 SER B O 1
ATOM 4017 N N . HIS B 1 408 ? 21.141 -22.192 -25.345 1.00 123.17 389 HIS B N 1
ATOM 4018 C CA . HIS B 1 408 ? 22.236 -23.144 -25.213 1.00 112.13 389 HIS B CA 1
ATOM 4019 C C . HIS B 1 408 ? 21.825 -24.352 -24.386 1.00 90.47 389 HIS B C 1
ATOM 4020 O O . HIS B 1 408 ? 22.661 -24.971 -23.712 1.00 71.13 389 HIS B O 1
ATOM 4027 N N . ALA B 1 409 ? 20.533 -24.688 -24.435 1.00 76.13 390 ALA B N 1
ATOM 4028 C CA . ALA B 1 409 ? 19.943 -25.835 -23.765 1.00 82.38 390 ALA B CA 1
ATOM 4029 C C . ALA B 1 409 ? 19.321 -26.860 -24.702 1.00 72.94 390 ALA B C 1
ATOM 4030 O O . ALA B 1 409 ? 19.151 -28.010 -24.289 1.00 70.82 390 ALA B O 1
ATOM 4032 N N . THR B 1 410 ? 18.956 -26.494 -25.926 1.00 73.96 391 THR B N 1
ATOM 4033 C CA . THR B 1 410 ? 18.308 -27.449 -26.812 1.00 70.84 391 THR B CA 1
ATOM 4034 C C . THR B 1 410 ? 19.286 -27.894 -27.892 1.00 64.75 391 THR B C 1
ATOM 4035 O O . THR B 1 410 ? 20.440 -27.483 -27.922 1.00 80.84 391 THR B O 1
ATOM 4039 N N . THR B 1 411 ? 18.790 -28.687 -28.828 1.00 57.10 392 THR B N 1
ATOM 4040 C CA . THR B 1 411 ? 19.473 -28.940 -30.088 1.00 45.67 392 THR B CA 1
ATOM 4041 C C . THR B 1 411 ? 18.656 -28.497 -31.279 1.00 62.28 392 THR B C 1
ATOM 4042 O O . THR B 1 411 ? 19.227 -28.093 -32.295 1.00 61.03 392 THR B O 1
ATOM 4046 N N . GLN B 1 412 ? 17.336 -28.603 -31.172 1.00 71.57 393 GLN B N 1
ATOM 4047 C CA . GLN B 1 412 ? 16.404 -28.354 -32.259 1.00 67.97 393 GLN B CA 1
ATOM 4048 C C . GLN B 1 412 ? 16.697 -27.009 -32.907 1.00 70.04 393 GLN B C 1
ATOM 4049 O O . GLN B 1 412 ? 16.747 -25.982 -32.226 1.00 76.90 393 GLN B O 1
ATOM 4055 N N . ASN B 1 413 ? 16.886 -27.017 -34.219 1.00 79.85 394 ASN B N 1
ATOM 4056 C CA . ASN B 1 413 ? 17.366 -25.822 -34.904 1.00 92.30 394 ASN B CA 1
ATOM 4057 C C . ASN B 1 413 ? 16.354 -24.687 -34.843 1.00 91.84 394 ASN B C 1
ATOM 4058 O O . ASN B 1 413 ? 15.265 -24.817 -35.419 1.00 97.49 394 ASN B O 1
ATOM 4063 N N . PRO B 1 414 ? 16.653 -23.563 -34.168 1.00 91.56 395 PRO B N 1
ATOM 4064 C CA . PRO B 1 414 ? 15.645 -22.500 -34.064 1.00 91.99 395 PRO B CA 1
ATOM 4065 C C . PRO B 1 414 ? 15.652 -21.595 -35.284 1.00 93.72 395 PRO B C 1
ATOM 4066 O O . PRO B 1 414 ? 15.151 -20.468 -35.227 1.00 102.28 395 PRO B O 1
ATOM 4070 N N . TYR B 1 415 ? 16.224 -22.060 -36.383 1.00 107.78 396 TYR B N 1
ATOM 4071 C CA . TYR B 1 415 ? 16.304 -21.270 -37.598 1.00 107.48 396 TYR B CA 1
ATOM 4072 C C . TYR B 1 415 ? 15.384 -21.798 -38.688 1.00 115.27 396 TYR B C 1
ATOM 4073 O O . TYR B 1 415 ? 14.923 -22.943 -38.626 1.00 124.52 396 TYR B O 1
ATOM 4082 N N . PRO B 1 416 ? 15.105 -20.997 -39.715 1.00 95.18 397 PRO B N 1
ATOM 4083 C CA . PRO B 1 416 ? 14.295 -21.501 -40.829 1.00 88.42 397 PRO B CA 1
ATOM 4084 C C . PRO B 1 416 ? 15.039 -22.582 -41.608 1.00 93.77 397 PRO B C 1
ATOM 4085 O O . PRO B 1 416 ? 16.271 -22.598 -41.683 1.00 113.34 397 PRO B O 1
ATOM 4089 N N . THR B 1 417 ? 14.262 -23.500 -42.187 1.00 81.13 398 THR B N 1
ATOM 4090 C CA . THR B 1 417 ? 14.730 -24.610 -43.020 1.00 90.67 398 THR B CA 1
ATOM 4091 C C . THR B 1 417 ? 14.613 -24.363 -44.524 1.00 106.90 398 THR B C 1
ATOM 4092 O O . THR B 1 417 ? 15.564 -24.617 -45.271 1.00 102.79 398 THR B O 1
ATOM 4096 N N . ASP B 1 418 ? 13.475 -23.848 -44.974 1.00 113.01 399 ASP B N 1
ATOM 4097 C CA . ASP B 1 418 ? 13.276 -23.450 -46.360 1.00 120.41 399 ASP B CA 1
ATOM 4098 C C . ASP B 1 418 ? 13.923 -22.091 -46.597 1.00 120.69 399 ASP B C 1
ATOM 4099 O O . ASP B 1 418 ? 13.921 -21.216 -45.725 1.00 111.21 399 ASP B O 1
ATOM 4104 N N . GLU B 1 419 ? 14.465 -21.919 -47.811 1.00 116.97 400 GLU B N 1
ATOM 4105 C CA . GLU B 1 419 ? 15.214 -20.722 -48.194 1.00 109.48 400 GLU B CA 1
ATOM 4106 C C . GLU B 1 419 ? 14.379 -19.453 -48.333 1.00 103.43 400 GLU B C 1
ATOM 4107 O O . GLU B 1 419 ? 14.250 -18.883 -49.425 1.00 71.47 400 GLU B O 1
ATOM 4113 N N . ASP B 1 420 ? 13.678 -19.106 -47.252 1.00 126.65 401 ASP B N 1
ATOM 4114 C CA . ASP B 1 420 ? 12.581 -18.150 -47.311 1.00 129.07 401 ASP B CA 1
ATOM 4115 C C . ASP B 1 420 ? 12.556 -17.416 -45.974 1.00 128.27 401 ASP B C 1
ATOM 4116 O O . ASP B 1 420 ? 12.905 -17.989 -44.940 1.00 110.69 401 ASP B O 1
ATOM 4121 N N . ALA B 1 421 ? 12.197 -16.136 -46.017 1.00 132.45 402 ALA B N 1
ATOM 4122 C CA . ALA B 1 421 ? 12.111 -15.232 -44.868 1.00 119.10 402 ALA B CA 1
ATOM 4123 C C . ALA B 1 421 ? 13.501 -14.766 -44.442 1.00 102.13 402 ALA B C 1
ATOM 4124 O O . ALA B 1 421 ? 14.493 -15.098 -45.093 1.00 103.46 402 ALA B O 1
ATOM 4126 N N . ASP B 1 422 ? 13.595 -14.028 -43.337 1.00 96.37 403 ASP B N 1
ATOM 4127 C CA . ASP B 1 422 ? 14.881 -13.734 -42.719 1.00 93.71 403 ASP B CA 1
ATOM 4128 C C . ASP B 1 422 ? 14.751 -13.246 -41.282 1.00 114.36 403 ASP B C 1
ATOM 4129 O O . ASP B 1 422 ? 14.456 -12.063 -41.076 1.00 108.47 403 ASP B O 1
ATOM 4134 N N . PRO B 1 423 ? 14.953 -14.068 -40.264 1.00 128.66 404 PRO B N 1
ATOM 4135 C CA . PRO B 1 423 ? 14.712 -13.601 -38.901 1.00 133.72 404 PRO B CA 1
ATOM 4136 C C . PRO B 1 423 ? 15.957 -12.852 -38.441 1.00 122.15 404 PRO B C 1
ATOM 4137 O O . PRO B 1 423 ? 16.912 -12.678 -39.198 1.00 124.31 404 PRO B O 1
ATOM 4141 N N . THR B 1 424 ? 15.952 -12.405 -37.192 1.00 105.26 405 THR B N 1
ATOM 4142 C CA . THR B 1 424 ? 17.245 -12.183 -36.575 1.00 99.81 405 THR B CA 1
ATOM 4143 C C . THR B 1 424 ? 17.956 -13.507 -36.324 1.00 108.15 405 THR B C 1
ATOM 4144 O O . THR B 1 424 ? 17.345 -14.575 -36.220 1.00 112.11 405 THR B O 1
ATOM 4148 N N . ASP B 1 425 ? 19.276 -13.413 -36.225 1.00 106.72 406 ASP B N 1
ATOM 4149 C CA . ASP B 1 425 ? 20.157 -14.558 -36.092 1.00 114.26 406 ASP B CA 1
ATOM 4150 C C . ASP B 1 425 ? 21.212 -14.138 -35.086 1.00 110.24 406 ASP B C 1
ATOM 4151 O O . ASP B 1 425 ? 21.756 -13.033 -35.184 1.00 87.89 406 ASP B O 1
ATOM 4156 N N . ILE B 1 426 ? 21.508 -14.997 -34.151 1.00 124.62 407 ILE B N 1
ATOM 4157 C CA . ILE B 1 426 ? 22.224 -14.578 -32.956 1.00 124.39 407 ILE B CA 1
ATOM 4158 C C . ILE B 1 426 ? 23.720 -14.607 -33.217 1.00 95.53 407 ILE B C 1
ATOM 4159 O O . ILE B 1 426 ? 24.216 -15.342 -34.076 1.00 88.38 407 ILE B O 1
ATOM 4164 N N . ALA B 1 427 ? 24.441 -13.769 -32.475 1.00 106.65 408 ALA B N 1
ATOM 4165 C CA . ALA B 1 427 ? 25.877 -13.648 -32.633 1.00 70.39 408 ALA B CA 1
ATOM 4166 C C . ALA B 1 427 ? 26.567 -14.931 -32.178 1.00 80.69 408 ALA B C 1
ATOM 4167 O O . ALA B 1 427 ? 25.971 -15.806 -31.551 1.00 83.48 408 ALA B O 1
ATOM 4169 N N . ASP B 1 428 ? 27.863 -15.006 -32.447 1.00 68.65 409 ASP B N 1
ATOM 4170 C CA . ASP B 1 428 ? 28.620 -16.247 -32.390 1.00 71.90 409 ASP B CA 1
ATOM 4171 C C . ASP B 1 428 ? 29.727 -16.058 -31.369 1.00 86.31 409 ASP B C 1
ATOM 4172 O O . ASP B 1 428 ? 30.480 -15.080 -31.445 1.00 94.29 409 ASP B O 1
ATOM 4177 N N . ILE B 1 429 ? 29.825 -16.980 -30.414 1.00 84.16 410 ILE B N 1
ATOM 4178 C CA . ILE B 1 429 ? 30.421 -16.693 -29.119 1.00 101.98 410 ILE B CA 1
ATOM 4179 C C . ILE B 1 429 ? 31.618 -17.589 -28.842 1.00 104.25 410 ILE B C 1
ATOM 4180 O O . ILE B 1 429 ? 32.253 -17.454 -27.790 1.00 124.61 410 ILE B O 1
ATOM 4185 N N . GLN B 1 430 ? 31.969 -18.476 -29.772 1.00 95.71 411 GLN B N 1
ATOM 4186 C CA . GLN B 1 430 ? 32.970 -19.500 -29.528 1.00 95.83 411 GLN B CA 1
ATOM 4187 C C . GLN B 1 430 ? 34.267 -19.085 -30.225 1.00 88.50 411 GLN B C 1
ATOM 4188 O O . GLN B 1 430 ? 34.378 -17.993 -30.786 1.00 94.05 411 GLN B O 1
ATOM 4194 N N . GLY B 1 431 ? 35.259 -19.967 -30.191 1.00 62.34 412 GLY B N 1
ATOM 4195 C CA . GLY B 1 431 ? 36.481 -19.758 -30.949 1.00 43.32 412 GLY B CA 1
ATOM 4196 C C . GLY B 1 431 ? 36.248 -19.604 -32.444 1.00 44.56 412 GLY B C 1
ATOM 4197 O O . GLY B 1 431 ? 36.292 -18.501 -32.991 1.00 45.83 412 GLY B O 1
ATOM 4198 N N . ASP B 1 479 ? 34.762 1.866 -12.389 1.00 65.28 460 ASP B N 1
ATOM 4199 C CA . ASP B 1 479 ? 36.069 1.238 -12.541 1.00 62.69 460 ASP B CA 1
ATOM 4200 C C . ASP B 1 479 ? 35.955 -0.276 -12.424 1.00 69.63 460 ASP B C 1
ATOM 4201 O O . ASP B 1 479 ? 34.858 -0.814 -12.283 1.00 78.45 460 ASP B O 1
ATOM 4206 N N . ARG B 1 480 ? 37.105 -0.951 -12.496 1.00 74.38 461 ARG B N 1
ATOM 4207 C CA . ARG B 1 480 ? 37.129 -2.409 -12.410 1.00 86.97 461 ARG B CA 1
ATOM 4208 C C . ARG B 1 480 ? 36.470 -2.913 -11.130 1.00 69.36 461 ARG B C 1
ATOM 4209 O O . ARG B 1 480 ? 35.712 -3.891 -11.158 1.00 70.17 461 ARG B O 1
ATOM 4217 N N . SER B 1 481 ? 36.750 -2.264 -9.997 1.00 50.91 462 SER B N 1
ATOM 4218 C CA . SER B 1 481 ? 36.178 -2.707 -8.728 1.00 56.58 462 SER B CA 1
ATOM 4219 C C . SER B 1 481 ? 34.655 -2.653 -8.757 1.00 66.24 462 SER B C 1
ATOM 4220 O O . SER B 1 481 ? 33.983 -3.586 -8.301 1.00 69.21 462 SER B O 1
ATOM 4223 N N . ALA B 1 482 ? 34.091 -1.553 -9.262 1.00 71.28 463 ALA B N 1
ATOM 4224 C CA . ALA B 1 482 ? 32.638 -1.466 -9.363 1.00 61.86 463 ALA B CA 1
ATOM 4225 C C . ALA B 1 482 ? 32.109 -2.554 -10.282 1.00 67.03 463 ALA B C 1
ATOM 4226 O O . ALA B 1 482 ? 31.058 -3.150 -10.018 1.00 66.10 463 ALA B O 1
ATOM 4228 N N . GLN B 1 483 ? 32.825 -2.813 -11.379 1.00 80.22 464 GLN B N 1
ATOM 4229 C CA . GLN B 1 483 ? 32.409 -3.840 -12.323 1.00 85.89 464 GLN B CA 1
ATOM 4230 C C . GLN B 1 483 ? 32.387 -5.203 -11.640 1.00 82.72 464 GLN B C 1
ATOM 4231 O O . GLN B 1 483 ? 31.419 -5.964 -11.756 1.00 87.24 464 GLN B O 1
ATOM 4237 N N . ILE B 1 484 ? 33.481 -5.525 -10.941 1.00 70.81 465 ILE B N 1
ATOM 4238 C CA . ILE B 1 484 ? 33.618 -6.783 -10.205 1.00 64.97 465 ILE B CA 1
ATOM 4239 C C . ILE B 1 484 ? 32.542 -6.957 -9.134 1.00 64.21 465 ILE B C 1
ATOM 4240 O O . ILE B 1 484 ? 31.936 -8.030 -9.019 1.00 53.27 465 ILE B O 1
ATOM 4245 N N . GLU B 1 485 ? 32.286 -5.917 -8.332 1.00 60.20 466 GLU B N 1
ATOM 4246 C CA . GLU B 1 485 ? 31.308 -6.067 -7.253 1.00 56.48 466 GLU B CA 1
ATOM 4247 C C . GLU B 1 485 ? 29.904 -6.352 -7.764 1.00 60.53 466 GLU B C 1
ATOM 4248 O O . GLU B 1 485 ? 29.147 -7.092 -7.125 1.00 68.11 466 GLU B O 1
ATOM 4254 N N . THR B 1 486 ? 29.528 -5.774 -8.904 1.00 63.57 467 THR B N 1
ATOM 4255 C CA . THR B 1 486 ? 28.219 -6.078 -9.472 1.00 60.54 467 THR B CA 1
ATOM 4256 C C . THR B 1 486 ? 28.108 -7.551 -9.853 1.00 51.67 467 THR B C 1
ATOM 4257 O O . THR B 1 486 ? 27.097 -8.207 -9.573 1.00 44.85 467 THR B O 1
ATOM 4261 N N . VAL B 1 487 ? 29.144 -8.082 -10.512 1.00 64.19 468 VAL B N 1
ATOM 4262 C CA . VAL B 1 487 ? 29.148 -9.485 -10.921 1.00 58.72 468 VAL B CA 1
ATOM 4263 C C . VAL B 1 487 ? 29.047 -10.422 -9.720 1.00 55.34 468 VAL B C 1
ATOM 4264 O O . VAL B 1 487 ? 28.222 -11.343 -9.702 1.00 64.10 468 VAL B O 1
ATOM 4268 N N . ILE B 1 488 ? 29.899 -10.221 -8.709 1.00 51.42 469 ILE B N 1
ATOM 4269 C CA . ILE B 1 488 ? 29.895 -11.134 -7.565 1.00 66.69 469 ILE B CA 1
ATOM 4270 C C . ILE B 1 488 ? 28.566 -11.081 -6.820 1.00 55.68 469 ILE B C 1
ATOM 4271 O O . ILE B 1 488 ? 28.041 -12.113 -6.381 1.00 55.50 469 ILE B O 1
ATOM 4276 N N . ALA B 1 489 ? 28.007 -9.881 -6.657 1.00 58.57 470 ALA B N 1
ATOM 4277 C CA . ALA B 1 489 ? 26.702 -9.745 -6.018 1.00 54.26 470 ALA B CA 1
ATOM 4278 C C . ALA B 1 489 ? 25.645 -10.525 -6.788 1.00 49.62 470 ALA B C 1
ATOM 4279 O O . ALA B 1 489 ? 24.726 -11.107 -6.200 1.00 62.45 470 ALA B O 1
ATOM 4281 N N . ARG B 1 490 ? 25.771 -10.530 -8.116 1.00 39.92 471 ARG B N 1
ATOM 4282 C CA . ARG B 1 490 ? 24.857 -11.254 -8.991 1.00 39.62 471 ARG B CA 1
ATOM 4283 C C . ARG B 1 490 ? 24.916 -12.760 -8.778 1.00 46.41 471 ARG B C 1
ATOM 4284 O O . ARG B 1 490 ? 23.876 -13.423 -8.692 1.00 47.41 471 ARG B O 1
ATOM 4292 N N . ALA B 1 491 ? 26.123 -13.317 -8.674 1.00 38.05 472 ALA B N 1
ATOM 4293 C CA . ALA B 1 491 ? 26.248 -14.758 -8.486 1.00 36.35 472 ALA B CA 1
ATOM 4294 C C . ALA B 1 491 ? 25.651 -15.165 -7.150 1.00 53.33 472 ALA B C 1
ATOM 4295 O O . ALA B 1 491 ? 24.897 -16.141 -7.064 1.00 70.10 472 ALA B O 1
ATOM 4297 N N . MET B 1 492 ? 25.975 -14.418 -6.095 1.00 56.91 473 MET B N 1
ATOM 4298 C CA . MET B 1 492 ? 25.418 -14.705 -4.781 1.00 38.42 473 MET B CA 1
ATOM 4299 C C . MET B 1 492 ? 23.893 -14.652 -4.797 1.00 38.60 473 MET B C 1
ATOM 4300 O O . MET B 1 492 ? 23.242 -15.373 -4.034 1.00 35.73 473 MET B O 1
ATOM 4305 N N . SER B 1 493 ? 23.306 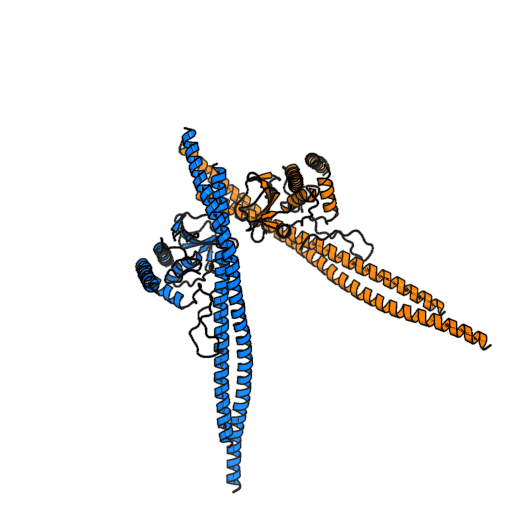-13.786 -5.630 1.00 49.16 474 SER B N 1
ATOM 4306 C CA . SER B 1 493 ? 21.851 -13.681 -5.679 1.00 51.73 474 SER B CA 1
ATOM 4307 C C . SER B 1 493 ? 21.170 -14.971 -6.126 1.00 60.17 474 SER B C 1
ATOM 4308 O O . SER B 1 493 ? 19.988 -15.170 -5.820 1.00 41.97 474 SER B O 1
ATOM 4311 N N . GLN B 1 494 ? 21.881 -15.852 -6.831 1.00 55.88 475 GLN B N 1
ATOM 4312 C CA . GLN B 1 494 ? 21.337 -17.137 -7.255 1.00 64.54 475 GLN B CA 1
ATOM 4313 C C . GLN B 1 494 ? 21.698 -18.267 -6.305 1.00 72.51 475 GLN B C 1
ATOM 4314 O O . GLN B 1 494 ? 21.446 -19.434 -6.621 1.00 73.22 475 GLN B O 1
ATOM 4320 N N . LEU B 1 495 ? 22.310 -17.949 -5.168 1.00 68.05 476 LEU B N 1
ATOM 4321 C CA . LEU B 1 495 ? 22.654 -18.965 -4.185 1.00 45.78 476 LEU B CA 1
ATOM 4322 C C . LEU B 1 495 ? 21.408 -19.734 -3.759 1.00 53.25 476 LEU B C 1
ATOM 4323 O O . LEU B 1 495 ? 20.368 -19.143 -3.452 1.00 59.17 476 LEU B O 1
ATOM 4328 N N . GLY B 1 496 ? 21.523 -21.056 -3.736 1.00 50.02 477 GLY B N 1
ATOM 4329 C CA . GLY B 1 496 ? 20.436 -21.951 -3.416 1.00 51.18 477 GLY B CA 1
ATOM 4330 C C . GLY B 1 496 ? 19.700 -22.524 -4.611 1.00 69.89 477 GLY B C 1
ATOM 4331 O O . GLY B 1 496 ? 18.966 -23.506 -4.445 1.00 93.07 477 GLY B O 1
ATOM 4332 N N . VAL B 1 497 ? 19.859 -21.942 -5.803 1.00 69.67 478 VAL B N 1
ATOM 4333 C CA . VAL B 1 497 ? 19.175 -22.470 -6.979 1.00 61.33 478 VAL B CA 1
ATOM 4334 C C . VAL B 1 497 ? 19.763 -23.844 -7.276 1.00 52.98 478 VAL B C 1
ATOM 4335 O O . VAL B 1 497 ? 20.986 -24.033 -7.217 1.00 65.22 478 VAL B O 1
ATOM 4339 N N . GLN B 1 498 ? 18.909 -24.819 -7.586 1.00 45.63 479 GLN B N 1
ATOM 4340 C CA . GLN B 1 498 ? 19.424 -26.157 -7.854 1.00 53.51 479 GLN B CA 1
ATOM 4341 C C . GLN B 1 498 ? 20.238 -26.187 -9.144 1.00 62.08 479 GLN B C 1
ATOM 4342 O O . GLN B 1 498 ? 20.028 -25.390 -10.061 1.00 52.61 479 GLN B O 1
ATOM 4348 N N . TYR B 1 499 ? 21.188 -27.120 -9.190 1.00 90.17 480 TYR B N 1
ATOM 4349 C CA . TYR B 1 499 ? 21.979 -27.367 -10.387 1.00 72.53 480 TYR B CA 1
ATOM 4350 C C . TYR B 1 499 ? 21.157 -28.098 -11.446 1.00 62.76 480 TYR B C 1
ATOM 4351 O O . TYR B 1 499 ? 20.367 -28.994 -11.136 1.00 62.64 480 TYR B O 1
ATOM 4360 N N . ALA B 1 500 ? 21.341 -27.706 -12.707 1.00 53.74 481 ALA B N 1
ATOM 4361 C CA . ALA B 1 500 ? 20.700 -28.395 -13.824 1.00 57.36 481 ALA B CA 1
ATOM 4362 C C . ALA B 1 500 ? 21.624 -28.387 -15.031 1.00 68.59 481 ALA B C 1
ATOM 4363 O O . ALA B 1 500 ? 21.968 -27.314 -15.536 1.00 77.63 481 ALA B O 1
ATOM 4365 N N . TRP B 1 501 ? 22.049 -29.573 -15.464 1.00 62.02 482 TRP B N 1
ATOM 4366 C CA . TRP B 1 501 ? 22.958 -29.705 -16.598 1.00 55.40 482 TRP B CA 1
ATOM 4367 C C . TRP B 1 501 ? 22.467 -28.936 -17.818 1.00 65.50 482 TRP B C 1
ATOM 4368 O O . TRP B 1 501 ? 21.343 -29.138 -18.287 1.00 79.58 482 TRP B O 1
ATOM 4379 N N . GLY B 1 502 ? 23.320 -28.054 -18.331 1.00 56.36 483 GLY B N 1
ATOM 4380 C CA . GLY B 1 502 ? 22.983 -27.195 -19.446 1.00 80.87 483 GLY B CA 1
ATOM 4381 C C . GLY B 1 502 ? 22.083 -26.039 -19.081 1.00 70.73 483 GLY B C 1
ATOM 4382 O O . GLY B 1 502 ? 21.774 -25.211 -19.947 1.00 74.22 483 GLY B O 1
ATOM 4383 N N . GLY B 1 503 ? 21.672 -25.957 -17.821 1.00 70.62 484 GLY B N 1
ATOM 4384 C CA . GLY B 1 503 ? 20.761 -24.921 -17.390 1.00 77.35 484 GLY B CA 1
ATOM 4385 C C . GLY B 1 503 ? 21.411 -23.560 -17.242 1.00 65.37 484 GLY B C 1
ATOM 4386 O O . GLY B 1 503 ? 22.586 -23.430 -16.900 1.00 57.48 484 GLY B O 1
ATOM 4387 N N . GLY B 1 504 ? 20.627 -22.534 -17.510 1.00 74.18 485 GLY B N 1
ATOM 4388 C CA . GLY B 1 504 ? 21.135 -21.200 -17.265 1.00 68.56 485 GLY B CA 1
ATOM 4389 C C . GLY B 1 504 ? 21.378 -20.334 -18.485 1.00 57.72 485 GLY B C 1
ATOM 4390 O O . GLY B 1 504 ? 21.796 -20.806 -19.551 1.00 51.68 485 GLY B O 1
ATOM 4391 N N . ASN B 1 505 ? 21.101 -19.046 -18.318 1.00 73.79 486 ASN B N 1
ATOM 4392 C CA . ASN B 1 505 ? 21.379 -18.023 -19.308 1.00 78.51 486 ASN B CA 1
ATOM 4393 C C . ASN B 1 505 ? 21.713 -16.740 -18.556 1.00 81.63 486 ASN B C 1
ATOM 4394 O O . ASN B 1 505 ? 21.815 -16.728 -17.326 1.00 88.58 486 ASN B O 1
ATOM 4399 N N . ALA B 1 506 ? 21.893 -15.660 -19.307 1.00 59.18 487 ALA B N 1
ATOM 4400 C CA . ALA B 1 506 ? 22.248 -14.368 -18.737 1.00 59.37 487 ALA B CA 1
ATOM 4401 C C . ALA B 1 506 ? 21.218 -13.809 -17.752 1.00 79.85 487 ALA B C 1
ATOM 4402 O O . ALA B 1 506 ? 21.573 -12.948 -16.942 1.00 85.89 487 ALA B O 1
ATOM 4404 N N . ASN B 1 507 ? 19.956 -14.243 -17.808 1.00 79.91 488 ASN B N 1
ATOM 4405 C CA . ASN B 1 507 ? 18.923 -13.724 -16.911 1.00 68.90 488 ASN B CA 1
ATOM 4406 C C . ASN B 1 507 ? 18.694 -14.561 -15.663 1.00 58.78 488 ASN B C 1
ATOM 4407 O O . ASN B 1 507 ? 18.049 -14.076 -14.727 1.00 53.45 488 ASN B O 1
ATOM 4412 N N . GLY B 1 508 ? 19.203 -15.781 -15.610 1.00 58.03 489 GLY B N 1
ATOM 4413 C CA . GLY B 1 508 ? 19.026 -16.601 -14.440 1.00 53.91 489 GLY B CA 1
ATOM 4414 C C . GLY B 1 508 ? 18.989 -18.069 -14.789 1.00 53.69 489 GLY B C 1
ATOM 4415 O O . GLY B 1 508 ? 19.463 -18.490 -15.849 1.00 60.63 489 GLY B O 1
ATOM 4416 N N . PRO B 1 509 ? 18.413 -18.881 -13.908 1.00 49.66 490 PRO B N 1
ATOM 4417 C CA . PRO B 1 509 ? 18.343 -20.317 -14.180 1.00 40.05 490 PRO B CA 1
ATOM 4418 C C . PRO B 1 509 ? 17.379 -20.616 -15.311 1.00 37.69 490 PRO B C 1
ATOM 4419 O O . PRO B 1 509 ? 16.476 -19.838 -15.629 1.00 38.66 490 PRO B O 1
ATOM 4423 N N . THR B 1 510 ? 17.608 -21.768 -15.936 1.00 77.88 491 THR B N 1
ATOM 4424 C CA . THR B 1 510 ? 16.764 -22.268 -17.007 1.00 82.24 491 THR B CA 1
ATOM 4425 C C . THR B 1 510 ? 16.573 -23.764 -16.811 1.00 75.20 491 THR B C 1
ATOM 4426 O O . THR B 1 510 ? 17.252 -24.407 -16.004 1.00 77.89 491 THR B O 1
ATOM 4430 N N . LEU B 1 511 ? 15.619 -24.302 -17.563 1.00 64.25 492 LEU B N 1
ATOM 4431 C CA . LEU B 1 511 ? 15.398 -25.739 -17.621 1.00 66.88 492 LEU B CA 1
ATOM 4432 C C . LEU B 1 511 ? 16.614 -26.495 -18.148 1.00 64.79 492 LEU B C 1
ATOM 4433 O O . LEU B 1 511 ? 17.320 -26.036 -19.053 1.00 46.87 492 LEU B O 1
ATOM 4438 N N . GLY B 1 512 ? 16.843 -27.668 -17.558 1.00 88.30 493 GLY B N 1
ATOM 4439 C CA . GLY B 1 512 ? 17.897 -28.576 -17.955 1.00 87.80 493 GLY B CA 1
ATOM 4440 C C . GLY B 1 512 ? 17.632 -29.214 -19.305 1.00 87.89 493 GLY B C 1
ATOM 4441 O O . GLY B 1 512 ? 16.673 -28.900 -20.012 1.00 96.58 493 GLY B O 1
ATOM 4442 N N . ILE B 1 513 ? 18.527 -30.125 -19.673 1.00 74.24 494 ILE B N 1
ATOM 4443 C CA . ILE B 1 513 ? 18.403 -30.863 -20.927 1.00 71.07 494 ILE B CA 1
ATOM 4444 C C . ILE B 1 513 ? 18.067 -32.331 -20.670 1.00 58.82 494 ILE B C 1
ATOM 4445 O O . ILE B 1 513 ? 17.509 -33.021 -21.523 1.00 35.25 494 ILE B O 1
ATOM 4450 N N . VAL B 1 528 ? 14.664 -26.844 -13.581 1.00 35.55 509 VAL B N 1
ATOM 4451 C CA . VAL B 1 528 ? 14.987 -25.422 -13.599 1.00 44.92 509 VAL B CA 1
ATOM 4452 C C . VAL B 1 528 ? 16.230 -25.167 -12.746 1.00 49.24 509 VAL B C 1
ATOM 4453 O O . VAL B 1 528 ? 16.166 -25.193 -11.519 1.00 63.39 509 VAL B O 1
ATOM 4457 N N . GLY B 1 529 ? 17.364 -24.938 -13.389 1.00 48.48 510 GLY B N 1
ATOM 4458 C CA . GLY B 1 529 ? 18.585 -24.734 -12.648 1.00 55.02 510 GLY B CA 1
ATOM 4459 C C . GLY B 1 529 ? 19.707 -24.119 -13.454 1.00 46.66 510 GLY B C 1
ATOM 4460 O O . GLY B 1 529 ? 19.484 -23.483 -14.485 1.00 52.31 510 GLY B O 1
ATOM 4461 N N . PHE B 1 530 ? 20.924 -24.343 -12.952 1.00 37.72 511 PHE B N 1
ATOM 4462 C CA . PHE B 1 530 ? 22.188 -23.900 -13.526 1.00 38.57 511 PHE B CA 1
ATOM 4463 C C . PHE B 1 530 ? 23.191 -25.038 -13.557 1.00 72.77 511 PHE B C 1
ATOM 4464 O O . PHE B 1 530 ? 23.214 -25.895 -12.672 1.00 72.14 511 PHE B O 1
ATOM 4472 N N . ASP B 1 531 ? 24.030 -25.028 -14.583 1.00 79.54 512 ASP B N 1
ATOM 4473 C CA . ASP B 1 531 ? 25.258 -25.804 -14.583 1.00 78.70 512 ASP B CA 1
ATOM 4474 C C . ASP B 1 531 ? 26.401 -24.809 -14.433 1.00 63.45 512 ASP B C 1
ATOM 4475 O O . ASP B 1 531 ? 26.197 -23.594 -14.512 1.00 64.99 512 ASP B O 1
ATOM 4480 N N . CYS B 1 532 ? 27.605 -25.327 -14.190 1.00 43.08 513 CYS B N 1
ATOM 4481 C CA . CYS B 1 532 ? 28.689 -24.484 -13.692 1.00 41.43 513 CYS B CA 1
ATOM 4482 C C . CYS B 1 532 ? 28.928 -23.302 -14.624 1.00 50.80 513 CYS B C 1
ATOM 4483 O O . CYS B 1 532 ? 28.966 -22.147 -14.183 1.00 45.07 513 CYS B O 1
ATOM 4486 N N . SER B 1 533 ? 29.097 -23.575 -15.921 1.00 60.46 514 SER B N 1
ATOM 4487 C CA . SER B 1 533 ? 29.398 -22.519 -16.879 1.00 57.89 514 SER B CA 1
ATOM 4488 C C . SER B 1 533 ? 28.185 -21.643 -17.170 1.00 61.40 514 SER B C 1
ATOM 4489 O O . SER B 1 533 ? 28.350 -20.525 -17.671 1.00 52.11 514 SER B O 1
ATOM 4492 N N . GLY B 1 534 ? 26.975 -22.122 -16.875 1.00 68.22 515 GLY B N 1
ATOM 4493 C CA . GLY B 1 534 ? 25.806 -21.269 -16.999 1.00 58.99 515 GLY B CA 1
ATOM 4494 C C . GLY B 1 534 ? 25.802 -20.169 -15.953 1.00 57.65 515 GLY B C 1
ATOM 4495 O O . GLY B 1 534 ? 25.379 -19.042 -16.224 1.00 50.11 515 GLY B O 1
ATOM 4496 N N . LEU B 1 535 ? 26.221 -20.501 -14.727 1.00 54.87 516 LEU B N 1
ATOM 4497 C CA . LEU B 1 535 ? 26.263 -19.516 -13.649 1.00 44.06 516 LEU B CA 1
ATOM 4498 C C . LEU B 1 535 ? 27.265 -18.403 -13.927 1.00 47.51 516 LEU B C 1
ATOM 4499 O O . LEU B 1 535 ? 26.963 -17.220 -13.731 1.00 48.48 516 LEU B O 1
ATOM 4504 N N . THR B 1 536 ? 28.470 -18.762 -14.383 1.00 51.65 517 THR B N 1
ATOM 4505 C CA . THR B 1 536 ? 29.473 -17.733 -14.643 1.00 51.55 517 THR B CA 1
ATOM 4506 C C . THR B 1 536 ? 29.024 -16.797 -15.755 1.00 52.19 517 THR B C 1
ATOM 4507 O O . THR B 1 536 ? 29.276 -15.587 -15.698 1.00 58.67 517 THR B O 1
ATOM 4511 N N . LEU B 1 537 ? 28.375 -17.342 -16.787 1.00 58.22 518 LEU B N 1
ATOM 4512 C CA . LEU B 1 537 ? 27.828 -16.502 -17.845 1.00 56.60 518 LEU B CA 1
ATOM 4513 C C . LEU B 1 537 ? 26.846 -15.489 -17.273 1.00 54.89 518 LEU B C 1
ATOM 4514 O O . LEU B 1 537 ? 26.902 -14.301 -17.608 1.00 40.18 518 LEU B O 1
ATOM 4519 N N . TYR B 1 538 ? 25.969 -15.941 -16.369 1.00 67.84 519 TYR B N 1
ATOM 4520 C CA . TYR B 1 538 ? 24.978 -15.054 -15.766 1.00 82.61 519 TYR B CA 1
ATOM 4521 C C . TYR B 1 538 ? 25.631 -13.932 -14.970 1.00 75.64 519 TYR B C 1
ATOM 4522 O O . TYR B 1 538 ? 25.270 -12.760 -15.128 1.00 88.35 519 TYR B O 1
ATOM 4531 N N . ALA B 1 539 ? 26.591 -14.265 -14.101 1.00 58.55 520 ALA B N 1
ATOM 4532 C CA . ALA B 1 539 ? 27.175 -13.233 -13.251 1.00 48.89 520 ALA B CA 1
ATOM 4533 C C . ALA B 1 539 ? 27.898 -12.180 -14.086 1.00 67.40 520 ALA B C 1
ATOM 4534 O O . ALA B 1 539 ? 27.682 -10.975 -13.908 1.00 79.47 520 ALA B O 1
ATOM 4536 N N . PHE B 1 540 ? 28.771 -12.617 -14.999 1.00 71.37 521 PHE B N 1
ATOM 4537 C CA . PHE B 1 540 ? 29.556 -11.675 -15.793 1.00 69.42 521 PHE B CA 1
ATOM 4538 C C . PHE B 1 540 ? 28.729 -10.973 -16.864 1.00 69.64 521 PHE B C 1
ATOM 4539 O O . PHE B 1 540 ? 29.142 -9.918 -17.353 1.00 80.02 521 PHE B O 1
ATOM 4547 N N . ALA B 1 541 ? 27.577 -11.537 -17.241 1.00 66.62 522 ALA B N 1
ATOM 4548 C CA . ALA B 1 541 ? 26.663 -10.860 -18.154 1.00 70.51 522 ALA B CA 1
ATOM 4549 C C . ALA B 1 541 ? 26.136 -9.551 -17.578 1.00 73.85 522 ALA B C 1
ATOM 4550 O O . ALA B 1 541 ? 25.726 -8.668 -18.337 1.00 77.04 522 ALA B O 1
ATOM 4552 N N . GLY B 1 542 ? 26.161 -9.407 -16.253 1.00 84.58 523 GLY B N 1
ATOM 4553 C CA . GLY B 1 542 ? 25.769 -8.177 -15.588 1.00 93.00 523 GLY B CA 1
ATOM 4554 C C . GLY B 1 542 ? 26.586 -6.968 -15.995 1.00 93.82 523 GLY B C 1
ATOM 4555 O O . GLY B 1 542 ? 26.112 -5.835 -15.881 1.00 99.54 523 GLY B O 1
ATOM 4556 N N . VAL B 1 543 ? 27.798 -7.183 -16.483 1.00 67.70 524 VAL B N 1
ATOM 4557 C CA . VAL B 1 543 ? 28.641 -6.098 -16.966 1.00 61.39 524 VAL B CA 1
ATOM 4558 C C . VAL B 1 543 ? 28.879 -6.243 -18.465 1.00 83.61 524 VAL B C 1
ATOM 4559 O O . VAL B 1 543 ? 29.905 -5.795 -18.988 1.00 99.45 524 VAL B O 1
ATOM 4563 N N . GLY B 1 544 ? 27.924 -6.858 -19.165 1.00 84.81 525 GLY B N 1
ATOM 4564 C CA . GLY B 1 544 ? 28.028 -6.972 -20.607 1.00 75.58 525 GLY B CA 1
ATOM 4565 C C . GLY B 1 544 ? 29.109 -7.890 -21.128 1.00 72.55 525 GLY B C 1
ATOM 4566 O O . GLY B 1 544 ? 29.534 -7.740 -22.276 1.00 76.50 525 GLY B O 1
ATOM 4567 N N . ILE B 1 545 ? 29.566 -8.839 -20.317 1.00 83.48 526 ILE B N 1
ATOM 4568 C CA . ILE B 1 545 ? 30.597 -9.789 -20.714 1.00 88.45 526 ILE B CA 1
ATOM 4569 C C . ILE B 1 545 ? 29.892 -11.052 -21.193 1.00 72.96 526 ILE B C 1
ATOM 4570 O O . ILE B 1 545 ? 29.342 -11.819 -20.395 1.00 71.01 526 ILE B O 1
ATOM 4575 N N . SER B 1 546 ? 29.880 -11.242 -22.510 1.00 55.63 527 SER B N 1
ATOM 4576 C CA . SER B 1 546 ? 29.193 -12.369 -23.124 1.00 61.22 527 SER B CA 1
ATOM 4577 C C . SER B 1 546 ? 30.119 -13.573 -23.081 1.00 53.95 527 SER B C 1
ATOM 4578 O O . SER B 1 546 ? 31.181 -13.573 -23.712 1.00 43.27 527 SER B O 1
ATOM 4581 N N . LEU B 1 547 ? 29.713 -14.598 -22.360 1.00 62.76 528 LEU B N 1
ATOM 4582 C CA . LEU B 1 547 ? 30.582 -15.747 -22.289 1.00 68.74 528 LEU B CA 1
ATOM 4583 C C . LEU B 1 547 ? 29.966 -16.946 -22.996 1.00 68.11 528 LEU B C 1
ATOM 4584 O O . LEU B 1 547 ? 28.743 -17.124 -22.996 1.00 56.46 528 LEU B O 1
ATOM 4589 N N . PRO B 1 548 ? 30.790 -17.784 -23.614 1.00 73.69 529 PRO B N 1
ATOM 4590 C CA . PRO B 1 548 ? 30.278 -19.026 -24.190 1.00 80.37 529 PRO B CA 1
ATOM 4591 C C . PRO B 1 548 ? 29.905 -19.999 -23.084 1.00 72.01 529 PRO B C 1
ATOM 4592 O O . PRO B 1 548 ? 30.402 -19.928 -21.958 1.00 74.87 529 PRO B O 1
ATOM 4596 N N . HIS B 1 549 ? 28.993 -20.904 -23.410 1.00 98.88 530 HIS B N 1
ATOM 4597 C CA . HIS B 1 549 ? 28.492 -21.860 -22.426 1.00 89.95 530 HIS B CA 1
ATOM 4598 C C . HIS B 1 549 ? 29.375 -23.109 -22.447 1.00 89.81 530 HIS B C 1
ATOM 4599 O O . HIS B 1 549 ? 28.909 -24.235 -22.611 1.00 96.59 530 HIS B O 1
ATOM 4606 N N . TYR B 1 550 ? 30.683 -22.894 -22.272 1.00 66.29 531 TYR B N 1
ATOM 4607 C CA . TYR B 1 550 ? 31.675 -23.963 -22.165 1.00 60.06 531 TYR B CA 1
ATOM 4608 C C . TYR B 1 550 ? 32.953 -23.474 -21.498 1.00 63.63 531 TYR B C 1
ATOM 4609 O O . TYR B 1 550 ? 33.555 -22.498 -21.955 1.00 62.30 531 TYR B O 1
ATOM 4618 N N . THR B 1 551 ? 33.365 -24.173 -20.430 1.00 76.41 532 THR B N 1
ATOM 4619 C CA . THR B 1 551 ? 34.562 -23.800 -19.676 1.00 65.77 532 THR B CA 1
ATOM 4620 C C . THR B 1 551 ? 35.773 -23.656 -20.589 1.00 56.40 532 THR B C 1
ATOM 4621 O O . THR B 1 551 ? 36.524 -22.679 -20.497 1.00 52.63 532 THR B O 1
ATOM 4625 N N . GLY B 1 552 ? 35.973 -24.629 -21.482 1.00 67.12 533 GLY B N 1
ATOM 4626 C CA . GLY B 1 552 ? 37.125 -24.594 -22.369 1.00 68.33 533 GLY B CA 1
ATOM 4627 C C . GLY B 1 552 ? 37.179 -23.352 -23.235 1.00 57.18 533 GLY B C 1
ATOM 4628 O O . GLY B 1 552 ? 38.266 -22.854 -23.542 1.00 54.44 533 GLY B O 1
ATOM 4629 N N . TYR B 1 553 ? 36.018 -22.828 -23.634 1.00 68.84 534 TYR B N 1
ATOM 4630 C CA . TYR B 1 553 ? 36.016 -21.601 -24.420 1.00 63.80 534 TYR B CA 1
ATOM 4631 C C . TYR B 1 553 ? 36.114 -20.387 -23.506 1.00 54.10 534 TYR B C 1
ATOM 4632 O O . TYR B 1 553 ? 36.744 -19.385 -23.863 1.00 59.78 534 TYR B O 1
ATOM 4641 N N . GLN B 1 554 ? 35.472 -20.453 -22.335 1.00 49.04 535 GLN B N 1
ATOM 4642 C CA . GLN B 1 554 ? 35.607 -19.382 -21.355 1.00 41.01 535 GLN B CA 1
ATOM 4643 C C . GLN B 1 554 ? 37.068 -19.205 -20.957 1.00 58.33 535 GLN B C 1
ATOM 4644 O O . GLN B 1 554 ? 37.501 -18.089 -20.646 1.00 72.03 535 GLN B O 1
ATOM 4650 N N . TYR B 1 555 ? 37.828 -20.308 -20.931 1.00 60.89 536 TYR B N 1
ATOM 4651 C CA . TYR B 1 555 ? 39.252 -20.285 -20.608 1.00 64.78 536 TYR B CA 1
ATOM 4652 C C . TYR B 1 555 ? 40.066 -19.439 -21.580 1.00 62.96 536 TYR B C 1
ATOM 4653 O O . TYR B 1 555 ? 41.174 -19.011 -21.234 1.00 57.56 536 TYR B O 1
ATOM 4662 N N . GLN B 1 556 ? 39.540 -19.171 -22.775 1.00 61.75 537 GLN B N 1
ATOM 4663 C CA . GLN B 1 556 ? 40.241 -18.381 -23.778 1.00 63.47 537 GLN B CA 1
ATOM 4664 C C . GLN B 1 556 ? 40.000 -16.885 -23.641 1.00 70.51 537 GLN B C 1
ATOM 4665 O O . GLN B 1 556 ? 40.645 -16.106 -24.351 1.00 77.89 537 GLN B O 1
ATOM 4671 N N . HIS B 1 557 ? 39.091 -16.463 -22.769 1.00 83.34 538 HIS B N 1
ATOM 4672 C CA . HIS B 1 557 ? 38.819 -15.045 -22.614 1.00 80.70 538 HIS B CA 1
ATOM 4673 C C . HIS B 1 557 ? 39.733 -14.461 -21.539 1.00 86.53 538 HIS B C 1
ATOM 4674 O O . HIS B 1 557 ? 40.371 -15.180 -20.769 1.00 91.24 538 HIS B O 1
ATOM 4681 N N . GLY B 1 558 ? 39.806 -13.134 -21.509 1.00 92.60 539 GLY B N 1
ATOM 4682 C CA . GLY B 1 558 ? 40.552 -12.432 -20.488 1.00 89.92 539 GLY B CA 1
ATOM 4683 C C . GLY B 1 558 ? 42.052 -12.702 -20.480 1.00 81.07 539 GLY B C 1
ATOM 4684 O O . GLY B 1 558 ? 42.673 -13.067 -21.482 1.00 75.10 539 GLY B O 1
ATOM 4685 N N . THR B 1 559 ? 42.631 -12.495 -19.300 1.00 100.62 540 THR B N 1
ATOM 4686 C CA . THR B 1 559 ? 44.060 -12.641 -19.061 1.00 96.43 540 THR B CA 1
ATOM 4687 C C . THR B 1 559 ? 44.303 -13.795 -18.097 1.00 98.60 540 THR B C 1
ATOM 4688 O O . THR B 1 559 ? 43.647 -13.881 -17.053 1.00 114.18 540 THR B O 1
ATOM 4692 N N . LYS B 1 560 ? 45.240 -14.676 -18.440 1.00 80.11 541 LYS B N 1
ATOM 4693 C CA . LYS B 1 560 ? 45.556 -15.783 -17.551 1.00 64.35 541 LYS B CA 1
ATOM 4694 C C . LYS B 1 560 ? 46.519 -15.339 -16.459 1.00 65.38 541 LYS B C 1
ATOM 4695 O O . LYS B 1 560 ? 47.407 -14.507 -16.676 1.00 86.94 541 LYS B O 1
ATOM 4701 N N . VAL B 1 561 ? 46.332 -15.910 -15.273 1.00 69.01 542 VAL B N 1
ATOM 4702 C CA . VAL B 1 561 ? 47.135 -15.597 -14.100 1.00 70.34 542 VAL B CA 1
ATOM 4703 C C . VAL B 1 561 ? 47.504 -16.909 -13.422 1.00 86.39 542 VAL B C 1
ATOM 4704 O O . VAL B 1 561 ? 46.748 -17.884 -13.473 1.00 103.67 542 VAL B O 1
ATOM 4708 N N . SER B 1 562 ? 48.680 -16.938 -12.803 1.00 87.02 543 SER B N 1
ATOM 4709 C CA . SER B 1 562 ? 49.096 -18.116 -12.059 1.00 97.28 543 SER B CA 1
ATOM 4710 C C . SER B 1 562 ? 48.120 -18.352 -10.905 1.00 97.81 543 SER B C 1
ATOM 4711 O O . SER B 1 562 ? 47.671 -17.389 -10.270 1.00 93.19 543 SER B O 1
ATOM 4714 N N . PRO B 1 563 ? 47.746 -19.605 -10.621 1.00 93.54 544 PRO B N 1
ATOM 4715 C CA . PRO B 1 563 ? 46.798 -19.850 -9.520 1.00 85.10 544 PRO B CA 1
ATOM 4716 C C . PRO B 1 563 ? 47.230 -19.276 -8.183 1.00 112.73 544 PRO B C 1
ATOM 4717 O O . PRO B 1 563 ? 46.371 -18.912 -7.372 1.00 115.48 544 PRO B O 1
ATOM 4721 N N . SER B 1 564 ? 48.536 -19.206 -7.917 1.00 123.45 545 SER B N 1
ATOM 4722 C CA . SER B 1 564 ? 49.028 -18.636 -6.667 1.00 110.50 545 SER B CA 1
ATOM 4723 C C . SER B 1 564 ? 48.759 -17.135 -6.544 1.00 118.32 545 SER B C 1
ATOM 4724 O O . SER B 1 564 ? 48.834 -16.601 -5.433 1.00 88.04 545 SER B O 1
ATOM 4727 N N . GLU B 1 565 ? 48.473 -16.441 -7.652 1.00 145.36 546 GLU B N 1
ATOM 4728 C CA . GLU B 1 565 ? 48.188 -15.007 -7.647 1.00 138.44 546 GLU B CA 1
ATOM 4729 C C . GLU B 1 565 ? 46.709 -14.677 -7.859 1.00 125.58 546 GLU B C 1
ATOM 4730 O O . GLU B 1 565 ? 46.385 -13.533 -8.198 1.00 134.04 546 GLU B O 1
ATOM 4736 N N . MET B 1 566 ? 45.807 -15.641 -7.681 1.00 96.28 547 MET B N 1
ATOM 4737 C CA . MET B 1 566 ? 44.385 -15.389 -7.897 1.00 95.64 547 MET B CA 1
ATOM 4738 C C . MET B 1 566 ? 43.868 -14.282 -6.976 1.00 96.53 547 MET B C 1
ATOM 4739 O O . MET B 1 566 ? 44.363 -14.087 -5.863 1.00 110.02 547 MET B O 1
ATOM 4744 N N . GLN B 1 567 ? 42.867 -13.542 -7.460 1.00 91.73 548 GLN B N 1
ATOM 4745 C CA . GLN B 1 567 ? 42.241 -12.487 -6.670 1.00 88.49 548 GLN B CA 1
ATOM 4746 C C . GLN B 1 567 ? 40.767 -12.368 -7.035 1.00 88.84 548 GLN B C 1
ATOM 4747 O O . GLN B 1 567 ? 40.319 -12.879 -8.064 1.00 78.48 548 GLN B O 1
ATOM 4753 N N . ARG B 1 568 ? 40.012 -11.737 -6.133 1.00 81.68 549 ARG B N 1
ATOM 4754 C CA . ARG B 1 568 ? 38.565 -11.563 -6.251 1.00 77.70 549 ARG B CA 1
ATOM 4755 C C . ARG B 1 568 ? 38.132 -11.224 -7.673 1.00 84.34 549 ARG B C 1
ATOM 4756 O O . ARG B 1 568 ? 38.631 -10.270 -8.274 1.00 90.98 549 ARG B O 1
ATOM 4764 N N . GLY B 1 569 ? 37.192 -12.001 -8.206 1.00 59.01 550 GLY B N 1
ATOM 4765 C CA . GLY B 1 569 ? 36.704 -11.818 -9.555 1.00 68.62 550 GLY B CA 1
ATOM 4766 C C . GLY B 1 569 ? 37.237 -12.803 -10.575 1.00 78.61 550 GLY B C 1
ATOM 4767 O O . GLY B 1 569 ? 36.623 -12.966 -11.636 1.00 80.28 550 GLY B O 1
ATOM 4768 N N . ASP B 1 570 ? 38.357 -13.458 -10.288 1.00 82.10 551 ASP B N 1
ATOM 4769 C CA . ASP B 1 570 ? 38.926 -14.413 -11.228 1.00 85.76 551 ASP B CA 1
ATOM 4770 C C . ASP B 1 570 ? 38.076 -15.674 -11.343 1.00 82.14 551 ASP B C 1
ATOM 4771 O O . ASP B 1 570 ? 37.338 -16.048 -10.427 1.00 86.63 551 ASP B O 1
ATOM 4776 N N . LEU B 1 571 ? 38.186 -16.320 -12.500 1.00 65.71 552 LEU B N 1
ATOM 4777 C CA . LEU B 1 571 ? 37.554 -17.602 -12.775 1.00 55.16 552 LEU B CA 1
ATOM 4778 C C . LEU B 1 571 ? 38.565 -18.708 -12.519 1.00 57.04 552 LEU B C 1
ATOM 4779 O O . LEU B 1 571 ? 39.696 -18.647 -13.012 1.00 66.08 552 LEU B O 1
ATOM 4784 N N . ILE B 1 572 ? 38.161 -19.705 -11.742 1.00 49.64 553 ILE B N 1
ATOM 4785 C CA . ILE B 1 572 ? 38.991 -20.868 -11.463 1.00 52.09 553 ILE B CA 1
ATOM 4786 C C . ILE B 1 572 ? 38.520 -22.009 -12.350 1.00 59.35 553 ILE B C 1
ATOM 4787 O O . ILE B 1 572 ? 37.329 -22.334 -12.375 1.00 70.65 553 ILE B O 1
ATOM 4792 N N . PHE B 1 573 ? 39.453 -22.617 -13.073 1.00 56.99 554 PHE B N 1
ATOM 4793 C CA . PHE B 1 573 ? 39.167 -23.733 -13.959 1.00 43.17 554 PHE B CA 1
ATOM 4794 C C . PHE B 1 573 ? 39.860 -24.988 -13.446 1.00 50.85 554 PHE B C 1
ATOM 4795 O O . PHE B 1 573 ? 40.852 -24.920 -12.716 1.00 71.75 554 PHE B O 1
ATOM 4803 N N . TYR B 1 574 ? 39.320 -26.143 -13.831 1.00 41.20 555 TYR B N 1
ATOM 4804 C CA . TYR B 1 574 ? 39.870 -27.429 -13.430 1.00 58.27 555 TYR B CA 1
ATOM 4805 C C . TYR B 1 574 ? 40.005 -28.359 -14.626 1.00 64.63 555 TYR B C 1
ATOM 4806 O O . TYR B 1 574 ? 39.275 -28.239 -15.614 1.00 64.20 555 TYR B O 1
ATOM 4815 N N . GLY B 1 575 ? 40.959 -29.285 -14.528 1.00 68.35 556 GLY B N 1
ATOM 4816 C CA . GLY B 1 575 ? 41.165 -30.262 -15.567 1.00 71.00 556 GLY B CA 1
ATOM 4817 C C . GLY B 1 575 ? 42.136 -29.809 -16.634 1.00 72.38 556 GLY B C 1
ATOM 4818 O O . GLY B 1 575 ? 42.438 -28.621 -16.769 1.00 62.30 556 GLY B O 1
ATOM 4819 N N . PRO B 1 576 ? 42.660 -30.760 -17.404 1.00 89.03 557 PRO B N 1
ATOM 4820 C CA . PRO B 1 576 ? 43.621 -30.405 -18.456 1.00 76.77 557 PRO B CA 1
ATOM 4821 C C . PRO B 1 576 ? 42.946 -29.485 -19.462 1.00 73.97 557 PRO B C 1
ATOM 4822 O O . PRO B 1 576 ? 41.889 -29.804 -20.010 1.00 75.36 557 PRO B O 1
ATOM 4826 N N . GLY B 1 577 ? 43.582 -28.344 -19.717 1.00 92.23 558 GLY B N 1
ATOM 4827 C CA . GLY B 1 577 ? 43.002 -27.320 -20.561 1.00 92.97 558 GLY B CA 1
ATOM 4828 C C . GLY B 1 577 ? 41.615 -26.840 -20.169 1.00 87.39 558 GLY B C 1
ATOM 4829 O O . GLY B 1 577 ? 40.802 -26.510 -21.040 1.00 99.10 558 GLY B O 1
ATOM 4830 N N . ALA B 1 578 ? 41.333 -26.812 -18.856 1.00 70.64 559 ALA B N 1
ATOM 4831 C CA . ALA B 1 578 ? 40.055 -26.328 -18.311 1.00 52.32 559 ALA B CA 1
ATOM 4832 C C . ALA B 1 578 ? 38.860 -27.154 -18.771 1.00 53.97 559 ALA B C 1
ATOM 4833 O O . ALA B 1 578 ? 37.759 -26.628 -18.941 1.00 46.48 559 ALA B O 1
ATOM 4835 N N . SER B 1 579 ? 39.062 -28.452 -18.966 1.00 56.21 560 SER B N 1
ATOM 4836 C CA . SER B 1 579 ? 38.009 -29.319 -19.472 1.00 57.28 560 SER B CA 1
ATOM 4837 C C . SER B 1 579 ? 36.987 -29.765 -18.430 1.00 52.51 560 SER B C 1
ATOM 4838 O O . SER B 1 579 ? 35.941 -30.291 -18.826 1.00 51.72 560 SER B O 1
ATOM 4841 N N . GLN B 1 580 ? 37.231 -29.596 -17.129 1.00 60.45 561 GLN B N 1
ATOM 4842 C CA . GLN B 1 580 ? 36.325 -30.218 -16.165 1.00 56.59 561 GLN B CA 1
ATOM 4843 C C . GLN B 1 580 ? 35.397 -29.287 -15.386 1.00 51.84 561 GLN B C 1
ATOM 4844 O O . GLN B 1 580 ? 34.224 -29.629 -15.226 1.00 46.42 561 GLN B O 1
ATOM 4850 N N . HIS B 1 581 ? 35.832 -28.124 -14.897 1.00 60.22 562 HIS B N 1
ATOM 4851 C CA . HIS B 1 581 ? 34.931 -27.357 -14.033 1.00 68.07 562 HIS B CA 1
ATOM 4852 C C . HIS B 1 581 ? 35.375 -25.898 -13.979 1.00 67.05 562 HIS B C 1
ATOM 4853 O O . HIS B 1 581 ? 36.539 -25.582 -14.240 1.00 63.96 562 HIS B O 1
ATOM 4860 N N . VAL B 1 582 ? 34.436 -25.007 -13.626 1.00 65.65 563 VAL B N 1
ATOM 4861 C CA . VAL B 1 582 ? 34.747 -23.588 -13.462 1.00 63.23 563 VAL B CA 1
ATOM 4862 C C . VAL B 1 582 ? 33.971 -22.998 -12.285 1.00 61.30 563 VAL B C 1
ATOM 4863 O O . VAL B 1 582 ? 32.848 -23.411 -11.980 1.00 68.16 563 VAL B O 1
ATOM 4867 N N . ALA B 1 583 ? 34.602 -22.035 -11.606 1.00 61.57 564 ALA B N 1
ATOM 4868 C CA . ALA B 1 583 ? 34.006 -21.298 -10.498 1.00 61.24 564 ALA B CA 1
ATOM 4869 C C . ALA B 1 583 ? 34.578 -19.885 -10.489 1.00 56.19 564 ALA B C 1
ATOM 4870 O O . ALA B 1 583 ? 35.605 -19.614 -11.116 1.00 65.08 564 ALA B O 1
ATOM 4872 N N . ILE B 1 584 ? 33.903 -18.976 -9.780 1.00 48.41 565 ILE B N 1
ATOM 4873 C CA . ILE B 1 584 ? 3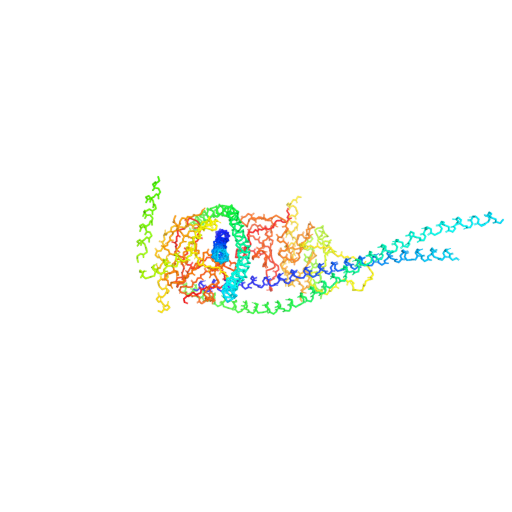4.374 -17.599 -9.626 1.00 48.24 565 ILE B CA 1
ATOM 4874 C C . ILE B 1 584 ? 34.982 -17.443 -8.240 1.00 48.94 565 ILE B C 1
ATOM 4875 O O . ILE B 1 584 ? 34.314 -17.711 -7.234 1.00 54.33 565 ILE B O 1
ATOM 4880 N N . TYR B 1 585 ? 36.229 -16.978 -8.177 1.00 61.32 566 TYR B N 1
ATOM 4881 C CA . TYR B 1 585 ? 36.852 -16.724 -6.884 1.00 80.83 566 TYR B CA 1
ATOM 4882 C C . TYR B 1 585 ? 36.206 -15.492 -6.261 1.00 82.41 566 TYR B C 1
ATOM 4883 O O . TYR B 1 585 ? 36.077 -14.453 -6.916 1.00 74.99 566 TYR B O 1
ATOM 4892 N N . LEU B 1 586 ? 35.815 -15.593 -4.992 1.00 74.24 567 LEU B N 1
ATOM 4893 C CA . LEU B 1 586 ? 35.170 -14.473 -4.320 1.00 73.81 567 LEU B CA 1
ATOM 4894 C C . LEU B 1 586 ? 36.118 -13.673 -3.433 1.00 84.62 567 LEU B C 1
ATOM 4895 O O . LEU B 1 586 ? 35.728 -12.611 -2.938 1.00 98.43 567 LEU B O 1
ATOM 4900 N N . GLY B 1 587 ? 37.350 -14.126 -3.246 1.00 86.47 568 GLY B N 1
ATOM 4901 C CA . GLY B 1 587 ? 38.232 -13.480 -2.300 1.00 101.73 568 GLY B CA 1
ATOM 4902 C C . GLY B 1 587 ? 38.070 -14.052 -0.903 1.00 109.07 568 GLY B C 1
ATOM 4903 O O . GLY B 1 587 ? 37.081 -14.705 -0.577 1.00 122.54 568 GLY B O 1
ATOM 4904 N N . ASP B 1 588 ? 39.059 -13.766 -0.055 1.00 105.62 569 ASP B N 1
ATOM 4905 C CA . ASP B 1 588 ? 39.067 -14.261 1.323 1.00 113.47 569 ASP B CA 1
ATOM 4906 C C . ASP B 1 588 ? 38.908 -15.784 1.342 1.00 112.05 569 ASP B C 1
ATOM 4907 O O . ASP B 1 588 ? 38.226 -16.358 2.195 1.00 96.59 569 ASP B O 1
ATOM 4912 N N . GLY B 1 589 ? 39.563 -16.433 0.377 1.00 101.97 570 GLY B N 1
ATOM 4913 C CA . GLY B 1 589 ? 39.637 -17.880 0.247 1.00 82.95 570 GLY B CA 1
ATOM 4914 C C . GLY B 1 589 ? 38.348 -18.633 -0.012 1.00 56.46 570 GLY B C 1
ATOM 4915 O O . GLY B 1 589 ? 38.300 -19.844 0.220 1.00 34.34 570 GLY B O 1
ATOM 4916 N N . GLN B 1 590 ? 37.298 -17.967 -0.481 1.00 69.25 571 GLN B N 1
ATOM 4917 C CA . GLN B 1 590 ? 36.054 -18.642 -0.826 1.00 84.86 571 GLN B CA 1
ATOM 4918 C C . GLN B 1 590 ? 35.684 -18.363 -2.278 1.00 73.89 571 GLN B C 1
ATOM 4919 O O . GLN B 1 590 ? 36.066 -17.336 -2.845 1.00 68.94 571 GLN B O 1
ATOM 4925 N N . MET B 1 591 ? 34.932 -19.285 -2.876 1.00 57.58 572 MET B N 1
ATOM 4926 C CA . MET B 1 591 ? 34.456 -19.115 -4.241 1.00 46.84 572 MET B CA 1
ATOM 4927 C C . MET B 1 591 ? 33.019 -19.610 -4.317 1.00 58.04 572 MET B C 1
ATOM 4928 O O . MET B 1 591 ? 32.580 -20.426 -3.504 1.00 76.28 572 MET B O 1
ATOM 4933 N N . ILE B 1 592 ? 32.286 -19.099 -5.303 1.00 49.88 573 ILE B N 1
ATOM 4934 C CA . ILE B 1 592 ? 30.904 -19.496 -5.557 1.00 50.24 573 ILE B CA 1
ATOM 4935 C C . ILE B 1 592 ? 30.860 -20.399 -6.782 1.00 49.31 573 ILE B C 1
ATOM 4936 O O . ILE B 1 592 ? 31.532 -20.132 -7.786 1.00 57.11 573 ILE B O 1
ATOM 4941 N N . GLU B 1 593 ? 30.067 -21.467 -6.709 1.00 64.94 574 GLU B N 1
ATOM 4942 C CA . GLU B 1 593 ? 30.058 -22.444 -7.789 1.00 65.35 574 GLU B CA 1
ATOM 4943 C C . GLU B 1 593 ? 28.765 -23.247 -7.777 1.00 56.47 574 GLU B C 1
ATOM 4944 O O . GLU B 1 593 ? 28.019 -23.262 -6.795 1.00 67.28 574 GLU B O 1
ATOM 4950 N N . ALA B 1 594 ? 28.519 -23.907 -8.908 1.00 43.72 575 ALA B N 1
ATOM 4951 C CA . ALA B 1 594 ? 27.471 -24.912 -9.076 1.00 46.77 575 ALA B CA 1
ATOM 4952 C C . ALA B 1 594 ? 28.236 -26.195 -9.373 1.00 70.21 575 ALA B C 1
ATOM 4953 O O . ALA B 1 594 ? 28.543 -26.491 -10.539 1.00 89.19 575 ALA B O 1
ATOM 4955 N N . PRO B 1 595 ? 28.569 -26.990 -8.345 1.00 74.29 576 PRO B N 1
ATOM 4956 C CA . PRO B 1 595 ? 29.613 -28.018 -8.500 1.00 92.37 576 PRO B CA 1
ATOM 4957 C C . PRO B 1 595 ? 29.179 -29.303 -9.192 1.00 102.02 576 PRO B C 1
ATOM 4958 O O . PRO B 1 595 ? 29.878 -29.780 -10.093 1.00 73.05 576 PRO B O 1
ATOM 4962 N N . ASN B 1 596 ? 28.047 -29.877 -8.799 1.00 122.03 577 ASN B N 1
ATOM 4963 C CA . ASN B 1 596 ? 27.649 -31.176 -9.326 1.00 110.71 577 ASN B CA 1
ATOM 4964 C C . ASN B 1 596 ? 26.162 -31.371 -9.073 1.00 137.35 577 ASN B C 1
ATOM 4965 O O . ASN B 1 596 ? 25.536 -30.631 -8.309 1.00 142.21 577 ASN B O 1
ATOM 4970 N N . SER B 1 597 ? 25.609 -32.388 -9.730 1.00 150.38 578 SER B N 1
ATOM 4971 C CA . SER B 1 597 ? 24.193 -32.699 -9.591 1.00 168.01 578 SER B CA 1
ATOM 4972 C C . SER B 1 597 ? 23.831 -32.972 -8.139 1.00 172.42 578 SER B C 1
ATOM 4973 O O . SER B 1 597 ? 24.565 -33.645 -7.408 1.00 177.58 578 SER B O 1
ATOM 4976 N N . GLY B 1 598 ? 22.684 -32.435 -7.730 1.00 143.12 579 GLY B N 1
ATOM 4977 C CA . GLY B 1 598 ? 22.196 -32.538 -6.376 1.00 150.06 579 GLY B CA 1
ATOM 4978 C C . GLY B 1 598 ? 22.676 -31.449 -5.444 1.00 151.23 579 GLY B C 1
ATOM 4979 O O . GLY B 1 598 ? 22.215 -31.391 -4.296 1.00 164.08 579 GLY B O 1
ATOM 4980 N N . SER B 1 599 ? 23.572 -30.578 -5.895 1.00 125.77 580 SER B N 1
ATOM 4981 C CA . SER B 1 599 ? 24.078 -29.493 -5.072 1.00 93.89 580 SER B CA 1
ATOM 4982 C C . SER B 1 599 ? 23.591 -28.175 -5.650 1.00 76.42 580 SER B C 1
ATOM 4983 O O . SER B 1 599 ? 23.635 -27.968 -6.867 1.00 98.07 580 SER B O 1
ATOM 4986 N N . VAL B 1 600 ? 23.143 -27.277 -4.778 1.00 55.42 581 VAL B N 1
ATOM 4987 C CA . VAL B 1 600 ? 22.651 -25.987 -5.236 1.00 69.54 581 VAL B CA 1
ATOM 4988 C C . VAL B 1 600 ? 23.850 -25.084 -5.479 1.00 72.17 581 VAL B C 1
ATOM 4989 O O . VAL B 1 600 ? 24.984 -25.437 -5.134 1.00 65.26 581 VAL B O 1
ATOM 4993 N N . VAL B 1 601 ? 23.616 -23.929 -6.105 1.00 69.05 582 VAL B N 1
ATOM 4994 C CA . VAL B 1 601 ? 24.679 -22.943 -6.238 1.00 57.82 582 VAL B CA 1
ATOM 4995 C C . VAL B 1 601 ? 25.108 -22.513 -4.844 1.00 73.24 582 VAL B C 1
ATOM 4996 O O . VAL B 1 601 ? 24.283 -22.055 -4.043 1.00 69.32 582 VAL B O 1
ATOM 5000 N N . LYS B 1 602 ? 26.402 -22.623 -4.553 1.00 79.39 583 LYS B N 1
ATOM 5001 C CA . LYS B 1 602 ? 26.849 -22.418 -3.184 1.00 68.29 583 LYS B CA 1
ATOM 5002 C C . LYS B 1 602 ? 28.244 -21.823 -3.196 1.00 61.61 583 LYS B C 1
ATOM 5003 O O . LYS B 1 602 ? 28.962 -21.885 -4.197 1.00 65.00 583 LYS B O 1
ATOM 5009 N N . ILE B 1 603 ? 28.618 -21.241 -2.064 1.00 73.61 584 ILE B N 1
ATOM 5010 C CA . ILE B 1 603 ? 29.969 -20.749 -1.853 1.00 63.22 584 ILE B CA 1
ATOM 5011 C C . ILE B 1 603 ? 30.737 -21.820 -1.095 1.00 40.32 584 ILE B C 1
ATOM 5012 O O . ILE B 1 603 ? 30.279 -22.302 -0.050 1.00 49.04 584 ILE B O 1
ATOM 5017 N N . SER B 1 604 ? 31.906 -22.183 -1.605 1.00 46.83 585 SER B N 1
ATOM 5018 C CA . SER B 1 604 ? 32.745 -23.187 -0.979 1.00 52.14 585 SER B CA 1
ATOM 5019 C C . SER B 1 604 ? 34.188 -22.711 -1.008 1.00 67.88 585 SER B C 1
ATOM 5020 O O . SER B 1 604 ? 34.562 -21.906 -1.869 1.00 84.11 585 SER B O 1
ATOM 5023 N N . PRO B 1 605 ? 35.013 -23.181 -0.077 1.00 59.53 586 PRO B N 1
ATOM 5024 C CA . PRO B 1 605 ? 36.451 -22.909 -0.163 1.00 60.86 586 PRO B CA 1
ATOM 5025 C C . PRO B 1 605 ? 37.044 -23.500 -1.435 1.00 75.36 586 PRO B C 1
ATOM 5026 O O . PRO B 1 605 ? 36.572 -24.512 -1.959 1.00 62.82 586 PRO B O 1
ATOM 5030 N N . VAL B 1 606 ? 38.095 -22.839 -1.922 1.00 85.21 587 VAL B N 1
ATOM 5031 C CA . VAL B 1 606 ? 38.786 -23.243 -3.143 1.00 79.49 587 VAL B CA 1
ATOM 5032 C C . VAL B 1 606 ? 39.341 -24.659 -3.025 1.00 84.38 587 VAL B C 1
ATOM 5033 O O . VAL B 1 606 ? 39.964 -25.032 -2.021 1.00 81.74 587 VAL B O 1
ATOM 5037 N N . ARG B 1 607 ? 39.131 -25.448 -4.082 1.00 85.99 588 ARG B N 1
ATOM 5038 C CA . ARG B 1 607 ? 39.617 -26.817 -4.185 1.00 69.97 588 ARG B CA 1
ATOM 5039 C C . ARG B 1 607 ? 40.893 -26.800 -5.009 1.00 70.21 588 ARG B C 1
ATOM 5040 O O . ARG B 1 607 ? 40.985 -26.116 -6.031 1.00 91.99 588 ARG B O 1
ATOM 5048 N N . TRP B 1 608 ? 41.869 -27.571 -4.549 1.00 71.40 589 TRP B N 1
ATOM 5049 C CA . TRP B 1 608 ? 43.201 -27.643 -5.121 1.00 65.42 589 TRP B CA 1
ATOM 5050 C C . TRP B 1 608 ? 43.471 -28.833 -6.029 1.00 59.95 589 TRP B C 1
ATOM 5051 O O . TRP B 1 608 ? 44.337 -28.729 -6.899 1.00 45.50 589 TRP B O 1
ATOM 5062 N N . SER B 1 609 ? 42.767 -29.950 -5.894 1.00 71.24 590 SER B N 1
ATOM 5063 C CA . SER B 1 609 ? 42.980 -31.042 -6.837 1.00 60.36 590 SER B CA 1
ATOM 5064 C C . SER B 1 609 ? 42.486 -30.692 -8.237 1.00 58.41 590 SER B C 1
ATOM 5065 O O . SER B 1 609 ? 41.422 -30.090 -8.407 1.00 61.52 590 SER B O 1
ATOM 5068 N N . GLY B 1 610 ? 43.271 -31.070 -9.245 1.00 72.72 591 GLY B N 1
ATOM 5069 C CA . GLY B 1 610 ? 42.843 -30.891 -10.619 1.00 73.27 591 GLY B CA 1
ATOM 5070 C C . GLY B 1 610 ? 42.800 -29.483 -11.165 1.00 63.87 591 GLY B C 1
ATOM 5071 O O . GLY B 1 610 ? 42.351 -29.303 -12.299 1.00 62.62 591 GLY B O 1
ATOM 5072 N N . MET B 1 611 ? 43.247 -28.476 -10.418 1.00 70.02 592 MET B N 1
ATOM 5073 C CA . MET B 1 611 ? 43.189 -27.111 -10.924 1.00 57.39 592 MET B CA 1
ATOM 5074 C C . MET B 1 611 ? 44.099 -26.951 -12.140 1.00 49.51 592 MET B C 1
ATOM 5075 O O . MET B 1 611 ? 45.152 -27.586 -12.251 1.00 46.61 592 MET B O 1
ATOM 5080 N N . THR B 1 612 ? 43.667 -26.101 -13.068 1.00 54.88 593 THR B N 1
ATOM 5081 C CA . THR B 1 612 ? 44.481 -25.772 -14.227 1.00 70.49 593 THR B CA 1
ATOM 5082 C C . THR B 1 612 ? 45.711 -24.957 -13.836 1.00 64.23 593 THR B C 1
ATOM 5083 O O . THR B 1 612 ? 45.852 -24.467 -12.711 1.00 40.35 593 THR B O 1
ATOM 5087 N N . GLU B 1 613 ? 46.610 -24.817 -14.813 1.00 76.96 594 GLU B N 1
ATOM 5088 C CA . GLU B 1 613 ? 47.852 -24.083 -14.619 1.00 78.82 594 GLU B CA 1
ATOM 5089 C C . GLU B 1 613 ? 47.622 -22.580 -14.480 1.00 75.80 594 GLU B C 1
ATOM 5090 O O . GLU B 1 613 ? 48.473 -21.894 -13.907 1.00 81.42 594 GLU B O 1
ATOM 5096 N N . SER B 1 614 ? 46.521 -22.047 -15.015 1.00 79.24 595 SER B N 1
ATOM 5097 C CA . SER B 1 614 ? 46.240 -20.620 -14.929 1.00 77.81 595 SER B CA 1
ATOM 5098 C C . SER B 1 614 ? 44.784 -20.392 -14.530 1.00 86.24 595 SER B C 1
ATOM 5099 O O . SER B 1 614 ? 43.920 -21.249 -14.738 1.00 81.93 595 SER B O 1
ATOM 5102 N N . VAL B 1 615 ? 44.521 -19.216 -13.950 1.00 98.45 596 VAL B N 1
ATOM 5103 C CA . VAL B 1 615 ? 43.167 -18.689 -13.773 1.00 72.10 596 VAL B CA 1
ATOM 5104 C C . VAL B 1 615 ? 42.886 -17.657 -14.861 1.00 64.91 596 VAL B C 1
ATOM 5105 O O . VAL B 1 615 ? 43.791 -17.170 -15.538 1.00 67.27 596 VAL B O 1
ATOM 5109 N N . VAL B 1 616 ? 41.608 -17.318 -15.035 1.00 68.68 597 VAL B N 1
ATOM 5110 C CA . VAL B 1 616 ? 41.168 -16.349 -16.036 1.00 67.62 597 VAL B CA 1
ATOM 5111 C C . VAL B 1 616 ? 40.516 -15.147 -15.358 1.00 76.07 597 VAL B C 1
ATOM 5112 O O . VAL B 1 616 ? 39.608 -15.307 -14.533 1.00 108.10 597 VAL B O 1
ATOM 5116 N N . ARG B 1 617 ? 40.977 -13.948 -15.718 1.00 65.66 598 ARG B N 1
ATOM 5117 C CA . ARG B 1 617 ? 40.449 -12.681 -15.213 1.00 69.38 598 ARG B CA 1
ATOM 5118 C C . ARG B 1 617 ? 39.652 -12.014 -16.328 1.00 66.34 598 ARG B C 1
ATOM 5119 O O . ARG B 1 617 ? 40.220 -11.658 -17.365 1.00 76.26 598 ARG B O 1
ATOM 5127 N N . LEU B 1 618 ? 38.346 -11.839 -16.120 1.00 77.76 599 LEU B N 1
ATOM 5128 C CA . LEU B 1 618 ? 37.519 -11.238 -17.160 1.00 72.37 599 LEU B CA 1
ATOM 5129 C C . LEU B 1 618 ? 37.371 -9.729 -17.036 1.00 79.56 599 LEU B C 1
ATOM 5130 O O . LEU B 1 618 ? 37.066 -9.071 -18.037 1.00 97.04 599 LEU B O 1
ATOM 5135 N N . ILE B 1 619 ? 37.576 -9.161 -15.853 1.00 62.95 600 ILE B N 1
ATOM 5136 C CA . ILE B 1 619 ? 37.438 -7.718 -15.690 1.00 62.15 600 ILE B CA 1
ATOM 5137 C C . ILE B 1 619 ? 38.781 -7.096 -15.328 1.00 83.28 600 ILE B C 1
ATOM 5138 O O . ILE B 1 619 ? 39.289 -6.238 -16.051 1.00 80.38 600 ILE B O 1
#